Protein AF-A0A6P0THF5-F1 (afdb_monomer_lite)

pLDDT: mean 80.78, std 20.41, range [24.83, 98.44]

Secondary structure (DSSP, 8-state):
------------------------------------------------PPPP-----PPPPP-----EEE-SSHHHHHHT--TT--EEEES--S-HHHHHHHHHHHHH-TTEEEEEESSBS-HHHHHHHHHHHTTTSTTGGG-B-TTT--B--EEEEEESSBTT-SEEEEEE-HHHHHTT-SGGGTB-TT--B-HHHHHHHHHHHTS---HHHHHHHHHHHHHHHHHHHHHHHHHHHTTTSSHHHHHHHHHHHHHHHHHHHHHHHHHHHHHHHHHHHHHHHHHHHHHHHHS-HHHHHT--HHHHHHHHHHHHHHHHHHHHHHHHHHHHHHHHHHHH--SHHHHH-THHHHHHHHHHH-SS-EEEEPPPTTHHHHGGGS-HHHHHHHHHHHHH------EEEEHHHHHHHHHHHHHHHHHHHHHHHHHHHHHHHHHHHHHHHHHHHHHHHHHGGGTT--TTTTS-TT--THIIIIIHHHHHSTTSHHHHHHHHTTT-HHHIIIIIIHHHHHHHHHHHHHHHHHHHIIIIIHHHHHHHHHHHGGGT---HHHHHHHHHHHHHHHHHHHHTTTS--HHHHHHHHHHHHHHHHHHHHHHHHHHHHHHTHHHHHHHHHHHHHHHHHHHHHHHHHTTSSTT--GGGSS--TTT-HHHHHHHHHHHHHHHHHHHHTT-HHHHHHHHHHHHHHHHHHHHHHHHHHHHHHHHHHHHHHHHHHHHHHHHHIIIIIHHHHHHHHHHT-SSTTS--

Radius of gyration: 64.01 Å; chains: 1; bounding box: 154×82×164 Å

Foldseek 3Di:
DDDDDDDDDDDDDDDDDDDDDDDDDDDDDDDDDDDDDDDDDDDDDDDDDDDDDDDDDDDDDPQQQADEAEAQALLRCLVPDALSYAHYEYDPLDDPVLVVLLSVLCSVPSQHHEYEDEEEADVVVSCVSNCCRRCPDVRNQCCADPPPRFRWHKYKYWYPCYPVHTDIAMATGDLLVVLCLGRVQQADPVRHGHDLVVQLCCCCPVVVDDNSVSVSRSSCVSVVSSVVVVVVVVVVVVCPPVNVVVVVVVLQVVLLVVLVVLLVVLVVLLVVLVVLLVVLLVLLVVLLVLLPLVLQVLADDPSVVLSVLLLVLSLVLLQLSLVLVVLSVQLVCLSVPDDPCSSRHSVSSVVSNCLRPPFPQWDQDDRGPCSLVSLPPPDPVSSVSSVVVSVPDDDDDGDRGGSVRSSVSSVVSSVSSVVSSVVSVCLLVCLVVLLVVLQVLLVVLLVLLVCLLVQQPDPPSPDSFLSLCCSVVPLSCQSPPCPHLSVVLVVNSSHHSPCSCPVSRVLSVLLSVQSVLLSVLSNCLRHPLVVLVVVLCVLQVVVPQADVLLVVLSRVLRVQSSVLSNCSNPDHSVVVSVVSSVSSVVSSVLSVLLSVLVCCLVPPLVVLLVVLVVLLQVLLQVVLVLCCVVVNNVPDDSVPPCVPPVLNLVVLSVLLVVLSVCLSVCSSNSVNVSSVVSSVSSVVSSVSSVVSSVVVVVVSVCCVVPVVVVVVVVVVVVCCCVVPVVVVVVVVVVVPDDDVPPDD

Sequence (744 aa):
MVYHNQARSFQLNRGLVKTYLLPLILSPVLLIGGSLGPICPSAQARAMRPESLVSPTTAPMLMAQSRVVSITSAADAVAKFTPSQQLYIKGNPLTAEQVDRLLVTLNANPNVFVVLLDNSTNVVDDDRTLSRGIANTAGFESMRHPMTGERQGILFMVYFDSDQGRMIFMRSDELPDRLGVGEQDFADENGNPRKLLSMFLNAVRSEGKDVPGALEVVINHINGTINQRLARRQLIIRVVLGGLIVALLVILALLWRSAKDARLEAEEVLQKASRKLADRTQALLQLMEDAEYHSFKSYTGATATHAKTMLDHITNALALVGGAEVVLAEAETLVAGKGITNWVWSGNYRRAIALLTDADTALPLQKVGNLQALLKNQEEHIKEVWRSHLSTQTDTDAMNHSFQNILEQMAERRTTAMGLLQELIEKDNGIGDYLAQIKLESQGMRERAEALPTVGEAQLATEPWFTVPSLLTAIAPLLLDDKGYIAQGRNMMSTDPINAWNHYGDGAKRIVQEAAVAMDVATEGRSQLLTILEQGDRTLHPFQVRTDWAHGLMQELSQRLDQTVQESAQSSVADNLGHIRQAMQQLGDRIQTIVRQDNERRTVAPKQIRTATNEVGQARQQLCHTLQSLDLFRTGNPEGVLQEPDRNPSTHIATAQAHLDELKRLLDQGDEERSQSHLDTIAAETQTAHQLVAATQAAMAAYPQTLPPLKERILSLYRHCQDTTLPILEELQRAYAPEVLELV

Structure (mmCIF, N/CA/C/O backbone):
data_AF-A0A6P0THF5-F1
#
_entry.id   AF-A0A6P0THF5-F1
#
loop_
_atom_site.group_PDB
_atom_site.id
_atom_site.type_symbol
_atom_site.label_atom_id
_atom_site.label_alt_id
_atom_site.label_comp_id
_atom_site.label_asym_id
_atom_site.label_entity_id
_atom_site.label_seq_id
_atom_site.pdbx_PDB_ins_code
_atom_site.Cartn_x
_atom_site.Cartn_y
_atom_site.Cartn_z
_atom_site.occupancy
_atom_site.B_iso_or_equiv
_atom_site.auth_seq_id
_atom_site.auth_comp_id
_atom_site.auth_asym_id
_atom_site.auth_atom_id
_atom_site.pdbx_PDB_model_num
ATOM 1 N N . MET A 1 1 ? -34.950 19.096 14.811 1.00 34.53 1 MET A N 1
ATOM 2 C CA . MET A 1 1 ? -34.931 19.951 13.606 1.00 34.53 1 MET A CA 1
ATOM 3 C C . MET A 1 1 ? -34.982 19.026 12.409 1.00 34.53 1 MET A C 1
ATOM 5 O O . MET A 1 1 ? -34.121 18.173 12.265 1.00 34.53 1 MET A O 1
ATOM 9 N N . VAL A 1 2 ? -36.089 19.110 11.685 1.00 26.19 2 VAL A N 1
ATOM 10 C CA . VAL A 1 2 ? -36.517 18.228 10.599 1.00 26.19 2 VAL A CA 1
ATOM 11 C C . VAL A 1 2 ? -36.049 18.841 9.283 1.00 26.19 2 VAL A C 1
ATOM 13 O O . VAL A 1 2 ? -36.264 20.032 9.104 1.00 26.19 2 VAL A O 1
ATOM 16 N N . TYR A 1 3 ? -35.483 18.050 8.370 1.00 25.72 3 TYR A N 1
ATOM 17 C CA . TYR A 1 3 ? -35.965 18.025 6.987 1.00 25.72 3 TYR A CA 1
ATOM 18 C C . TYR A 1 3 ? -35.715 16.654 6.356 1.00 25.72 3 TYR A C 1
ATOM 20 O O . TYR A 1 3 ? -34.633 16.080 6.426 1.00 25.72 3 TYR A O 1
ATOM 28 N N . HIS A 1 4 ? -36.809 16.137 5.813 1.00 27.25 4 HIS A N 1
ATOM 29 C CA . HIS A 1 4 ? -37.024 14.835 5.207 1.00 27.25 4 HIS A CA 1
ATOM 30 C C . HIS A 1 4 ? -37.253 15.028 3.696 1.00 27.25 4 HIS A C 1
ATOM 32 O O . HIS A 1 4 ? -37.496 16.152 3.255 1.00 27.25 4 HIS A O 1
ATOM 38 N N . ASN A 1 5 ? -37.324 13.895 2.989 1.00 24.83 5 ASN A N 1
ATOM 39 C CA . ASN A 1 5 ? -37.838 13.641 1.629 1.00 24.83 5 ASN A CA 1
ATOM 40 C C . ASN A 1 5 ? -36.831 13.684 0.464 1.00 24.83 5 ASN A C 1
ATOM 42 O O . ASN A 1 5 ? -36.260 14.723 0.162 1.00 24.83 5 ASN A O 1
ATOM 46 N N . GLN A 1 6 ? -36.468 12.519 -0.112 1.00 31.27 6 GLN A N 1
ATOM 47 C CA . GLN A 1 6 ? -37.247 11.619 -1.018 1.00 31.27 6 GLN A CA 1
ATOM 48 C C . GLN A 1 6 ? -37.380 12.236 -2.422 1.00 31.27 6 GLN A C 1
ATOM 50 O O . GLN A 1 6 ? -37.679 13.413 -2.529 1.00 31.27 6 GLN A O 1
ATOM 55 N N . ALA A 1 7 ? -37.245 11.565 -3.568 1.00 28.22 7 ALA A N 1
ATOM 56 C CA . ALA A 1 7 ? -37.047 10.180 -4.019 1.00 28.22 7 ALA A CA 1
ATOM 57 C C . ALA A 1 7 ? -36.391 10.296 -5.439 1.00 28.22 7 ALA A C 1
ATOM 59 O O . ALA A 1 7 ? -36.243 11.408 -5.930 1.00 28.22 7 ALA A O 1
ATOM 60 N N . ARG A 1 8 ? -35.981 9.290 -6.223 1.00 26.92 8 ARG A N 1
ATOM 61 C CA . ARG A 1 8 ? -36.625 8.026 -6.596 1.00 26.92 8 ARG A CA 1
ATOM 62 C C . ARG A 1 8 ? -35.655 7.219 -7.486 1.00 26.92 8 ARG A C 1
ATOM 64 O O . ARG A 1 8 ? -34.842 7.772 -8.216 1.00 26.92 8 ARG A O 1
ATOM 71 N N . SER A 1 9 ? -35.824 5.909 -7.408 1.00 26.17 9 SER A N 1
ATOM 72 C CA . SER A 1 9 ? -35.204 4.777 -8.106 1.00 26.17 9 SER A CA 1
ATOM 73 C C . SER A 1 9 ? -35.191 4.786 -9.645 1.00 26.17 9 SER A C 1
ATOM 75 O O . SER A 1 9 ? -36.205 5.129 -10.248 1.00 26.17 9 SER A O 1
ATOM 77 N N . PHE A 1 10 ? -34.159 4.173 -10.244 1.00 25.38 10 PHE A N 1
ATOM 78 C CA . PHE A 1 10 ? -34.308 3.212 -11.354 1.00 25.38 10 PHE A CA 1
ATOM 79 C C . PHE A 1 10 ? -33.157 2.182 -11.341 1.00 25.38 10 PHE A C 1
ATOM 81 O O . PHE A 1 10 ? -31.985 2.546 -11.352 1.00 25.38 10 PHE A O 1
ATOM 88 N N . GLN A 1 11 ? -33.505 0.892 -11.287 1.00 27.48 11 GLN A N 1
ATOM 89 C CA . GLN A 1 11 ? -32.606 -0.252 -11.483 1.00 27.48 11 GLN A CA 1
ATOM 90 C C . GLN A 1 11 ? -32.613 -0.679 -12.958 1.00 27.48 11 GLN A C 1
ATOM 92 O O . GLN A 1 11 ? -33.695 -0.768 -13.534 1.00 27.48 11 GLN A O 1
ATOM 97 N N . LEU A 1 12 ? -31.451 -1.056 -13.514 1.00 27.70 12 LEU A N 1
ATOM 98 C CA . LEU A 1 12 ? -31.291 -2.233 -14.392 1.00 27.70 12 LEU A CA 1
ATOM 99 C C . LEU A 1 12 ? -29.804 -2.540 -14.690 1.00 27.70 12 LEU A C 1
ATOM 101 O O . LEU A 1 12 ? -29.182 -1.956 -15.562 1.00 27.70 12 LEU A O 1
ATOM 105 N N . ASN A 1 13 ? -29.265 -3.449 -13.876 1.00 26.47 13 ASN A N 1
ATOM 106 C CA . ASN A 1 13 ? -28.576 -4.708 -14.199 1.00 26.47 13 ASN A CA 1
ATOM 107 C C . ASN A 1 13 ? -27.542 -4.843 -15.355 1.00 26.47 13 ASN A C 1
ATOM 109 O O . ASN A 1 13 ? -27.835 -4.560 -16.512 1.00 26.47 13 ASN A O 1
ATOM 113 N N . ARG A 1 14 ? -26.451 -5.563 -15.003 1.00 29.06 14 ARG A N 1
ATOM 114 C CA . ARG A 1 14 ? -25.327 -6.151 -15.786 1.00 29.06 14 ARG A CA 1
ATOM 115 C C . ARG A 1 14 ? -24.196 -5.172 -16.142 1.00 29.06 14 ARG A C 1
ATOM 117 O O . ARG A 1 14 ? -24.441 -4.148 -16.746 1.00 29.06 14 ARG A O 1
ATOM 124 N N . GLY A 1 15 ? -22.917 -5.406 -15.856 1.00 26.91 15 GLY A N 1
ATOM 125 C CA . GLY A 1 15 ? -22.200 -6.572 -15.349 1.00 26.91 15 GLY A CA 1
ATOM 126 C C . GLY A 1 15 ? -20.745 -6.504 -15.841 1.00 26.91 15 GLY A C 1
ATOM 127 O O . GLY A 1 15 ? -20.521 -6.501 -17.042 1.00 26.91 15 GLY A O 1
ATOM 128 N N . LEU A 1 16 ? -19.805 -6.507 -14.888 1.00 28.23 16 LEU A N 1
ATOM 129 C CA . LEU A 1 16 ? -18.420 -7.006 -14.967 1.00 28.23 16 LEU A CA 1
ATOM 130 C C . LEU A 1 16 ? -17.325 -6.251 -15.776 1.00 28.23 16 LEU A C 1
ATOM 132 O O . LEU A 1 16 ? -17.267 -6.296 -16.995 1.00 28.23 16 LEU A O 1
ATOM 136 N N . VAL A 1 17 ? -16.339 -5.785 -14.983 1.00 28.03 17 VAL A N 1
ATOM 137 C CA . VAL A 1 17 ? -14.867 -5.979 -15.106 1.00 28.03 17 VAL A CA 1
ATOM 138 C C . VAL A 1 17 ? -14.002 -4.786 -15.554 1.00 28.03 17 VAL A C 1
ATOM 140 O O . VAL A 1 17 ? -13.950 -4.428 -16.719 1.00 28.03 17 VAL A O 1
ATOM 143 N N . LYS A 1 18 ? -13.236 -4.304 -14.551 1.00 28.28 18 LYS A N 1
ATOM 144 C CA . LYS A 1 18 ? -11.860 -3.753 -14.530 1.00 28.28 18 LYS A CA 1
ATOM 145 C C . LYS A 1 18 ? -11.502 -2.653 -15.545 1.00 28.28 18 LYS A C 1
ATOM 147 O O . LYS A 1 18 ? -11.441 -2.898 -16.740 1.00 28.28 18 LYS A O 1
ATOM 152 N N . THR A 1 19 ? -11.003 -1.508 -15.063 1.00 28.30 19 THR A N 1
ATOM 153 C CA . THR A 1 19 ? -9.562 -1.259 -14.799 1.00 28.30 19 THR A CA 1
ATOM 154 C C . THR A 1 19 ? -9.376 0.158 -14.222 1.00 28.30 19 THR A C 1
ATOM 156 O O . THR A 1 19 ? -10.060 1.095 -14.621 1.00 28.30 19 THR A O 1
ATOM 159 N N . TYR A 1 20 ? -8.478 0.280 -13.243 1.00 27.81 20 TYR A N 1
ATOM 160 C CA . TYR A 1 20 ? -8.022 1.512 -12.590 1.00 27.81 20 TYR A CA 1
ATOM 161 C C . TYR A 1 20 ? -7.155 2.372 -13.527 1.00 27.81 20 TYR A C 1
ATOM 163 O O . TYR A 1 20 ? -6.327 1.807 -14.232 1.00 27.81 20 TYR A O 1
ATOM 171 N N . LEU A 1 21 ? -7.246 3.709 -13.444 1.00 26.31 21 LEU A N 1
ATOM 172 C CA . LEU A 1 21 ? -6.129 4.591 -13.039 1.00 26.31 21 LEU A CA 1
ATOM 173 C C . LEU A 1 21 ? -6.507 6.085 -13.085 1.00 26.31 21 LEU A C 1
ATOM 175 O O . LEU A 1 21 ? -7.202 6.554 -13.982 1.00 26.31 21 LEU A O 1
ATOM 179 N N . LEU A 1 22 ? -6.037 6.790 -12.053 1.00 28.45 22 LEU A N 1
ATOM 180 C CA . LEU A 1 22 ? -6.170 8.221 -11.772 1.00 28.45 22 LEU A CA 1
ATOM 181 C C . LEU A 1 22 ? -5.316 9.106 -12.719 1.00 28.45 22 LEU A C 1
ATOM 183 O O . LEU A 1 22 ? -4.468 8.589 -13.447 1.00 28.45 22 LEU A O 1
ATOM 187 N N . PRO A 1 23 ? -5.524 10.441 -12.692 1.00 31.30 23 PRO A N 1
ATOM 188 C CA . PRO A 1 23 ? -5.032 11.405 -13.667 1.00 31.30 23 PRO A CA 1
ATOM 189 C C . PRO A 1 23 ? -3.652 11.965 -13.299 1.00 31.30 23 PRO A C 1
ATOM 191 O O . PRO A 1 23 ? -3.293 12.052 -12.125 1.00 31.30 23 PRO A O 1
ATOM 194 N N . LEU A 1 24 ? -2.909 12.422 -14.310 1.00 26.39 24 LEU A N 1
ATOM 195 C CA . LEU A 1 24 ? -1.647 13.134 -14.128 1.00 26.39 24 LEU A CA 1
ATOM 196 C C . LEU A 1 24 ? -1.776 14.602 -14.546 1.00 26.39 24 LEU A C 1
ATOM 198 O O . LEU A 1 24 ? -2.235 14.953 -15.631 1.00 26.39 24 LEU A O 1
ATOM 202 N N . ILE A 1 25 ? -1.375 15.419 -13.582 1.00 28.41 25 ILE A N 1
ATOM 203 C CA . ILE A 1 25 ? -1.238 16.868 -13.528 1.00 28.41 25 ILE A CA 1
ATOM 204 C C . ILE A 1 25 ? -0.228 17.349 -14.578 1.00 28.41 25 ILE A C 1
ATOM 206 O O . ILE A 1 25 ? 0.849 16.772 -14.704 1.00 28.41 25 ILE A O 1
ATOM 210 N N . LEU A 1 26 ? -0.530 18.451 -15.271 1.00 25.05 26 LEU A N 1
ATOM 211 C CA . LEU A 1 26 ? 0.456 19.218 -16.036 1.00 25.05 26 LEU A CA 1
ATOM 212 C C . LEU A 1 26 ? 0.104 20.710 -16.031 1.00 25.05 26 LEU A C 1
ATOM 214 O O . LEU A 1 26 ? -1.014 21.118 -16.339 1.00 25.05 26 LEU A O 1
ATOM 218 N N . SER A 1 27 ? 1.089 21.522 -15.667 1.00 26.02 27 SER A N 1
ATOM 219 C CA . SER A 1 27 ? 1.206 22.975 -15.859 1.00 26.02 27 SER A CA 1
ATOM 220 C C . SER A 1 27 ? 2.701 23.332 -15.672 1.00 26.02 27 SER A C 1
ATOM 222 O O . SER A 1 27 ? 3.441 22.505 -15.142 1.00 26.02 27 SER A O 1
ATOM 224 N N . PRO A 1 28 ? 3.180 24.541 -16.018 1.00 42.94 28 PRO A N 1
ATOM 225 C CA . PRO A 1 28 ? 3.326 25.071 -17.382 1.00 42.94 28 PRO A CA 1
ATOM 226 C C . PRO A 1 28 ? 4.717 25.724 -17.600 1.00 42.94 28 PRO A C 1
ATOM 228 O O . PRO A 1 28 ? 5.307 26.226 -16.649 1.00 42.94 28 PRO A O 1
ATOM 231 N N . VAL A 1 29 ? 5.237 25.828 -18.834 1.00 27.34 29 VAL A N 1
ATOM 232 C CA . VAL A 1 29 ? 6.446 26.647 -19.108 1.00 27.34 29 VAL A CA 1
ATOM 233 C C . VAL A 1 29 ? 6.393 27.370 -20.467 1.00 27.34 29 VAL A C 1
ATOM 235 O O . VAL A 1 29 ? 6.373 26.753 -21.525 1.00 27.34 29 VAL A O 1
ATOM 238 N N . LEU A 1 30 ? 6.391 28.702 -20.336 1.00 28.67 30 LEU A N 1
ATOM 239 C CA . LEU A 1 30 ? 6.951 29.808 -21.133 1.00 28.67 30 LEU A CA 1
ATOM 240 C C . LEU A 1 30 ? 6.752 29.966 -22.658 1.00 28.67 30 LEU A C 1
ATOM 242 O O . LEU A 1 30 ? 7.352 29.296 -23.492 1.00 28.67 30 LEU A O 1
ATOM 246 N N . LEU A 1 31 ? 6.069 31.081 -22.957 1.00 28.06 31 LEU A N 1
ATOM 247 C CA . LEU A 1 31 ? 6.238 31.974 -24.105 1.00 28.06 31 LEU A CA 1
ATOM 248 C C . LEU A 1 31 ? 7.633 32.631 -24.145 1.00 28.06 31 LEU A C 1
ATOM 250 O O . LEU A 1 31 ? 8.031 33.253 -23.162 1.00 28.06 31 LEU A O 1
ATOM 254 N N . ILE A 1 32 ? 8.273 32.665 -25.321 1.00 33.06 32 ILE A N 1
ATOM 255 C CA . ILE A 1 32 ? 9.142 33.778 -25.748 1.00 33.06 32 ILE A CA 1
ATOM 256 C C . ILE A 1 32 ? 8.779 34.140 -27.195 1.00 33.06 32 ILE A C 1
ATOM 258 O O . ILE A 1 32 ? 8.624 33.273 -28.052 1.00 33.06 32 ILE A O 1
ATOM 262 N N . GLY A 1 33 ? 8.560 35.438 -27.413 1.00 28.55 33 GLY A N 1
ATOM 263 C CA . GLY A 1 33 ? 7.939 36.019 -28.597 1.00 28.55 33 GLY A CA 1
ATOM 264 C C . GLY A 1 33 ? 8.830 36.117 -29.832 1.00 28.55 33 GLY A C 1
ATOM 265 O O . GLY A 1 33 ? 10.054 36.199 -29.762 1.00 28.55 33 GLY A O 1
ATOM 266 N N . GLY A 1 34 ? 8.154 36.161 -30.979 1.00 26.98 34 GLY A N 1
ATOM 267 C CA . GLY A 1 34 ? 8.725 36.547 -32.257 1.00 26.98 34 GLY A CA 1
ATOM 268 C C . GLY A 1 34 ? 8.658 38.055 -32.487 1.00 26.98 34 GLY A C 1
ATOM 269 O O . GLY A 1 34 ? 7.688 38.718 -32.129 1.00 26.98 34 GLY A O 1
ATOM 270 N N . SER A 1 35 ? 9.670 38.573 -33.170 1.00 28.44 35 SER A N 1
ATOM 271 C CA . SER A 1 35 ? 9.544 39.680 -34.115 1.00 28.44 35 SER A CA 1
ATOM 272 C C . SER A 1 35 ? 10.783 39.659 -35.000 1.00 28.44 35 SER A C 1
ATOM 274 O O . SER A 1 35 ? 11.879 39.567 -34.457 1.00 28.44 35 SER A O 1
ATOM 276 N N . LEU A 1 36 ? 10.616 39.744 -36.318 1.00 28.27 36 LEU A N 1
ATOM 277 C CA . LEU A 1 36 ? 11.368 40.649 -37.193 1.00 28.27 36 LEU A CA 1
ATOM 278 C C . LEU A 1 36 ? 10.822 40.508 -38.619 1.00 28.27 36 LEU A C 1
ATOM 280 O O . LEU A 1 36 ? 10.773 39.422 -39.193 1.00 28.27 36 LEU A O 1
ATOM 284 N N . GLY A 1 37 ? 10.348 41.639 -39.135 1.00 28.25 37 GLY A N 1
ATOM 285 C CA . GLY A 1 37 ? 9.903 41.819 -40.508 1.00 28.25 37 GLY A CA 1
ATOM 286 C C . GLY A 1 37 ? 11.061 42.008 -41.502 1.00 28.25 37 GLY A C 1
ATOM 287 O O . GLY A 1 37 ? 12.230 41.886 -41.135 1.00 28.25 37 GLY A O 1
ATOM 288 N N . PRO A 1 38 ? 10.717 42.288 -42.770 1.00 49.16 38 PRO A N 1
ATOM 289 C CA . PRO A 1 38 ? 11.561 42.102 -43.950 1.00 49.16 38 PRO A CA 1
ATOM 290 C C . PRO A 1 38 ? 12.374 43.358 -44.296 1.00 49.16 38 PRO A C 1
ATOM 292 O O . PRO A 1 38 ? 12.072 44.420 -43.770 1.00 49.16 38 PRO A O 1
ATOM 295 N N . ILE A 1 39 ? 13.347 43.246 -45.217 1.00 29.67 39 ILE A N 1
ATOM 296 C CA . ILE A 1 39 ? 13.719 44.229 -46.266 1.00 29.67 39 ILE A CA 1
ATOM 297 C C . ILE A 1 39 ? 14.885 43.659 -47.111 1.00 29.67 39 ILE A C 1
ATOM 299 O O . ILE A 1 39 ? 15.763 42.968 -46.603 1.00 29.67 39 ILE A O 1
ATOM 303 N N . CYS A 1 40 ? 14.837 43.948 -48.418 1.00 30.58 40 CYS A N 1
ATOM 304 C CA . CYS A 1 40 ? 15.797 43.656 -49.495 1.00 30.58 40 CYS A CA 1
ATOM 305 C C . CYS A 1 40 ? 17.282 43.959 -49.175 1.00 30.58 40 CYS A C 1
ATOM 307 O O . CYS A 1 40 ? 17.577 44.722 -48.257 1.00 30.58 40 CYS A O 1
ATOM 309 N N . PRO A 1 41 ? 18.224 43.511 -50.035 1.00 35.75 41 PRO A N 1
ATOM 310 C CA . PRO A 1 41 ? 18.729 44.476 -51.021 1.00 35.75 41 PRO A CA 1
ATOM 311 C C . PRO A 1 41 ? 19.074 43.933 -52.425 1.00 35.75 41 PRO A C 1
ATOM 313 O O . PRO A 1 41 ? 19.473 42.794 -52.644 1.00 35.75 41 PRO A O 1
ATOM 316 N N . SER A 1 42 ? 18.911 44.866 -53.362 1.00 30.61 42 SER A N 1
ATOM 317 C CA . SER A 1 42 ? 19.606 45.123 -54.630 1.00 30.61 4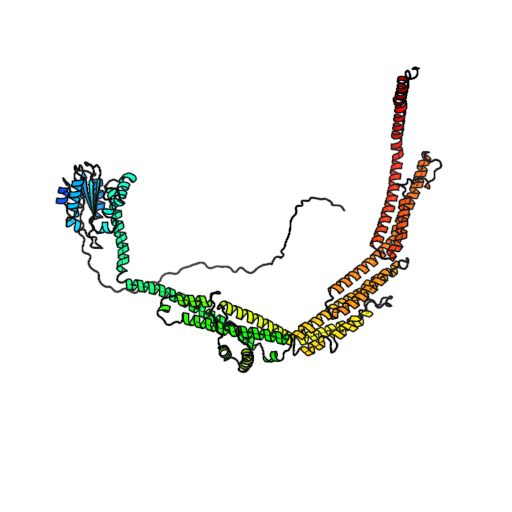2 SER A CA 1
ATOM 318 C C . SER A 1 42 ? 20.833 44.290 -55.047 1.00 30.61 42 SER A C 1
ATOM 320 O O . SER A 1 42 ? 21.852 44.252 -54.367 1.00 30.61 42 SER A O 1
ATOM 322 N N . ALA A 1 43 ? 20.735 43.798 -56.287 1.00 29.72 43 ALA A N 1
ATOM 323 C CA . ALA A 1 43 ? 21.661 43.942 -57.419 1.00 29.72 43 ALA A CA 1
ATOM 324 C C . ALA A 1 43 ? 23.167 44.163 -57.165 1.00 29.72 43 ALA A C 1
ATOM 326 O O . ALA A 1 43 ? 23.577 45.217 -56.690 1.00 29.72 43 ALA A O 1
ATOM 327 N N . GLN A 1 44 ? 23.986 43.283 -57.754 1.00 31.75 44 GLN A N 1
ATOM 328 C CA . GLN A 1 44 ? 25.167 43.688 -58.523 1.00 31.75 44 GLN A CA 1
ATOM 329 C C . GLN A 1 44 ? 25.490 42.647 -59.602 1.00 31.75 44 GLN A C 1
ATOM 331 O O . GLN A 1 44 ? 25.771 41.483 -59.328 1.00 31.75 44 GLN A O 1
ATOM 336 N N . ALA A 1 45 ? 25.425 43.100 -60.851 1.00 28.48 45 ALA A N 1
ATOM 337 C CA . ALA A 1 45 ? 25.904 42.392 -62.023 1.00 28.48 45 ALA A CA 1
ATOM 338 C C . ALA A 1 45 ? 27.431 42.517 -62.119 1.00 28.48 45 ALA A C 1
ATOM 340 O O . ALA A 1 45 ? 27.978 43.606 -61.939 1.00 28.48 45 ALA A O 1
ATOM 341 N N . ARG A 1 46 ? 28.117 41.439 -62.510 1.00 30.84 46 ARG A N 1
ATOM 342 C CA . ARG A 1 46 ? 29.424 41.553 -63.161 1.00 30.84 46 ARG A CA 1
ATOM 343 C C . ARG A 1 46 ? 29.552 40.512 -64.264 1.00 30.84 46 ARG A C 1
ATOM 345 O O . ARG A 1 46 ? 29.443 39.314 -64.038 1.00 30.84 46 ARG A O 1
ATOM 352 N N . ALA A 1 47 ? 29.721 41.041 -65.467 1.00 29.36 47 ALA A N 1
ATOM 353 C CA . ALA A 1 47 ? 29.817 40.339 -66.729 1.00 29.36 47 ALA A CA 1
ATOM 354 C C . ALA A 1 47 ? 31.142 39.577 -66.883 1.00 29.36 47 ALA A C 1
ATOM 356 O O . ALA A 1 47 ? 32.198 40.083 -66.503 1.00 29.36 47 ALA A O 1
ATOM 357 N N . MET A 1 48 ? 31.091 38.438 -67.575 1.00 29.62 48 MET A N 1
ATOM 358 C CA . MET A 1 48 ? 32.175 37.986 -68.447 1.00 29.62 48 MET A CA 1
ATOM 359 C C . MET A 1 48 ? 31.597 37.618 -69.817 1.00 29.62 48 MET A C 1
ATOM 361 O O . MET A 1 48 ? 30.535 37.011 -69.926 1.00 29.62 48 MET A O 1
ATOM 365 N N . ARG A 1 49 ? 32.295 38.101 -70.847 1.00 30.34 49 ARG A N 1
ATOM 366 C CA . ARG A 1 49 ? 31.992 38.029 -72.281 1.00 30.34 49 ARG A CA 1
ATOM 367 C C . ARG A 1 49 ? 31.969 36.582 -72.799 1.00 30.34 49 ARG A C 1
ATOM 369 O O . ARG A 1 49 ? 32.830 35.812 -72.382 1.00 30.34 49 ARG A O 1
ATOM 376 N N . PRO A 1 50 ? 31.129 36.256 -73.795 1.00 33.34 50 PRO A N 1
ATOM 377 C CA . PRO A 1 50 ? 31.393 35.169 -74.723 1.00 33.34 50 PRO A CA 1
ATOM 378 C C . PRO A 1 50 ? 32.105 35.676 -75.986 1.00 33.34 50 PRO A C 1
ATOM 380 O O . PRO A 1 50 ? 31.793 36.743 -76.523 1.00 33.34 50 PRO A O 1
ATOM 383 N N . GLU A 1 51 ? 33.072 34.884 -76.436 1.00 30.78 51 GLU A N 1
ATOM 384 C CA . GLU A 1 51 ? 33.742 34.988 -77.727 1.00 30.78 51 GLU A CA 1
ATOM 385 C C . GLU A 1 51 ? 32.762 34.817 -78.894 1.00 30.78 51 GLU A C 1
ATOM 387 O O . GLU A 1 51 ? 31.832 34.010 -78.868 1.00 30.78 51 GLU A O 1
ATOM 392 N N . SER A 1 52 ? 33.013 35.599 -79.941 1.00 30.77 52 SER A N 1
ATOM 393 C CA . SER A 1 52 ? 32.462 35.442 -81.282 1.00 30.77 52 SER A CA 1
ATOM 394 C C . SER A 1 52 ? 32.853 34.099 -81.897 1.00 30.77 52 SER A C 1
ATOM 396 O O . SER A 1 52 ? 33.969 33.654 -81.651 1.00 30.77 52 SER A O 1
ATOM 398 N N . LEU A 1 53 ? 32.033 33.567 -82.811 1.00 29.03 53 LEU A N 1
ATOM 399 C CA . LEU A 1 53 ? 32.434 33.276 -84.200 1.00 29.03 53 LEU A CA 1
ATOM 400 C C . LEU A 1 53 ? 31.252 32.703 -85.023 1.00 29.03 53 LEU A C 1
ATOM 402 O O . LEU A 1 53 ? 30.693 31.661 -84.707 1.00 29.03 53 LEU A O 1
ATOM 406 N N . VAL A 1 54 ? 30.969 33.417 -86.122 1.00 31.77 54 VAL A N 1
ATOM 407 C CA . VAL A 1 54 ? 30.525 32.957 -87.457 1.00 31.77 54 VAL A CA 1
ATOM 408 C C . VAL A 1 54 ? 29.086 32.443 -87.659 1.00 31.77 54 VAL A C 1
ATOM 410 O O . VAL A 1 54 ? 28.714 31.327 -87.311 1.00 31.77 54 VAL A O 1
ATOM 413 N N . SER A 1 55 ? 28.319 33.265 -88.385 1.00 35.88 55 SER A N 1
ATOM 414 C CA . SER A 1 55 ? 27.071 32.940 -89.087 1.00 35.88 55 SER A CA 1
ATOM 415 C C . SER A 1 55 ? 27.276 32.006 -90.289 1.00 35.88 55 SER A C 1
ATOM 417 O O . SER A 1 55 ? 28.274 32.142 -90.997 1.00 35.88 55 SER A O 1
ATOM 419 N N . PRO A 1 56 ? 26.247 31.222 -90.655 1.00 34.47 56 PRO A N 1
ATOM 420 C CA . PRO A 1 56 ? 25.979 30.879 -92.045 1.00 34.47 56 PRO A CA 1
ATOM 421 C C . PRO A 1 56 ? 24.622 31.437 -92.517 1.00 34.47 56 PRO A C 1
ATOM 423 O O . PRO A 1 56 ? 23.555 31.051 -92.051 1.00 34.47 56 PRO A O 1
ATOM 426 N N . THR A 1 57 ? 24.728 32.388 -93.441 1.00 33.34 57 THR A N 1
ATOM 427 C CA . THR A 1 57 ? 23.927 32.639 -94.652 1.00 33.34 57 THR A CA 1
ATOM 428 C C . THR A 1 57 ? 22.524 32.013 -94.765 1.00 33.34 57 THR A C 1
ATOM 430 O O . THR A 1 57 ? 22.375 30.837 -95.089 1.00 33.34 57 THR A O 1
ATOM 433 N N . THR A 1 58 ? 21.486 32.848 -94.653 1.00 35.50 58 THR A N 1
ATOM 434 C CA . THR A 1 58 ? 20.113 32.569 -95.110 1.00 35.50 58 THR A CA 1
ATOM 435 C C . THR A 1 58 ? 19.972 32.975 -96.581 1.00 35.50 58 THR A C 1
ATOM 437 O O . THR A 1 58 ? 20.167 34.141 -96.920 1.00 35.50 58 THR A O 1
ATOM 440 N N . ALA A 1 59 ? 19.621 32.041 -97.465 1.00 34.53 59 ALA A N 1
ATOM 441 C CA . ALA A 1 59 ? 19.158 32.375 -98.813 1.00 34.53 59 ALA A CA 1
ATOM 442 C C . ALA A 1 59 ? 17.697 32.878 -98.751 1.00 34.53 59 ALA A C 1
ATOM 444 O O . ALA A 1 59 ? 16.910 32.327 -97.977 1.00 34.53 59 ALA A O 1
ATOM 445 N N . PRO A 1 60 ? 17.300 33.902 -99.530 1.00 40.44 60 PRO A N 1
ATOM 446 C CA . PRO A 1 60 ? 15.928 34.396 -99.531 1.00 40.44 60 PRO A CA 1
ATOM 447 C C . PRO A 1 60 ? 15.004 33.415 -100.268 1.00 40.44 60 PRO A C 1
ATOM 449 O O . PRO A 1 60 ? 15.207 33.111 -101.443 1.00 40.44 60 PRO A O 1
ATOM 452 N N . MET A 1 61 ? 13.972 32.928 -99.580 1.00 37.88 61 MET A 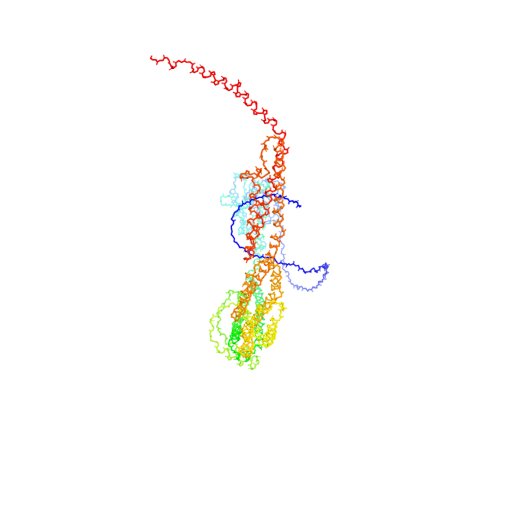N 1
ATOM 453 C CA . MET A 1 61 ? 12.866 32.191 -100.196 1.00 37.88 61 MET A CA 1
ATOM 454 C C . MET A 1 61 ? 12.040 33.184 -101.029 1.00 37.88 61 MET A C 1
ATOM 456 O O . MET A 1 61 ? 11.607 34.210 -100.501 1.00 37.88 61 MET A O 1
ATOM 460 N N . LEU A 1 62 ? 11.848 32.914 -102.326 1.00 42.41 62 LEU A N 1
ATOM 461 C CA . LEU A 1 62 ? 10.948 33.691 -103.184 1.00 42.41 62 LEU A CA 1
ATOM 462 C C . LEU A 1 62 ? 9.555 33.748 -102.536 1.00 42.41 62 LEU A C 1
ATOM 464 O O . LEU A 1 62 ? 8.926 32.710 -102.341 1.00 42.41 62 LEU A O 1
ATOM 468 N N . MET A 1 63 ? 9.058 34.947 -102.228 1.00 43.38 63 MET A N 1
ATOM 469 C CA . MET A 1 63 ? 7.671 35.130 -101.800 1.00 43.38 63 MET A CA 1
ATOM 470 C C . MET A 1 63 ? 6.746 34.932 -103.007 1.00 43.38 63 MET A C 1
ATOM 472 O O . MET A 1 63 ? 6.638 35.806 -103.868 1.00 43.38 63 MET A O 1
ATOM 476 N N . ALA A 1 64 ? 6.110 33.764 -103.095 1.00 46.56 64 ALA A N 1
ATOM 477 C CA . ALA A 1 64 ? 5.020 33.526 -104.030 1.00 46.56 64 ALA A CA 1
ATOM 478 C C . ALA A 1 64 ? 3.841 34.440 -103.654 1.00 46.56 64 ALA A C 1
ATOM 480 O O . ALA A 1 64 ? 3.390 34.424 -102.515 1.00 46.56 64 ALA A O 1
ATOM 481 N N . GLN A 1 65 ? 3.361 35.262 -104.591 1.00 52.94 65 GLN A N 1
ATOM 482 C CA . GLN A 1 65 ? 2.081 35.959 -104.444 1.00 52.94 65 GLN A CA 1
ATOM 483 C C . GLN A 1 65 ? 0.999 35.029 -104.989 1.00 52.94 65 GLN A C 1
ATOM 485 O O . GLN A 1 65 ? 0.917 34.859 -106.208 1.00 52.94 65 GLN A O 1
ATOM 490 N N . SER A 1 66 ? 0.190 34.414 -104.124 1.00 59.88 66 SER A N 1
ATOM 491 C CA . SER A 1 66 ? -0.897 33.535 -104.566 1.00 59.88 66 SER A CA 1
ATOM 492 C C . SER A 1 66 ? -1.874 34.335 -105.442 1.00 59.88 66 SER A C 1
ATOM 494 O O . SER A 1 66 ? -2.575 35.222 -104.957 1.00 59.88 66 SER A O 1
ATOM 496 N N . ARG A 1 67 ? -1.907 34.058 -106.751 1.00 75.19 67 ARG A N 1
ATOM 497 C CA . ARG A 1 67 ? -2.900 34.607 -107.690 1.00 75.19 67 ARG A CA 1
ATOM 498 C C . ARG A 1 67 ? -3.918 33.530 -108.042 1.00 75.19 67 ARG A C 1
ATOM 500 O O . ARG A 1 67 ? -3.540 32.376 -108.230 1.00 75.19 67 ARG A O 1
ATOM 507 N N . VAL A 1 68 ? -5.185 33.924 -108.157 1.00 86.56 68 VAL A N 1
ATOM 508 C CA . VAL A 1 68 ? -6.259 33.049 -108.643 1.00 86.56 68 VAL A CA 1
ATOM 509 C C . VAL A 1 68 ? -6.034 32.758 -110.120 1.00 86.56 68 VAL A C 1
ATOM 511 O O . VAL A 1 68 ? -5.852 33.681 -110.916 1.00 86.56 68 VAL A O 1
ATOM 514 N N . VAL A 1 69 ? -6.081 31.483 -110.490 1.00 93.25 69 VAL A N 1
ATOM 515 C CA . VAL A 1 69 ? -6.009 31.046 -111.883 1.00 93.25 69 VAL A CA 1
ATOM 516 C C . VAL A 1 69 ? -7.371 30.519 -112.306 1.00 93.25 69 VAL A C 1
ATOM 518 O O . VAL A 1 69 ? -7.826 29.481 -111.827 1.00 93.25 69 VAL A O 1
ATOM 521 N N . SER A 1 70 ? -8.023 31.223 -113.228 1.00 92.81 70 SER A N 1
ATOM 522 C CA . SER A 1 70 ? -9.255 30.732 -113.843 1.00 92.81 70 SER A CA 1
ATOM 523 C C . SER A 1 70 ? -8.953 29.571 -114.794 1.00 92.81 70 SER A C 1
ATOM 525 O O . SER A 1 70 ? -8.135 29.682 -115.718 1.00 92.81 70 SER A O 1
ATOM 527 N N . ILE A 1 71 ? -9.634 28.454 -114.563 1.00 96.69 71 ILE A N 1
ATOM 528 C CA . ILE A 1 71 ? -9.508 27.212 -115.328 1.00 96.69 71 ILE A CA 1
ATOM 529 C C . ILE A 1 71 ? -10.857 26.838 -115.945 1.00 96.69 71 ILE A C 1
ATOM 531 O O . ILE A 1 71 ? -11.919 27.197 -115.443 1.00 96.69 71 ILE A O 1
ATOM 535 N N . THR A 1 72 ? -10.817 26.115 -117.058 1.00 94.62 72 THR A N 1
ATOM 536 C CA . THR A 1 72 ? -12.021 25.660 -117.775 1.00 94.62 72 THR A CA 1
ATOM 537 C C . THR A 1 72 ? -12.349 24.186 -117.518 1.00 94.62 72 THR A C 1
ATOM 539 O O . THR A 1 72 ? -13.499 23.778 -117.666 1.00 94.62 72 THR A O 1
ATOM 542 N N . SER A 1 73 ? -11.369 23.385 -117.088 1.00 95.06 73 SER A N 1
ATOM 543 C CA . SER A 1 73 ? -11.503 21.955 -116.768 1.00 95.06 73 SER A CA 1
ATOM 544 C C . SER A 1 73 ? -10.409 21.494 -115.793 1.00 95.06 73 SER A C 1
ATOM 546 O O . SER A 1 73 ? -9.441 22.223 -115.564 1.00 95.06 73 SER A O 1
ATOM 548 N N . ALA A 1 74 ? -10.525 20.276 -115.250 1.00 94.06 74 ALA A N 1
ATOM 549 C CA . ALA A 1 74 ? -9.467 19.649 -114.455 1.00 94.06 74 ALA A CA 1
ATOM 550 C C . ALA A 1 74 ? -8.149 19.508 -115.242 1.00 94.06 74 ALA A C 1
ATOM 552 O O . ALA A 1 74 ? -7.081 19.840 -114.731 1.00 94.06 74 ALA A O 1
ATOM 553 N N . ALA A 1 75 ? -8.216 19.106 -116.517 1.00 94.38 75 ALA A N 1
ATOM 554 C CA . ALA A 1 75 ? -7.045 19.019 -117.392 1.00 94.38 75 ALA A CA 1
ATOM 555 C C . ALA A 1 75 ? -6.383 20.390 -117.636 1.00 94.38 75 ALA A C 1
ATOM 557 O O . ALA A 1 75 ? -5.157 20.490 -117.663 1.00 94.38 75 ALA A O 1
ATOM 558 N N . ASP A 1 76 ? -7.180 21.458 -117.753 1.00 95.69 76 ASP A N 1
ATOM 559 C CA . ASP A 1 76 ? -6.678 22.836 -117.868 1.00 95.69 76 ASP A CA 1
ATOM 560 C C . ASP A 1 76 ? -5.957 23.284 -116.583 1.00 95.69 76 ASP A C 1
ATOM 562 O O . ASP A 1 76 ? -4.945 23.980 -116.649 1.00 95.69 76 ASP A O 1
ATOM 566 N N . ALA A 1 77 ? -6.412 22.827 -115.411 1.00 95.50 77 ALA A N 1
ATOM 567 C CA . ALA A 1 77 ? -5.713 23.060 -114.146 1.00 95.50 77 ALA A CA 1
ATOM 568 C C . ALA A 1 77 ? -4.333 22.394 -114.118 1.00 95.50 77 ALA A C 1
ATOM 570 O O . ALA A 1 77 ? -3.360 23.033 -113.727 1.00 95.50 77 ALA A O 1
ATOM 571 N N . VAL A 1 78 ? -4.232 21.142 -114.583 1.00 94.12 78 VAL A N 1
ATOM 572 C CA . VAL A 1 78 ? -2.949 20.428 -114.703 1.00 94.12 78 VAL A CA 1
ATOM 573 C C . VAL A 1 78 ? -2.014 21.159 -115.667 1.00 94.12 78 VAL A C 1
ATOM 575 O O . VAL A 1 78 ? -0.852 21.386 -115.342 1.00 94.12 78 VAL A O 1
ATOM 578 N N . ALA A 1 79 ? -2.515 21.565 -116.837 1.00 93.56 79 ALA A N 1
ATOM 579 C CA . ALA A 1 79 ? -1.712 22.240 -117.856 1.00 93.56 79 ALA A CA 1
ATOM 580 C C . ALA A 1 79 ? -1.189 23.612 -117.398 1.00 93.56 79 ALA A C 1
ATOM 582 O O . ALA A 1 79 ? -0.088 24.013 -117.773 1.00 93.56 79 ALA A O 1
ATOM 583 N N . LYS A 1 80 ? -1.968 24.331 -116.581 1.00 94.62 80 LYS A N 1
ATOM 584 C CA . LYS A 1 80 ? -1.605 25.643 -116.022 1.00 94.62 80 LYS A CA 1
ATOM 585 C C . LYS A 1 80 ? -0.913 25.556 -114.662 1.00 94.62 80 LYS A C 1
ATOM 587 O O . LYS A 1 80 ? -0.636 26.595 -114.060 1.00 94.62 80 LYS A O 1
ATOM 592 N N . PHE A 1 81 ? -0.660 24.354 -114.150 1.00 94.94 81 PHE A N 1
ATOM 593 C CA . PHE A 1 81 ? -0.102 24.205 -112.817 1.00 94.94 81 PHE A CA 1
ATOM 594 C C . PHE A 1 81 ? 1.315 24.785 -112.738 1.00 94.94 81 PHE A C 1
ATOM 596 O O . PHE A 1 81 ? 2.193 24.435 -113.528 1.00 94.94 81 PHE A O 1
ATOM 603 N N . THR A 1 82 ? 1.551 25.655 -111.754 1.00 89.88 82 THR A N 1
ATOM 604 C CA . THR A 1 82 ? 2.880 26.179 -111.437 1.00 89.88 82 THR A CA 1
ATOM 605 C C . THR A 1 82 ? 3.062 26.244 -109.919 1.00 89.88 82 THR A C 1
ATOM 607 O O . THR A 1 82 ? 2.110 26.556 -109.209 1.00 89.88 82 THR A O 1
ATOM 610 N N . PRO A 1 83 ? 4.274 26.011 -109.383 1.00 86.50 83 PRO A N 1
ATOM 611 C CA . PRO A 1 83 ? 4.499 26.006 -107.931 1.00 86.50 83 PRO A CA 1
ATOM 612 C C . PRO A 1 83 ? 4.241 27.352 -107.247 1.00 86.50 83 PRO A C 1
ATOM 614 O O . PRO A 1 83 ? 4.055 27.405 -106.038 1.00 86.50 83 PRO A O 1
ATOM 617 N N . SER A 1 84 ? 4.268 28.452 -108.003 1.00 84.12 84 SER A N 1
ATOM 618 C CA . SER A 1 84 ? 4.032 29.806 -107.496 1.00 84.12 84 SER A CA 1
ATOM 619 C C . SER A 1 84 ? 2.550 30.193 -107.451 1.00 84.12 84 SER A C 1
ATOM 621 O O . SER A 1 84 ? 2.226 31.281 -106.975 1.00 84.12 84 SER A O 1
ATOM 623 N N . GLN A 1 85 ? 1.649 29.336 -107.936 1.00 90.31 85 GLN A N 1
ATOM 624 C CA . GLN A 1 85 ? 0.208 29.568 -107.962 1.00 90.31 85 GLN A CA 1
ATOM 625 C C . GLN A 1 85 ? -0.503 28.472 -107.169 1.00 90.31 85 GLN A C 1
ATOM 627 O O . GLN A 1 85 ? -0.305 27.287 -107.410 1.00 90.31 85 GLN A O 1
ATOM 632 N N . GLN A 1 86 ? -1.337 28.872 -106.208 1.00 93.00 86 GLN A N 1
ATOM 633 C CA . GLN A 1 86 ? -1.916 27.940 -105.235 1.00 93.00 86 GLN A CA 1
ATOM 634 C C . GLN A 1 86 ? -3.421 27.736 -105.374 1.00 93.00 86 GLN A C 1
ATOM 636 O O . GLN A 1 86 ? -3.938 26.799 -104.777 1.00 93.00 86 GLN A O 1
ATOM 641 N N . LEU A 1 87 ? -4.131 28.581 -106.127 1.00 95.75 87 LEU A N 1
ATOM 642 C CA . LEU A 1 87 ? -5.589 28.527 -106.215 1.00 95.75 87 LEU A CA 1
ATOM 643 C C . LEU A 1 87 ? -6.064 28.530 -107.668 1.00 95.75 87 LEU A C 1
ATOM 645 O O . LEU A 1 87 ? -5.897 29.518 -108.384 1.00 95.75 87 LEU A O 1
ATOM 649 N N . TYR A 1 88 ? -6.702 27.434 -108.068 1.00 96.81 88 TYR A N 1
ATOM 650 C CA . TYR A 1 88 ? -7.260 27.228 -109.401 1.00 96.81 88 TYR A CA 1
ATOM 651 C C . TYR A 1 88 ? -8.777 27.100 -109.301 1.00 96.81 88 TYR A C 1
ATOM 653 O O . TYR A 1 88 ? -9.266 26.296 -108.512 1.00 96.81 88 TYR A O 1
ATOM 661 N N . ILE A 1 89 ? -9.530 27.888 -110.070 1.00 96.44 89 ILE A N 1
ATOM 662 C CA . ILE A 1 89 ? -10.995 27.949 -109.954 1.00 96.44 89 ILE A CA 1
ATOM 663 C C . ILE A 1 89 ? -11.661 27.792 -111.321 1.00 96.44 89 ILE A C 1
ATOM 665 O O . ILE A 1 89 ? -11.388 28.566 -112.242 1.00 96.44 89 ILE A O 1
ATOM 669 N N . LYS A 1 90 ? -12.560 26.808 -111.442 1.00 95.25 90 LYS A N 1
ATOM 670 C CA . LYS A 1 90 ? -13.507 26.664 -112.557 1.00 95.25 90 LYS A CA 1
ATOM 671 C C . LYS A 1 90 ? -14.879 27.152 -112.108 1.00 95.25 90 LYS A C 1
ATOM 673 O O . LYS A 1 90 ? -15.407 26.650 -111.119 1.00 95.25 90 LYS A O 1
ATOM 678 N N . GLY A 1 91 ? -15.466 28.077 -112.864 1.00 92.44 91 GLY A N 1
ATOM 679 C CA . GLY A 1 91 ? -16.748 28.698 -112.518 1.00 92.44 91 GLY A CA 1
ATOM 680 C C . GLY A 1 91 ? -16.613 29.712 -111.381 1.00 92.44 91 GLY A C 1
ATOM 681 O O . GLY A 1 91 ? -15.544 30.290 -111.196 1.00 92.44 91 GLY A O 1
ATOM 682 N N . ASN A 1 92 ? -17.694 29.924 -110.626 1.00 91.25 92 ASN A N 1
ATOM 683 C CA . ASN A 1 92 ? -17.731 30.880 -109.513 1.00 91.25 92 ASN A CA 1
ATOM 684 C C . ASN A 1 92 ? -18.208 30.207 -108.208 1.00 91.25 92 ASN A C 1
ATOM 686 O O . ASN A 1 92 ? -19.226 30.617 -107.650 1.00 91.25 92 ASN A O 1
ATOM 690 N N . PRO A 1 93 ? -17.496 29.176 -107.707 1.00 90.88 93 PRO A N 1
ATOM 691 C CA . PRO A 1 93 ? -17.932 28.409 -106.539 1.00 90.88 93 PRO A CA 1
ATOM 692 C C . PRO A 1 93 ? -17.880 29.192 -105.217 1.00 90.88 93 PRO A C 1
ATOM 694 O O . PRO A 1 93 ? -18.476 28.767 -104.229 1.00 90.88 93 PRO A O 1
ATOM 697 N N . LEU A 1 94 ? -17.153 30.313 -105.179 1.00 93.50 94 LEU A N 1
ATOM 698 C CA . LEU A 1 94 ? -16.941 31.148 -103.998 1.00 93.50 94 LEU A CA 1
ATOM 699 C C . LEU A 1 94 ? -17.200 32.624 -104.319 1.00 93.50 94 LEU A C 1
ATOM 701 O O . LEU A 1 94 ? -16.979 33.071 -105.446 1.00 93.50 94 LEU A O 1
ATOM 705 N N . THR A 1 95 ? -17.614 33.396 -103.311 1.00 93.38 95 THR A N 1
ATOM 706 C CA . THR A 1 95 ? -17.670 34.863 -103.416 1.00 93.38 95 THR A CA 1
ATOM 707 C C . THR A 1 95 ? -16.261 35.468 -103.432 1.00 93.38 95 THR A C 1
ATOM 709 O O . THR A 1 95 ? -15.297 34.834 -103.005 1.00 93.38 95 THR A O 1
ATOM 712 N N . ALA A 1 96 ? -16.118 36.718 -103.886 1.00 90.12 96 ALA A N 1
ATOM 713 C CA . ALA A 1 96 ? -14.816 37.397 -103.910 1.00 90.12 96 ALA A CA 1
ATOM 714 C C . ALA A 1 96 ? -14.155 37.456 -102.517 1.00 90.12 96 ALA A C 1
ATOM 716 O O . ALA A 1 96 ? -12.983 37.127 -102.378 1.00 90.12 96 ALA A O 1
ATOM 717 N N . GLU A 1 97 ? -14.932 37.758 -101.471 1.00 91.50 97 GLU A N 1
ATOM 718 C CA . GLU A 1 97 ? -14.437 37.788 -100.087 1.00 91.50 97 GLU A CA 1
ATOM 719 C C . GLU A 1 97 ? -13.921 36.413 -99.628 1.00 91.50 97 GLU A C 1
ATOM 721 O O . GLU A 1 97 ? -12.892 36.302 -98.963 1.00 91.50 97 GLU A O 1
ATOM 726 N N . GLN A 1 98 ? -14.616 35.341 -100.012 1.00 93.69 98 GLN A N 1
ATOM 727 C CA . GLN A 1 98 ? -14.218 33.970 -99.700 1.00 93.69 98 GLN A CA 1
ATOM 728 C C . GLN A 1 98 ? -12.916 33.571 -100.395 1.00 93.69 98 GLN A C 1
ATOM 730 O O . GLN A 1 98 ? -12.078 32.896 -99.793 1.00 93.69 98 GLN A O 1
ATOM 735 N N . VAL A 1 99 ? -12.740 34.005 -101.643 1.00 93.12 99 VAL A N 1
ATOM 736 C CA . VAL A 1 99 ? -11.499 33.811 -102.395 1.00 93.12 99 VAL A CA 1
ATOM 737 C C . VAL A 1 99 ? -10.348 34.567 -101.731 1.00 93.12 99 VAL A C 1
ATOM 739 O O . VAL A 1 99 ? -9.296 33.971 -101.512 1.00 93.12 99 VAL A O 1
ATOM 742 N N . ASP A 1 100 ? -10.554 35.823 -101.330 1.00 91.25 100 ASP A N 1
ATOM 743 C CA . ASP A 1 100 ? -9.525 36.625 -100.658 1.00 91.25 100 ASP A CA 1
ATOM 744 C C . ASP A 1 100 ? -9.084 35.993 -99.332 1.00 91.25 100 ASP A C 1
ATOM 746 O O . ASP A 1 100 ? -7.884 35.865 -99.073 1.00 91.25 100 ASP A O 1
ATOM 750 N N . ARG A 1 101 ? -10.032 35.509 -98.517 1.00 92.31 101 ARG A N 1
ATOM 751 C CA . ARG A 1 101 ? -9.705 34.787 -97.275 1.00 92.31 101 ARG A CA 1
ATOM 752 C C . ARG A 1 101 ? -8.901 33.522 -97.541 1.00 92.31 101 ARG A C 1
ATOM 754 O O . ARG A 1 101 ? -7.888 33.297 -96.881 1.00 92.31 101 ARG A O 1
ATOM 761 N N . LEU A 1 102 ? -9.311 32.725 -98.528 1.00 93.81 102 LEU A N 1
ATOM 762 C CA . LEU A 1 102 ? -8.586 31.508 -98.878 1.00 93.81 102 LEU A CA 1
ATOM 763 C C . LEU A 1 102 ? -7.162 31.825 -99.349 1.00 93.81 102 LEU A C 1
ATOM 765 O O . LEU A 1 102 ? -6.222 31.138 -98.957 1.00 93.81 102 LEU A O 1
ATOM 769 N N . LEU A 1 103 ? -6.970 32.886 -100.136 1.00 92.31 103 LEU A N 1
ATOM 770 C CA . LEU A 1 103 ? -5.637 33.315 -100.558 1.00 92.31 103 LEU A CA 1
ATOM 771 C C . LEU A 1 103 ? -4.765 33.736 -99.375 1.00 92.31 103 LEU A C 1
ATOM 773 O O . LEU A 1 103 ? -3.579 33.417 -99.378 1.00 92.31 103 LEU A O 1
ATOM 777 N N . VAL A 1 104 ? -5.306 34.411 -98.357 1.00 91.44 104 VAL A N 1
ATOM 778 C CA . VAL A 1 104 ? -4.541 34.735 -97.137 1.00 91.44 104 VAL A CA 1
ATOM 779 C C . VAL A 1 104 ? -4.043 33.456 -96.462 1.00 91.44 104 VAL A C 1
ATOM 781 O O . VAL A 1 104 ? -2.855 33.352 -96.148 1.00 91.44 104 VAL A O 1
ATOM 784 N N . THR A 1 105 ? -4.910 32.452 -96.314 1.00 92.12 105 THR A N 1
ATOM 785 C CA . THR A 1 105 ? -4.524 31.148 -95.761 1.00 92.12 105 THR A CA 1
ATOM 786 C C . THR A 1 105 ? -3.470 30.455 -96.625 1.00 92.12 105 THR A C 1
ATOM 788 O O . THR A 1 105 ? -2.505 29.917 -96.090 1.00 92.12 105 THR A O 1
ATOM 791 N N . LEU A 1 106 ? -3.601 30.472 -97.953 1.00 92.88 106 LEU A N 1
ATOM 792 C CA . LEU A 1 106 ? -2.650 29.801 -98.846 1.00 92.88 106 LEU A CA 1
ATOM 793 C C . LEU A 1 106 ? -1.290 30.507 -98.905 1.00 92.88 106 LEU A C 1
ATOM 795 O O . LEU A 1 106 ? -0.266 29.828 -98.869 1.00 92.88 106 LEU A O 1
ATOM 799 N N . ASN A 1 107 ? -1.256 31.842 -98.880 1.00 89.56 107 ASN A N 1
ATOM 800 C CA . ASN A 1 107 ? -0.008 32.612 -98.797 1.00 89.56 107 ASN A CA 1
ATOM 801 C C . ASN A 1 107 ? 0.776 32.280 -97.514 1.00 89.56 107 ASN A C 1
ATOM 803 O O . ASN A 1 107 ? 2.005 32.220 -97.531 1.00 89.56 107 ASN A O 1
ATOM 807 N N . ALA A 1 108 ? 0.076 32.036 -96.399 1.00 88.56 108 ALA A N 1
ATOM 808 C CA . ALA A 1 108 ? 0.704 31.607 -95.149 1.00 88.56 108 ALA A CA 1
ATOM 809 C C . ALA A 1 108 ? 1.228 30.159 -95.203 1.00 88.56 108 ALA A C 1
ATOM 811 O O . ALA A 1 108 ? 2.051 29.770 -94.375 1.00 88.56 108 ALA A O 1
ATOM 812 N N . ASN A 1 109 ? 0.770 29.364 -96.174 1.00 91.31 109 ASN A N 1
ATOM 813 C CA . ASN A 1 109 ? 1.031 27.934 -96.279 1.00 91.31 109 ASN A CA 1
ATOM 814 C C . ASN A 1 109 ? 1.474 27.578 -97.714 1.00 91.31 109 ASN A C 1
ATOM 816 O O . ASN A 1 109 ? 0.704 26.970 -98.462 1.00 91.31 109 ASN A O 1
ATOM 820 N N . PRO A 1 110 ? 2.710 27.947 -98.120 1.00 90.06 110 PRO A N 1
ATOM 821 C CA . PRO A 1 110 ? 3.173 27.898 -99.513 1.00 90.06 110 PRO A CA 1
ATOM 822 C C . PRO A 1 110 ? 3.204 26.490 -100.125 1.00 90.06 110 PRO A C 1
ATOM 824 O O . PRO A 1 110 ? 3.329 26.350 -101.334 1.00 90.06 110 PRO A O 1
ATOM 827 N N . ASN A 1 111 ? 3.106 25.439 -99.310 1.00 91.69 111 ASN A N 1
ATOM 828 C CA . ASN A 1 111 ? 3.078 24.044 -99.744 1.00 91.69 111 ASN A CA 1
ATOM 829 C C . ASN A 1 111 ? 1.667 23.505 -100.042 1.00 91.69 111 ASN A C 1
ATOM 831 O O . ASN A 1 111 ? 1.544 22.353 -100.457 1.00 91.69 111 ASN A O 1
ATOM 835 N N . VAL A 1 112 ? 0.619 24.299 -99.805 1.00 94.38 112 VAL A N 1
ATOM 836 C CA . VAL A 1 112 ? -0.775 23.895 -100.016 1.00 94.38 112 VAL A CA 1
ATOM 837 C C . VAL A 1 112 ? -1.310 24.483 -101.317 1.00 94.38 112 VAL A C 1
ATOM 839 O O . VAL A 1 112 ? -1.170 25.677 -101.575 1.00 94.38 112 VAL A O 1
ATOM 842 N N . PHE A 1 113 ? -1.966 23.644 -102.109 1.00 95.31 113 PHE A N 1
ATOM 843 C CA . PHE A 1 113 ? -2.617 23.985 -103.366 1.00 95.31 113 PHE A CA 1
ATOM 844 C C . PHE A 1 113 ? -4.087 23.581 -103.306 1.00 95.31 113 PHE A C 1
ATOM 846 O O . PHE A 1 113 ? -4.440 22.567 -102.703 1.00 95.31 113 PHE A O 1
ATOM 853 N N . VAL A 1 114 ? -4.952 24.365 -103.938 1.00 96.38 114 VAL A N 1
ATOM 854 C CA . VAL A 1 114 ? -6.397 24.157 -103.936 1.00 96.38 114 VAL A CA 1
ATOM 855 C C . VAL A 1 114 ? -6.943 24.314 -105.348 1.00 96.38 114 VAL A C 1
ATOM 857 O O . VAL A 1 114 ? -6.700 25.316 -106.023 1.00 96.38 114 VAL A O 1
ATOM 860 N N . VAL A 1 115 ? -7.719 23.327 -105.782 1.00 96.88 115 VAL A N 1
ATOM 861 C CA . VAL A 1 115 ? -8.462 23.346 -107.040 1.00 96.88 115 VAL A CA 1
ATOM 862 C C . VAL A 1 115 ? -9.951 23.298 -106.713 1.00 96.88 115 VAL A C 1
ATOM 864 O O . VAL A 1 115 ? -10.422 22.354 -106.082 1.00 96.88 115 VAL A O 1
ATOM 867 N N . LEU A 1 116 ? -10.688 24.327 -107.125 1.00 96.75 116 LEU A N 1
ATOM 868 C CA . LEU A 1 116 ? -12.130 24.444 -106.933 1.00 96.75 116 LEU A CA 1
ATOM 869 C C . LEU A 1 116 ? -12.829 24.250 -108.277 1.00 96.75 116 LEU A C 1
ATOM 871 O O . LEU A 1 116 ? -12.582 24.994 -109.229 1.00 96.75 116 LEU A O 1
ATOM 875 N N . LEU A 1 117 ? -13.704 23.253 -108.351 1.00 95.69 117 LEU A N 1
ATOM 876 C CA . LEU A 1 117 ? -14.429 22.895 -109.560 1.00 95.69 117 LEU A CA 1
ATOM 877 C C . LEU A 1 117 ? -15.928 23.054 -109.329 1.00 95.69 117 LEU A C 1
ATOM 879 O O . LEU A 1 117 ? -16.536 22.335 -108.535 1.00 95.69 117 LEU A O 1
ATOM 883 N N . ASP A 1 118 ? -16.523 23.999 -110.047 1.00 91.38 118 ASP A N 1
ATOM 884 C CA . ASP A 1 118 ? -17.969 24.129 -110.135 1.00 91.38 118 ASP A CA 1
ATOM 885 C C . ASP A 1 118 ? -18.503 23.394 -111.375 1.00 91.38 118 ASP A C 1
ATOM 887 O O . ASP A 1 118 ? -17.850 23.366 -112.430 1.00 91.38 118 ASP A O 1
ATOM 891 N N . ASN A 1 119 ? -19.686 22.794 -111.248 1.00 90.00 119 ASN A N 1
ATOM 892 C CA . ASN A 1 119 ? -20.360 22.013 -112.290 1.00 90.00 119 ASN A CA 1
ATOM 893 C C . ASN A 1 119 ? -19.444 20.953 -112.943 1.00 90.00 119 ASN A C 1
ATOM 895 O O . ASN A 1 119 ? -19.169 20.996 -114.150 1.00 90.00 119 ASN A O 1
ATOM 899 N N . SER A 1 120 ? -18.896 20.027 -112.145 1.00 90.81 120 SER A N 1
ATOM 900 C CA . SER A 1 120 ? -18.178 18.858 -112.689 1.00 90.81 120 SER A CA 1
ATOM 901 C C . SER A 1 120 ? -19.168 17.772 -113.111 1.00 90.81 120 SER A C 1
ATOM 903 O O . SER A 1 120 ? -20.094 17.443 -112.378 1.00 90.81 120 SER A O 1
ATOM 905 N N . THR A 1 121 ? -18.981 17.215 -114.306 1.00 89.25 121 THR A N 1
ATOM 906 C CA . THR A 1 121 ? -19.832 16.141 -114.841 1.00 89.25 121 THR A CA 1
ATOM 907 C C . THR A 1 121 ? -19.263 14.745 -114.592 1.00 89.25 121 THR A C 1
ATOM 909 O O . THR A 1 121 ? -19.906 13.772 -114.972 1.00 89.25 121 THR A O 1
ATOM 912 N N . ASN A 1 122 ? -18.041 14.640 -114.055 1.00 91.50 122 ASN A N 1
ATOM 913 C CA . ASN A 1 122 ? -17.403 13.369 -113.718 1.00 91.50 122 ASN A CA 1
ATOM 914 C C . ASN A 1 122 ? -16.302 13.587 -112.669 1.00 91.50 122 ASN A C 1
ATOM 916 O O . ASN A 1 122 ? -15.119 13.718 -112.999 1.00 91.50 122 ASN A O 1
ATOM 920 N N . VAL A 1 123 ? -16.697 13.610 -111.396 1.00 91.12 123 VAL A N 1
ATOM 921 C CA . VAL A 1 123 ? -15.777 13.859 -110.270 1.00 91.12 123 VAL A CA 1
ATOM 922 C C . VAL A 1 123 ? -14.632 12.846 -110.201 1.00 91.12 123 VAL A C 1
ATOM 924 O O . VAL A 1 123 ? -13.509 13.211 -109.864 1.00 91.12 123 VAL A O 1
ATOM 927 N N . VAL A 1 124 ? -14.885 11.575 -110.527 1.00 89.19 124 VAL A N 1
ATOM 928 C CA . VAL A 1 124 ? -13.878 10.505 -110.414 1.00 89.19 124 VAL A CA 1
ATOM 929 C C . VAL A 1 124 ? -12.769 10.670 -111.455 1.00 89.19 124 VAL A C 1
ATOM 931 O O . VAL A 1 124 ? -11.595 10.447 -111.150 1.00 89.19 124 VAL A O 1
ATOM 934 N N . ASP A 1 125 ? -13.123 11.050 -112.684 1.00 91.94 125 ASP A N 1
ATOM 935 C CA . ASP A 1 125 ? -12.136 11.289 -113.739 1.00 91.94 125 ASP A CA 1
ATOM 936 C C . ASP A 1 125 ? -11.378 12.607 -113.523 1.00 91.94 125 ASP A C 1
ATOM 938 O O . ASP A 1 125 ? -10.159 12.650 -113.710 1.00 91.94 125 ASP A O 1
ATOM 942 N N . ASP A 1 126 ? -12.060 13.646 -113.028 1.00 93.50 126 ASP A N 1
ATOM 943 C CA . ASP A 1 126 ? -11.429 14.908 -112.632 1.00 93.50 126 ASP A CA 1
ATOM 944 C C . ASP A 1 126 ? -10.443 14.703 -111.461 1.00 93.50 126 ASP A C 1
ATOM 946 O O . ASP A 1 126 ? -9.296 15.147 -111.551 1.00 93.50 126 ASP A O 1
ATOM 950 N N . ASP A 1 127 ? -10.824 13.968 -110.403 1.00 91.69 127 ASP A N 1
ATOM 951 C CA . ASP A 1 127 ? -9.935 13.639 -109.276 1.00 91.69 127 ASP A CA 1
ATOM 952 C C . ASP A 1 127 ? -8.727 12.838 -109.753 1.00 91.69 127 ASP A C 1
ATOM 954 O O . ASP A 1 127 ? -7.589 13.164 -109.411 1.00 91.69 127 ASP A O 1
ATOM 958 N N . ARG A 1 128 ? -8.938 11.827 -110.605 1.00 90.50 128 ARG A N 1
ATOM 959 C CA . ARG A 1 128 ? -7.839 11.042 -111.177 1.00 90.50 128 ARG A CA 1
ATOM 960 C C . ARG A 1 128 ? -6.904 11.918 -112.009 1.00 90.50 128 ARG A C 1
ATOM 962 O O . ARG A 1 128 ? -5.685 11.753 -111.908 1.00 90.50 128 ARG A O 1
ATOM 969 N N . THR A 1 129 ? -7.453 12.828 -112.810 1.00 93.25 129 THR A N 1
ATOM 970 C CA . THR A 1 129 ? -6.696 13.750 -113.665 1.00 93.25 129 THR A CA 1
ATOM 971 C C . THR A 1 129 ? -5.859 14.714 -112.834 1.00 93.25 129 THR A C 1
ATOM 973 O O . THR A 1 129 ? -4.665 14.860 -113.085 1.00 93.25 129 THR A O 1
ATOM 976 N N . LEU A 1 130 ? -6.442 15.333 -111.809 1.00 94.56 130 LEU A N 1
ATOM 977 C CA . LEU A 1 130 ? -5.742 16.273 -110.935 1.00 94.56 130 LEU A CA 1
ATOM 978 C C . LEU A 1 130 ? -4.718 15.574 -110.042 1.00 94.56 130 LEU A C 1
ATOM 980 O O . LEU A 1 130 ? -3.584 16.038 -109.936 1.00 94.56 130 LEU A O 1
ATOM 984 N N . SER A 1 131 ? -5.082 14.430 -109.463 1.00 89.69 131 SER A N 1
ATOM 985 C CA . SER A 1 131 ? -4.198 13.637 -108.607 1.00 89.69 131 SER A CA 1
ATOM 986 C C . SER A 1 131 ? -2.979 13.135 -109.369 1.00 89.69 131 SER A C 1
ATOM 988 O O . SER A 1 131 ? -1.859 13.263 -108.896 1.00 89.69 131 SER A O 1
ATOM 990 N N . ARG A 1 132 ? -3.165 12.581 -110.575 1.00 88.62 132 ARG A N 1
ATOM 991 C CA . ARG A 1 132 ? -2.038 12.085 -111.381 1.00 88.62 132 ARG A CA 1
ATOM 992 C C . ARG A 1 132 ? -1.314 13.180 -112.148 1.00 88.62 132 ARG A C 1
ATOM 994 O O . ARG A 1 132 ? -0.167 12.972 -112.528 1.00 88.62 132 ARG A O 1
ATOM 1001 N N . GLY A 1 133 ? -1.993 14.290 -112.409 1.00 91.88 133 GLY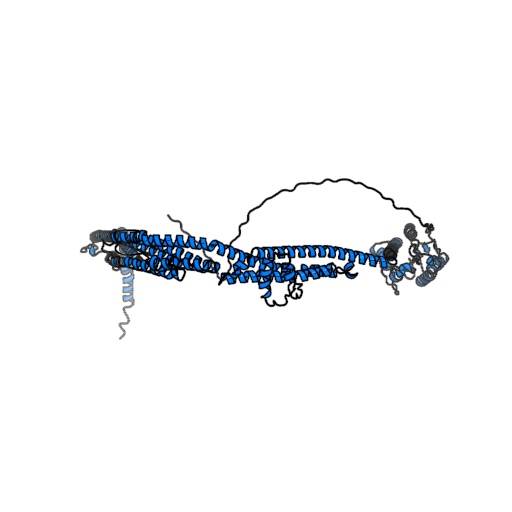 A N 1
ATOM 1002 C CA . GLY A 1 133 ? -1.459 15.446 -113.103 1.00 91.88 133 GLY A CA 1
ATOM 1003 C C . GLY A 1 133 ? -0.659 16.323 -112.156 1.00 91.88 133 GLY A C 1
ATOM 1004 O O . GLY A 1 133 ? 0.565 16.272 -112.175 1.00 91.88 133 GLY A O 1
ATOM 1005 N N . ILE A 1 134 ? -1.346 17.101 -111.314 1.00 92.06 134 ILE A N 1
ATOM 1006 C CA . ILE A 1 134 ? -0.723 18.100 -110.436 1.00 92.06 134 ILE A CA 1
ATOM 1007 C C . ILE A 1 134 ? 0.213 17.437 -109.429 1.00 92.06 134 ILE A C 1
ATOM 1009 O O . ILE A 1 134 ? 1.379 17.831 -109.363 1.00 92.06 134 ILE A O 1
ATOM 1013 N N . ALA A 1 135 ? -0.256 16.424 -108.689 1.00 86.56 135 ALA A N 1
ATOM 1014 C CA . ALA A 1 135 ? 0.527 15.865 -107.584 1.00 86.56 135 ALA A CA 1
ATOM 1015 C C . ALA A 1 135 ? 1.808 15.140 -108.047 1.00 86.56 135 ALA A C 1
ATOM 1017 O O . ALA A 1 135 ? 2.770 15.073 -107.294 1.00 86.56 135 ALA A O 1
ATOM 1018 N N . ASN A 1 136 ? 1.871 14.686 -109.307 1.00 86.75 136 ASN A N 1
ATOM 1019 C CA . ASN A 1 136 ? 3.074 14.070 -109.888 1.00 86.75 136 ASN A CA 1
ATOM 1020 C C . ASN A 1 136 ? 3.926 15.045 -110.716 1.00 86.75 136 ASN A C 1
ATOM 1022 O O . ASN A 1 136 ? 4.891 14.633 -111.365 1.00 86.75 136 ASN A O 1
ATOM 1026 N N . THR A 1 137 ? 3.576 16.334 -110.772 1.00 90.25 137 THR A N 1
ATOM 1027 C CA . THR A 1 137 ? 4.442 17.298 -111.455 1.00 90.25 137 THR A CA 1
ATOM 1028 C C . THR A 1 137 ? 5.708 17.534 -110.643 1.00 90.25 137 THR A C 1
ATOM 1030 O O . THR A 1 137 ? 5.665 17.667 -109.421 1.00 90.25 137 THR A O 1
ATOM 1033 N N . ALA A 1 138 ? 6.834 17.730 -111.336 1.00 86.62 138 ALA A N 1
ATOM 1034 C CA . ALA A 1 138 ? 8.082 18.144 -110.697 1.00 86.62 138 ALA A CA 1
ATOM 1035 C C . ALA A 1 138 ? 7.911 19.425 -109.860 1.00 86.62 138 ALA A C 1
ATOM 1037 O O . ALA A 1 138 ? 8.638 19.631 -108.898 1.00 86.62 138 ALA A O 1
ATOM 1038 N N . GLY A 1 139 ? 6.939 20.274 -110.210 1.00 86.50 139 GLY A N 1
ATOM 1039 C CA . GLY A 1 139 ? 6.593 21.467 -109.455 1.00 86.50 139 GLY A CA 1
ATOM 1040 C C . GLY A 1 139 ? 5.996 21.165 -108.080 1.00 86.50 139 GLY A C 1
ATOM 1041 O O . GLY A 1 139 ? 6.509 21.666 -107.081 1.00 86.50 139 GLY A O 1
ATOM 1042 N N . PHE A 1 140 ? 4.965 20.322 -108.015 1.00 90.69 140 PHE A N 1
ATOM 1043 C CA . PHE A 1 140 ? 4.356 19.904 -106.750 1.00 90.69 140 PHE A CA 1
ATOM 1044 C C . PHE A 1 140 ? 5.365 19.104 -105.924 1.00 90.69 140 PHE A C 1
ATOM 1046 O O . PHE A 1 140 ? 5.671 19.466 -104.789 1.00 90.69 140 PHE A O 1
ATOM 1053 N N . GLU A 1 141 ? 6.018 18.133 -106.567 1.00 87.88 141 GLU A N 1
ATOM 1054 C CA . GLU A 1 141 ? 7.070 17.330 -105.961 1.00 87.88 141 GLU A CA 1
ATOM 1055 C C . GLU A 1 141 ? 8.316 18.136 -105.594 1.00 87.88 141 GLU A C 1
ATOM 1057 O O . GLU A 1 141 ? 9.194 17.567 -104.961 1.00 87.88 141 GLU A O 1
ATOM 1062 N N . SER A 1 142 ? 8.483 19.399 -106.003 1.00 86.69 142 SER A N 1
ATOM 1063 C CA . SER A 1 142 ? 9.612 20.247 -105.582 1.00 86.69 142 SER A CA 1
ATOM 1064 C C . SER A 1 142 ? 9.354 20.963 -104.261 1.00 86.69 142 SER A C 1
ATOM 1066 O O . SER A 1 142 ? 10.291 21.508 -103.675 1.00 86.69 142 SER A O 1
ATOM 1068 N N . MET A 1 143 ? 8.118 20.927 -103.753 1.00 89.62 143 MET A N 1
ATOM 1069 C CA . MET A 1 143 ? 7.787 21.520 -102.466 1.00 89.62 143 MET A CA 1
ATOM 1070 C C . MET A 1 143 ? 8.462 20.726 -101.355 1.00 89.62 143 MET A C 1
ATOM 1072 O O . MET A 1 143 ? 8.120 19.580 -101.063 1.00 89.62 143 MET A O 1
ATOM 1076 N N . ARG A 1 144 ? 9.486 21.333 -100.756 1.00 87.56 144 ARG A N 1
ATOM 1077 C CA . ARG A 1 144 ? 10.325 20.726 -99.721 1.00 87.56 144 ARG A CA 1
ATOM 1078 C C . ARG A 1 144 ? 10.112 21.455 -98.409 1.00 87.56 144 ARG A C 1
ATOM 1080 O O . ARG A 1 144 ? 10.114 22.685 -98.385 1.00 87.56 144 ARG A O 1
ATOM 1087 N N . HIS A 1 145 ? 9.941 20.712 -97.320 1.00 87.06 145 HIS A N 1
ATOM 1088 C CA . HIS A 1 145 ? 9.866 21.323 -95.998 1.00 87.06 145 HIS A CA 1
ATOM 1089 C C . HIS A 1 145 ? 11.219 21.954 -95.660 1.00 87.06 145 HIS A C 1
ATOM 1091 O O . HIS A 1 145 ? 12.235 21.254 -95.721 1.00 87.06 145 HIS A O 1
ATOM 1097 N N . PRO A 1 146 ? 11.274 23.244 -95.277 1.00 78.25 146 PRO A N 1
ATOM 1098 C CA . PRO A 1 146 ? 12.534 23.981 -95.159 1.00 78.25 146 PRO A CA 1
ATOM 1099 C C . PRO A 1 146 ? 13.490 23.370 -94.128 1.00 78.25 146 PRO A C 1
ATOM 1101 O O . PRO A 1 146 ? 14.701 23.520 -94.246 1.00 78.25 146 PRO A O 1
ATOM 1104 N N . MET A 1 147 ? 12.959 22.654 -93.129 1.00 77.12 147 MET A N 1
ATOM 1105 C CA . MET A 1 147 ? 13.776 22.025 -92.086 1.00 77.12 147 MET A CA 1
ATOM 1106 C C . MET A 1 147 ? 14.178 20.573 -92.360 1.00 77.12 147 MET A C 1
ATOM 1108 O O . MET A 1 147 ? 15.182 20.132 -91.808 1.00 77.12 147 MET A O 1
ATOM 1112 N N . THR A 1 148 ? 13.391 19.801 -93.119 1.00 81.75 148 THR A N 1
ATOM 1113 C CA . THR A 1 148 ? 13.664 18.360 -93.322 1.00 81.75 148 THR A CA 1
ATOM 1114 C C . THR A 1 148 ? 14.136 18.043 -94.730 1.00 81.75 148 THR A C 1
ATOM 1116 O O . THR A 1 148 ? 14.714 16.985 -94.941 1.00 81.75 148 THR A O 1
ATOM 1119 N N . GLY A 1 149 ? 13.909 18.943 -95.691 1.00 83.38 149 GLY A N 1
ATOM 1120 C CA . GLY A 1 149 ? 14.176 18.681 -97.101 1.00 83.38 149 GLY A CA 1
ATOM 1121 C C . GLY A 1 149 ? 13.291 17.577 -97.685 1.00 83.38 149 GLY A C 1
ATOM 1122 O O . GLY A 1 149 ? 13.589 17.080 -98.763 1.00 83.38 149 GLY A O 1
ATOM 1123 N N . GLU A 1 150 ? 12.221 17.170 -97.004 1.00 87.81 150 GLU A N 1
ATOM 1124 C CA . GLU A 1 150 ? 11.305 16.132 -97.490 1.00 87.81 150 GLU A CA 1
ATOM 1125 C C . GLU A 1 150 ? 10.160 16.751 -98.285 1.00 87.81 150 GLU A C 1
ATOM 1127 O O . GLU A 1 150 ? 9.826 17.927 -98.101 1.00 87.81 150 GLU A O 1
ATOM 1132 N N . ARG A 1 151 ? 9.573 15.958 -99.186 1.00 90.50 151 ARG A N 1
ATOM 1133 C CA . ARG A 1 151 ? 8.446 16.393 -100.015 1.00 90.50 151 ARG A CA 1
ATOM 1134 C C . ARG A 1 151 ? 7.234 16.697 -99.134 1.00 90.50 151 ARG A C 1
ATOM 1136 O O . ARG A 1 151 ? 6.903 15.889 -98.272 1.00 90.50 151 ARG A O 1
ATOM 1143 N N . GLN A 1 152 ? 6.605 17.857 -99.318 1.00 92.56 152 GLN A N 1
ATOM 1144 C CA . GLN A 1 152 ? 5.540 18.344 -98.430 1.00 92.56 152 GLN A CA 1
ATOM 1145 C C . GLN A 1 152 ? 4.338 18.968 -99.151 1.00 92.56 152 GLN A C 1
ATOM 1147 O O . GLN A 1 152 ? 3.573 19.701 -98.516 1.00 92.56 152 GLN A O 1
ATOM 1152 N N . GLY A 1 153 ? 4.204 18.755 -100.461 1.00 93.00 153 GLY A N 1
ATOM 1153 C CA . GLY A 1 153 ? 3.058 19.252 -101.210 1.00 93.00 153 GLY A CA 1
ATOM 1154 C C . GLY A 1 153 ? 1.747 18.696 -100.652 1.00 93.00 153 GLY A C 1
ATOM 1155 O O . GLY A 1 153 ? 1.662 17.524 -100.283 1.00 93.00 153 GLY A O 1
ATOM 1156 N N . ILE A 1 154 ? 0.722 19.546 -100.574 1.00 95.12 154 ILE A N 1
ATOM 1157 C CA . ILE A 1 154 ? -0.650 19.153 -100.238 1.00 95.12 154 ILE A CA 1
ATOM 1158 C C . ILE A 1 154 ? -1.585 19.755 -101.282 1.00 95.12 154 ILE A C 1
ATOM 1160 O O . ILE A 1 154 ? -1.560 20.961 -101.504 1.00 95.12 154 ILE A O 1
ATOM 1164 N N . LEU A 1 155 ? -2.418 18.930 -101.908 1.00 96.19 155 LEU A N 1
ATOM 1165 C CA . LEU A 1 155 ? -3.411 19.347 -102.893 1.00 96.19 155 LEU A CA 1
ATOM 1166 C C . LEU A 1 155 ? -4.815 19.033 -102.377 1.00 96.19 155 LEU A C 1
ATOM 1168 O O . LEU A 1 155 ? -5.137 17.870 -102.146 1.00 96.19 155 LEU A O 1
ATOM 1172 N N . PHE A 1 156 ? -5.660 20.054 -102.262 1.00 96.62 156 PHE A N 1
ATOM 1173 C CA . PHE A 1 156 ? -7.094 19.902 -102.035 1.00 96.62 156 PHE A CA 1
ATOM 1174 C C . PHE A 1 156 ? -7.869 20.098 -103.334 1.00 96.62 156 PHE A C 1
ATOM 1176 O O . PHE A 1 156 ? -7.632 21.051 -104.076 1.00 96.62 156 PHE A O 1
ATOM 1183 N N . MET A 1 157 ? -8.833 19.220 -103.587 1.00 96.12 157 MET A N 1
ATOM 1184 C CA . MET A 1 157 ? -9.720 19.287 -104.748 1.00 96.12 157 MET A CA 1
ATOM 1185 C C . MET A 1 157 ? -11.154 19.335 -104.244 1.00 96.12 157 MET A C 1
ATOM 1187 O O . MET A 1 157 ? -11.603 18.388 -103.600 1.00 96.12 157 MET A O 1
ATOM 1191 N N . VAL A 1 158 ? -11.854 20.444 -104.486 1.00 94.94 158 VAL A N 1
ATOM 1192 C CA . VAL A 1 158 ? -13.201 20.687 -103.955 1.00 94.94 158 VAL A CA 1
ATOM 1193 C C . VAL A 1 158 ? -14.194 20.878 -105.094 1.00 94.94 158 VAL A C 1
ATOM 1195 O O . VAL A 1 158 ? -14.029 21.765 -105.931 1.00 94.94 158 VAL A O 1
ATOM 1198 N N . TYR A 1 159 ? -15.252 20.078 -105.076 1.00 94.25 159 TYR A N 1
ATOM 1199 C CA . TYR A 1 159 ? -16.332 20.068 -106.056 1.00 94.25 159 TYR A CA 1
ATOM 1200 C C . TYR A 1 159 ? -17.599 20.638 -105.411 1.00 94.25 159 TYR A C 1
ATOM 1202 O O . TYR A 1 159 ? -18.011 20.162 -104.351 1.00 94.25 159 TYR A O 1
ATOM 1210 N N . PHE A 1 160 ? -18.195 21.678 -106.004 1.00 90.19 160 PHE A N 1
ATOM 1211 C CA . PHE A 1 160 ? -19.319 22.419 -105.397 1.00 90.19 160 PHE A CA 1
ATOM 1212 C C . PHE A 1 160 ? -20.690 21.984 -105.895 1.00 90.19 160 PHE A C 1
ATOM 1214 O O . PHE A 1 160 ? -21.604 21.785 -105.094 1.00 90.19 160 PHE A O 1
ATOM 1221 N N . ASP A 1 161 ? -20.821 21.861 -107.205 1.00 84.25 161 ASP A N 1
ATOM 1222 C CA . ASP A 1 161 ? -21.987 21.303 -107.865 1.00 84.25 161 ASP A CA 1
ATOM 1223 C C . ASP A 1 161 ? -21.460 20.267 -108.854 1.00 84.25 161 ASP A C 1
ATOM 1225 O O . ASP A 1 161 ? -20.589 20.565 -109.677 1.00 84.25 161 ASP A O 1
ATOM 1229 N N . SER A 1 162 ? -21.845 19.008 -108.684 1.00 83.56 162 SER A N 1
ATOM 1230 C CA . SER A 1 162 ? -21.317 17.918 -109.502 1.00 83.56 162 SER A CA 1
ATOM 1231 C C . SER A 1 162 ? -22.310 16.775 -109.628 1.00 83.56 162 SER A C 1
ATOM 1233 O O . SER A 1 162 ? -23.286 16.711 -108.878 1.00 83.56 162 SER A O 1
ATOM 1235 N N . ASP A 1 163 ? -22.024 15.832 -110.525 1.00 77.81 163 ASP A N 1
ATOM 1236 C CA . ASP A 1 163 ? -22.794 14.594 -110.678 1.00 77.81 163 ASP A CA 1
ATOM 1237 C C . ASP A 1 163 ? -22.882 13.762 -109.382 1.00 77.81 163 ASP A C 1
ATOM 1239 O O . ASP A 1 163 ? -23.793 12.948 -109.234 1.00 77.81 163 ASP A O 1
ATOM 1243 N N . GLN A 1 164 ? -21.990 14.007 -108.416 1.00 80.94 164 GLN A N 1
ATOM 1244 C CA . GLN A 1 164 ? -21.960 13.349 -107.105 1.00 80.94 164 GLN A CA 1
ATOM 1245 C C . GLN A 1 164 ? -22.213 14.313 -105.929 1.00 80.94 164 GLN A C 1
ATOM 1247 O O . GLN A 1 164 ? -22.006 13.959 -104.768 1.00 80.94 164 GLN A O 1
ATOM 1252 N N . GLY A 1 165 ? -22.681 15.535 -106.203 1.00 84.00 165 GLY A N 1
ATOM 1253 C CA . GLY A 1 165 ? -22.875 16.577 -105.193 1.00 84.00 165 GLY A CA 1
ATOM 1254 C C . GLY A 1 165 ? -21.560 17.205 -104.713 1.00 84.00 165 GLY A C 1
ATOM 1255 O O . GLY A 1 165 ? -20.576 17.273 -105.450 1.00 84.00 165 GLY A O 1
ATOM 1256 N N . ARG A 1 166 ? -21.532 17.720 -103.478 1.00 87.12 166 ARG A N 1
ATOM 1257 C CA . ARG A 1 166 ? -20.327 18.358 -102.919 1.00 87.12 166 ARG A CA 1
ATOM 1258 C C . ARG A 1 166 ? -19.326 17.324 -102.429 1.00 87.12 166 ARG A C 1
ATOM 1260 O O . ARG A 1 166 ? -19.604 16.633 -101.453 1.00 87.12 166 ARG A O 1
ATOM 1267 N N . MET A 1 167 ? -18.149 17.294 -103.046 1.00 88.88 167 MET A N 1
ATOM 1268 C CA . MET A 1 167 ? -17.076 16.350 -102.723 1.00 88.88 167 MET A CA 1
ATOM 1269 C C . MET A 1 167 ? -15.762 17.085 -102.462 1.00 88.88 167 MET A C 1
ATOM 1271 O O . MET A 1 167 ? -15.495 18.131 -103.052 1.00 88.88 167 MET A O 1
ATOM 1275 N N . ILE A 1 168 ? -14.931 16.538 -101.576 1.00 93.38 168 ILE A N 1
ATOM 1276 C CA . ILE A 1 168 ? -13.576 17.033 -101.329 1.00 93.38 168 ILE A CA 1
ATOM 1277 C C . ILE A 1 168 ? -12.603 15.862 -101.254 1.00 93.38 168 ILE A C 1
ATOM 1279 O O . ILE A 1 168 ? -12.860 14.871 -100.573 1.00 93.38 168 ILE A O 1
ATOM 1283 N N . PHE A 1 169 ? -11.472 16.018 -101.928 1.00 92.00 169 PHE A N 1
ATOM 1284 C CA . PHE A 1 169 ? -10.371 15.068 -101.924 1.00 92.00 169 PHE A CA 1
ATOM 1285 C C . PHE A 1 169 ? -9.083 15.777 -101.521 1.00 92.00 169 PHE A C 1
ATOM 1287 O O . PHE A 1 169 ? -8.930 16.988 -101.712 1.00 92.00 169 PHE A O 1
ATOM 1294 N N . MET A 1 170 ? -8.154 15.007 -100.964 1.00 94.00 170 MET A N 1
ATOM 1295 C CA . MET A 1 170 ? -6.830 15.474 -100.582 1.00 94.00 170 MET A CA 1
ATOM 1296 C C . MET A 1 170 ? -5.782 14.513 -101.136 1.00 94.00 170 MET A C 1
ATOM 1298 O O . MET A 1 170 ? -5.946 13.295 -101.055 1.00 94.00 170 MET A O 1
ATOM 1302 N N . ARG A 1 171 ? -4.701 15.075 -101.674 1.00 92.81 171 ARG A N 1
ATOM 1303 C CA . ARG A 1 171 ? -3.446 14.371 -101.946 1.00 92.81 171 ARG A CA 1
ATOM 1304 C C . ARG A 1 171 ? -2.339 15.029 -101.152 1.00 92.81 171 ARG A C 1
ATOM 1306 O O . ARG A 1 171 ? -2.323 16.253 -101.001 1.00 92.81 171 ARG A O 1
ATOM 1313 N N . SER A 1 172 ? -1.412 14.226 -100.667 1.00 93.00 172 SER A N 1
ATOM 1314 C CA . SER A 1 172 ? -0.222 14.716 -99.991 1.00 93.00 172 SER A CA 1
ATOM 1315 C C . SER A 1 172 ? 1.019 13.986 -100.457 1.00 93.00 172 SER A C 1
ATOM 1317 O O . SER A 1 172 ? 0.957 12.880 -100.980 1.00 93.00 172 SER A O 1
ATOM 1319 N N . ASP A 1 173 ? 2.148 14.647 -100.256 1.00 90.88 173 ASP A N 1
ATOM 1320 C CA . ASP A 1 173 ? 3.468 14.055 -100.381 1.00 90.88 173 ASP A CA 1
ATOM 1321 C C . ASP A 1 173 ? 3.903 13.308 -99.102 1.00 90.88 173 ASP A C 1
ATOM 1323 O O . ASP A 1 173 ? 3.249 13.326 -98.056 1.00 90.88 173 ASP A O 1
ATOM 1327 N N . GLU A 1 174 ? 5.092 12.707 -99.182 1.00 88.06 174 GLU A N 1
ATOM 1328 C CA . GLU A 1 174 ? 5.701 11.844 -98.167 1.00 88.06 174 GLU A CA 1
ATOM 1329 C C . GLU A 1 174 ? 5.673 12.398 -96.729 1.00 88.06 174 GLU A C 1
ATOM 1331 O O . GLU A 1 174 ? 5.394 11.648 -95.790 1.00 88.06 174 GLU A O 1
ATOM 1336 N N . LEU A 1 175 ? 5.981 13.684 -96.511 1.00 89.75 175 LEU A N 1
ATOM 1337 C CA . LEU A 1 175 ? 6.108 14.219 -95.151 1.00 89.75 175 LEU A CA 1
ATOM 1338 C C . LEU A 1 175 ? 4.764 14.244 -94.393 1.00 89.75 175 LEU A C 1
ATOM 1340 O O . LEU A 1 175 ? 4.729 13.696 -93.285 1.00 89.75 175 LEU A O 1
ATOM 1344 N N . PRO A 1 176 ? 3.679 14.854 -94.912 1.00 89.62 176 PRO A N 1
ATOM 1345 C CA . PRO A 1 176 ? 2.367 14.780 -94.274 1.00 89.62 176 PRO A CA 1
ATOM 1346 C C . PRO A 1 176 ? 1.887 13.343 -94.024 1.00 89.62 176 PRO A C 1
ATOM 1348 O O . PRO A 1 176 ? 1.456 13.047 -92.906 1.00 89.62 176 PRO A O 1
ATOM 1351 N N . ASP A 1 177 ? 2.026 12.442 -95.005 1.00 89.38 177 ASP A N 1
ATOM 1352 C CA . ASP A 1 177 ? 1.596 11.040 -94.876 1.00 89.38 177 ASP A CA 1
ATOM 1353 C C . ASP A 1 177 ? 2.357 10.313 -93.772 1.00 89.38 177 ASP A C 1
ATOM 1355 O O . ASP A 1 177 ? 1.764 9.745 -92.853 1.00 89.38 177 ASP A O 1
ATOM 1359 N N . ARG A 1 178 ? 3.689 10.421 -93.775 1.00 88.62 178 ARG A N 1
ATOM 1360 C CA . ARG A 1 178 ? 4.528 9.817 -92.735 1.00 88.62 178 ARG A CA 1
ATOM 1361 C C . ARG A 1 178 ? 4.227 10.378 -91.346 1.00 88.62 178 ARG A C 1
ATOM 1363 O O . ARG A 1 178 ? 4.439 9.700 -90.339 1.00 88.62 178 ARG A O 1
ATOM 1370 N N . LEU A 1 179 ? 3.781 11.630 -91.264 1.00 87.56 179 LEU A N 1
ATOM 1371 C CA . LEU A 1 179 ? 3.413 12.263 -90.003 1.00 87.56 179 LEU A CA 1
ATOM 1372 C C . LEU A 1 179 ? 1.957 12.025 -89.595 1.00 87.56 179 LEU A C 1
ATOM 1374 O O . LEU A 1 179 ? 1.563 12.559 -88.555 1.00 87.56 179 LEU A O 1
ATOM 1378 N N . GLY A 1 180 ? 1.199 11.195 -90.314 1.00 86.94 180 GLY A N 1
ATOM 1379 C CA . GLY A 1 180 ? -0.193 10.879 -89.983 1.00 86.94 180 GLY A CA 1
ATOM 1380 C C . GLY A 1 180 ? -1.105 12.105 -90.063 1.00 86.94 180 GLY A C 1
ATOM 1381 O O . GLY A 1 180 ? -1.930 12.349 -89.180 1.00 86.94 180 GLY A O 1
ATOM 1382 N N . VAL A 1 181 ? -0.838 12.966 -91.045 1.00 89.88 181 VAL A N 1
ATOM 1383 C CA . VAL A 1 181 ? -1.656 14.132 -91.411 1.00 89.88 181 VAL A CA 1
ATOM 1384 C C . VAL A 1 181 ? -1.723 14.293 -92.935 1.00 89.88 181 VAL A C 1
ATOM 1386 O O . VAL A 1 181 ? -1.887 15.402 -93.440 1.00 89.88 181 VAL A O 1
ATOM 1389 N N . GLY A 1 182 ? -1.554 13.186 -93.658 1.00 89.50 182 GLY A N 1
ATOM 1390 C CA . GLY A 1 182 ? -1.659 13.113 -95.110 1.00 89.50 182 GLY A CA 1
ATOM 1391 C C . GLY A 1 182 ? -2.954 12.448 -95.576 1.00 89.50 182 GLY A C 1
ATOM 1392 O O . GLY A 1 182 ? -3.923 12.331 -94.822 1.00 89.50 182 GLY A O 1
ATOM 1393 N N . GLU A 1 183 ? -2.966 12.015 -96.829 1.00 89.94 183 GLU A N 1
ATOM 1394 C CA . GLU A 1 183 ? -4.105 11.439 -97.541 1.00 89.94 183 GLU A CA 1
ATOM 1395 C C . GLU A 1 183 ? -4.754 10.279 -96.774 1.00 89.94 183 GLU A C 1
ATOM 1397 O O . GLU A 1 183 ? -5.977 10.248 -96.624 1.00 89.94 183 GLU A O 1
ATOM 1402 N N . GLN A 1 184 ? -3.948 9.377 -96.204 1.00 88.00 184 GLN A N 1
ATOM 1403 C CA . GLN A 1 184 ? -4.449 8.203 -95.472 1.00 88.00 184 GLN A CA 1
ATOM 1404 C C . GLN A 1 184 ? -5.229 8.549 -94.191 1.00 88.00 184 GLN A C 1
ATOM 1406 O O . GLN A 1 184 ? -5.958 7.707 -93.662 1.00 88.00 184 GLN A O 1
ATOM 1411 N N . ASP A 1 185 ? -5.086 9.775 -93.680 1.00 88.06 185 ASP A N 1
ATOM 1412 C CA . ASP A 1 185 ? -5.829 10.293 -92.525 1.00 88.06 185 ASP A CA 1
ATOM 1413 C C . ASP A 1 185 ? -6.944 11.276 -92.918 1.00 88.06 185 ASP A C 1
ATOM 1415 O O . ASP A 1 185 ? -7.670 11.787 -92.051 1.00 88.06 185 ASP A O 1
ATOM 1419 N N . PHE A 1 186 ? -7.129 11.507 -94.221 1.00 90.81 186 PHE A N 1
ATOM 1420 C CA . PHE A 1 186 ? -8.218 12.308 -94.761 1.00 90.81 186 PHE A CA 1
ATOM 1421 C C . PHE A 1 186 ? -9.499 11.488 -94.903 1.00 90.81 186 PHE A C 1
ATOM 1423 O O . PHE A 1 186 ? -10.473 11.770 -94.204 1.00 90.81 186 PHE A O 1
ATOM 1430 N N . ALA A 1 187 ? -9.481 10.423 -95.701 1.00 86.81 187 ALA A N 1
ATOM 1431 C CA . ALA A 1 187 ? -10.583 9.471 -95.847 1.00 86.81 187 ALA A CA 1
ATOM 1432 C C . ALA A 1 187 ? -10.039 8.043 -96.016 1.00 86.81 187 ALA A C 1
ATOM 1434 O O . ALA A 1 187 ? -8.860 7.865 -96.309 1.00 86.81 187 ALA A O 1
ATOM 1435 N N . ASP A 1 188 ? -10.866 7.023 -95.779 1.00 84.50 188 ASP A N 1
ATOM 1436 C CA . ASP A 1 188 ? -10.489 5.640 -96.098 1.00 84.50 188 ASP A CA 1
ATOM 1437 C C . ASP A 1 188 ? -10.698 5.305 -97.590 1.00 84.50 188 ASP A C 1
ATOM 1439 O O . ASP A 1 188 ? -11.242 6.104 -98.351 1.00 84.50 188 ASP A O 1
ATOM 1443 N N . GLU A 1 189 ? -10.275 4.108 -98.011 1.00 76.44 189 GLU A N 1
ATOM 1444 C CA . GLU A 1 189 ? -10.396 3.632 -99.401 1.00 76.44 189 GLU A CA 1
ATOM 1445 C C . GLU A 1 189 ? -11.850 3.567 -99.905 1.00 76.44 189 GLU A C 1
ATOM 1447 O O . GLU A 1 189 ? -12.086 3.585 -101.111 1.00 76.44 189 GLU A O 1
ATOM 1452 N N . ASN A 1 190 ? -12.827 3.531 -98.990 1.00 77.69 190 ASN A N 1
ATOM 1453 C CA . ASN A 1 190 ? -14.257 3.528 -99.296 1.00 77.69 190 ASN A CA 1
ATOM 1454 C C . ASN A 1 190 ? -14.867 4.944 -99.277 1.00 77.69 190 ASN A C 1
ATOM 1456 O O . ASN A 1 190 ? -16.075 5.093 -99.462 1.00 77.69 190 ASN A O 1
ATOM 1460 N N . GLY A 1 191 ? -14.057 5.983 -99.044 1.00 76.31 191 GLY A N 1
ATOM 1461 C CA . GLY A 1 191 ? -14.483 7.380 -98.981 1.00 76.31 191 GLY A CA 1
ATOM 1462 C C . GLY A 1 191 ? -15.088 7.805 -97.639 1.00 76.31 191 GLY A C 1
ATOM 1463 O O . GLY A 1 191 ? -15.625 8.911 -97.542 1.00 76.31 191 GLY A O 1
ATOM 1464 N N . ASN A 1 192 ? -15.008 6.980 -96.589 1.00 84.38 192 ASN A N 1
ATOM 1465 C CA . ASN A 1 192 ? -15.518 7.369 -95.276 1.00 84.38 192 ASN A CA 1
ATOM 1466 C C . ASN A 1 192 ? -14.599 8.417 -94.625 1.00 84.38 192 ASN A C 1
ATOM 1468 O O . ASN A 1 192 ? -13.371 8.257 -94.649 1.00 84.38 192 ASN A O 1
ATOM 1472 N N . PRO A 1 193 ? -15.158 9.463 -93.983 1.00 86.94 193 PRO A N 1
ATOM 1473 C CA . PRO A 1 193 ? -14.366 10.492 -93.324 1.00 86.94 193 PRO A CA 1
ATOM 1474 C C . PRO A 1 193 ? -13.457 9.934 -92.229 1.00 86.94 193 PRO A C 1
ATOM 1476 O O . PRO A 1 193 ? -13.923 9.341 -91.257 1.00 86.94 193 PRO A O 1
ATOM 1479 N N . ARG A 1 194 ? -12.151 10.196 -92.345 1.00 91.19 194 ARG A N 1
ATOM 1480 C CA . ARG A 1 194 ? -11.187 10.026 -91.250 1.00 91.19 194 ARG A CA 1
ATOM 1481 C C . ARG A 1 194 ? -10.985 11.353 -90.538 1.00 91.19 194 ARG A C 1
ATOM 1483 O O . ARG A 1 194 ? -11.838 12.235 -90.609 1.00 91.19 194 ARG A O 1
ATOM 1490 N N . LYS A 1 195 ? -9.895 11.500 -89.789 1.00 91.44 195 LYS A N 1
ATOM 1491 C CA . LYS A 1 195 ? -9.695 12.624 -88.877 1.00 91.44 195 LYS A CA 1
ATOM 1492 C C . LYS A 1 195 ? -9.754 13.977 -89.591 1.00 91.44 195 LYS A C 1
ATOM 1494 O O . LYS A 1 195 ? -10.446 14.869 -89.104 1.00 91.44 195 LYS A O 1
ATOM 1499 N N . LEU A 1 196 ? -9.060 14.139 -90.720 1.00 93.00 196 LEU A N 1
ATOM 1500 C CA . LEU A 1 196 ? -8.989 15.438 -91.399 1.00 93.00 196 LEU A CA 1
ATOM 1501 C C . LEU A 1 196 ? -10.285 15.764 -92.156 1.00 93.00 196 LEU A C 1
ATOM 1503 O O . LEU A 1 196 ? -10.781 16.883 -92.031 1.00 93.00 196 LEU A O 1
ATOM 1507 N N . LEU A 1 197 ? -10.895 14.795 -92.854 1.00 92.12 197 LEU A N 1
ATOM 1508 C CA . LEU A 1 197 ? -12.191 15.028 -93.503 1.00 92.12 197 LEU A CA 1
ATOM 1509 C C . LEU A 1 197 ? -13.306 15.233 -92.473 1.00 92.12 197 LEU A C 1
ATOM 1511 O O . LEU A 1 197 ? -14.147 16.107 -92.651 1.00 92.12 197 LEU A O 1
ATOM 1515 N N . SER A 1 198 ? -13.294 14.506 -91.354 1.00 91.62 198 SER A N 1
ATOM 1516 C CA . SER A 1 198 ? -14.241 14.742 -90.256 1.00 91.62 198 SER A CA 1
ATOM 1517 C C . SER A 1 198 ? -14.073 16.138 -89.667 1.00 91.62 198 SER A C 1
ATOM 1519 O O . SER A 1 198 ? -15.066 16.795 -89.377 1.00 91.62 198 SER A O 1
ATOM 1521 N N . MET A 1 199 ? -12.837 16.629 -89.530 1.00 92.62 199 MET A N 1
ATOM 1522 C CA . MET A 1 199 ? -12.569 17.994 -89.072 1.00 92.62 199 MET A CA 1
ATOM 1523 C C . MET A 1 199 ? -13.128 19.035 -90.048 1.00 92.62 199 MET A C 1
ATOM 1525 O O . MET A 1 199 ? -13.806 19.964 -89.615 1.00 92.62 199 MET A O 1
ATOM 1529 N N . PHE A 1 200 ? -12.917 18.840 -91.351 1.00 93.19 200 PHE A N 1
ATOM 1530 C CA . PHE A 1 200 ? -13.503 19.691 -92.384 1.00 93.19 200 PHE A CA 1
ATOM 1531 C C . PHE A 1 200 ? -15.038 19.680 -92.327 1.00 93.19 200 PHE A C 1
ATOM 1533 O O . PHE A 1 200 ? -15.676 20.728 -92.244 1.00 93.19 200 PHE A O 1
ATOM 1540 N N . LEU A 1 201 ? -15.645 18.489 -92.327 1.00 91.38 201 LEU A N 1
ATOM 1541 C CA . LEU A 1 201 ? -17.098 18.328 -92.314 1.00 91.38 201 LEU A CA 1
ATOM 1542 C C . LEU A 1 201 ? -17.726 18.888 -91.036 1.00 91.38 201 LEU A C 1
ATOM 1544 O O . LEU A 1 201 ? -18.796 19.486 -91.114 1.00 91.38 201 LEU A O 1
ATOM 1548 N N . ASN A 1 202 ? -17.068 18.744 -89.885 1.00 92.12 202 ASN A N 1
ATOM 1549 C CA . ASN A 1 202 ? -17.527 19.324 -88.625 1.00 92.12 202 ASN A CA 1
ATOM 1550 C C . ASN A 1 202 ? -17.438 20.853 -88.644 1.00 92.12 202 ASN A C 1
ATOM 1552 O O . ASN A 1 202 ? -18.384 21.512 -88.218 1.00 92.12 202 ASN A O 1
ATOM 1556 N N . ALA A 1 203 ? -16.365 21.430 -89.190 1.00 91.81 203 ALA A N 1
ATOM 1557 C CA . ALA A 1 203 ? -16.251 22.878 -89.344 1.00 91.81 203 ALA A CA 1
ATOM 1558 C C . ALA A 1 203 ? -17.385 23.443 -90.219 1.00 91.81 203 ALA A C 1
ATOM 1560 O O . ALA A 1 203 ? -17.988 24.458 -89.874 1.00 91.81 203 ALA A O 1
ATOM 1561 N N . VAL A 1 204 ? -17.738 22.755 -91.309 1.00 89.62 204 VAL A N 1
ATOM 1562 C CA . VAL A 1 204 ? -18.841 23.188 -92.180 1.00 89.62 204 VAL A CA 1
ATOM 1563 C C . VAL A 1 204 ? -20.209 22.972 -91.529 1.00 89.62 204 VAL A C 1
ATOM 1565 O O . VAL A 1 204 ? -21.020 23.892 -91.463 1.00 89.62 204 VAL A O 1
ATOM 1568 N N . ARG A 1 205 ? -20.495 21.752 -91.062 1.00 89.75 205 ARG A N 1
ATOM 1569 C CA . ARG A 1 205 ? -21.843 21.357 -90.618 1.00 89.75 205 ARG A CA 1
ATOM 1570 C C . ARG A 1 205 ? -22.174 21.844 -89.214 1.00 89.75 205 ARG A C 1
ATOM 1572 O O . ARG A 1 205 ? -23.307 22.243 -88.972 1.00 89.75 205 ARG A O 1
ATOM 1579 N N . SER A 1 206 ? -21.208 21.777 -88.304 1.00 85.88 206 SER A N 1
ATOM 1580 C CA . SER A 1 206 ? -21.424 22.041 -86.879 1.00 85.88 206 SER A CA 1
ATOM 1581 C C . SER A 1 206 ? -21.018 23.458 -86.490 1.00 85.88 206 SER A C 1
ATOM 1583 O O . SER A 1 206 ? -21.700 24.079 -85.682 1.00 85.88 206 SER A O 1
ATOM 1585 N N . GLU A 1 207 ? -19.933 23.989 -87.064 1.00 86.69 207 GLU A N 1
ATOM 1586 C CA . GLU A 1 207 ? -19.453 25.349 -86.755 1.00 86.69 207 GLU A CA 1
ATOM 1587 C C . GLU A 1 207 ? -19.959 26.409 -87.746 1.00 86.69 207 GLU A C 1
ATOM 1589 O O . GLU A 1 207 ? -19.692 27.595 -87.563 1.00 86.69 207 GLU A O 1
ATOM 1594 N N . GLY A 1 208 ? -20.685 26.000 -88.793 1.00 89.00 208 GLY A N 1
ATOM 1595 C CA . GLY A 1 208 ? -21.243 26.906 -89.799 1.00 89.00 208 GLY A CA 1
ATOM 1596 C C . GLY A 1 208 ? -20.192 27.625 -90.649 1.00 89.00 208 GLY A C 1
ATOM 1597 O O . GLY A 1 208 ? -20.501 28.654 -91.250 1.00 89.00 208 GLY A O 1
ATOM 1598 N N . LYS A 1 209 ? -18.950 27.123 -90.697 1.00 90.88 209 LYS A N 1
ATOM 1599 C CA . LYS A 1 209 ? -17.889 27.711 -91.521 1.00 90.88 209 LYS A CA 1
ATOM 1600 C C . LYS A 1 209 ? -18.144 27.428 -92.996 1.00 90.88 209 LYS A C 1
ATOM 1602 O O . LYS A 1 209 ? -18.613 26.357 -93.379 1.00 90.88 209 LYS A O 1
ATOM 1607 N N . ASP A 1 210 ? -17.801 28.391 -93.840 1.00 91.69 210 ASP A N 1
ATOM 1608 C CA . ASP A 1 210 ? -17.755 28.162 -95.278 1.00 91.69 210 ASP A CA 1
ATOM 1609 C C . ASP A 1 210 ? -16.530 27.319 -95.674 1.00 91.69 210 ASP A C 1
ATOM 1611 O O . ASP A 1 210 ? -15.685 26.975 -94.845 1.00 91.69 210 ASP A O 1
ATOM 1615 N N . VAL A 1 211 ? -16.442 26.947 -96.955 1.00 89.44 211 VAL A N 1
ATOM 1616 C CA . VAL A 1 211 ? -15.360 26.086 -97.459 1.00 89.44 211 VAL A CA 1
ATOM 1617 C C . VAL A 1 211 ? -13.964 26.667 -97.169 1.00 89.44 211 VAL A C 1
ATOM 1619 O O . VAL A 1 211 ? -13.135 25.911 -96.659 1.00 89.44 211 VAL A O 1
ATOM 1622 N N . PRO A 1 212 ? -13.678 27.965 -97.408 1.00 93.19 212 PRO A N 1
ATOM 1623 C CA . PRO A 1 212 ? -12.408 28.568 -97.001 1.00 93.19 212 PRO A CA 1
ATOM 1624 C C . PRO A 1 212 ? -12.112 28.433 -95.507 1.00 93.19 212 PRO A C 1
ATOM 1626 O O . PRO A 1 212 ? -11.027 27.979 -95.147 1.00 93.19 212 PRO A O 1
ATOM 1629 N N . GLY A 1 213 ? -13.074 28.765 -94.637 1.00 91.38 213 GLY A N 1
ATOM 1630 C CA . GLY A 1 213 ? -12.878 28.688 -93.189 1.00 91.38 213 GLY A CA 1
ATOM 1631 C C . GLY A 1 213 ? -12.674 27.256 -92.689 1.00 91.38 213 GLY A C 1
ATOM 1632 O O . GLY A 1 213 ? -11.888 27.017 -91.773 1.00 91.38 213 GLY A O 1
ATOM 1633 N N . ALA A 1 214 ? -13.341 26.276 -93.299 1.00 92.94 214 ALA A N 1
ATOM 1634 C CA . ALA A 1 214 ? -13.140 24.868 -92.975 1.00 92.94 214 ALA A CA 1
ATOM 1635 C C . ALA A 1 214 ? -11.785 24.336 -93.480 1.00 92.94 214 ALA A C 1
ATOM 1637 O O . ALA A 1 214 ? -11.123 23.584 -92.761 1.00 92.94 214 ALA A O 1
ATOM 1638 N N . LEU A 1 215 ? -11.333 24.754 -94.672 1.00 93.38 215 LEU A N 1
ATOM 1639 C CA . LEU A 1 215 ? -9.993 24.429 -95.178 1.00 93.38 215 LEU A CA 1
ATOM 1640 C C . LEU A 1 215 ? -8.905 25.021 -94.282 1.00 93.38 215 LEU A C 1
ATOM 1642 O O . LEU A 1 215 ? -7.943 24.328 -93.965 1.00 93.38 215 LEU A O 1
ATOM 1646 N N . GLU A 1 216 ? -9.069 26.261 -93.822 1.00 93.62 216 GLU A N 1
ATOM 1647 C CA . GLU A 1 216 ? -8.124 26.907 -92.910 1.00 93.62 216 GLU A CA 1
ATOM 1648 C C . GLU A 1 216 ? -7.923 26.104 -91.619 1.00 93.62 216 GLU A C 1
ATOM 1650 O O . GLU A 1 216 ? -6.785 25.884 -91.202 1.00 93.62 216 GLU A O 1
ATOM 1655 N N . VAL A 1 217 ? -9.005 25.604 -91.012 1.00 91.81 217 VAL A N 1
ATOM 1656 C CA . VAL A 1 217 ? -8.926 24.762 -89.805 1.00 91.81 217 VAL A CA 1
ATOM 1657 C C . VAL A 1 217 ? -8.077 23.515 -90.062 1.00 91.81 217 VAL A C 1
ATOM 1659 O O . VAL A 1 217 ? -7.195 23.191 -89.262 1.00 91.81 217 VAL A O 1
ATOM 1662 N N . VAL A 1 218 ? -8.307 22.834 -91.186 1.00 92.94 218 VAL A N 1
ATOM 1663 C CA . VAL A 1 218 ? -7.570 21.616 -91.542 1.00 92.94 218 VAL A CA 1
ATOM 1664 C C . VAL A 1 218 ? -6.107 21.925 -91.858 1.00 92.94 218 VAL A C 1
ATOM 1666 O O . VAL A 1 218 ? -5.220 21.261 -91.323 1.00 92.94 218 VAL A O 1
ATOM 1669 N N . ILE A 1 219 ? -5.834 22.957 -92.660 1.00 94.69 219 ILE A N 1
ATOM 1670 C CA . ILE A 1 219 ? -4.473 23.373 -93.032 1.00 94.69 219 ILE A CA 1
ATOM 1671 C C . ILE A 1 219 ? -3.665 23.745 -91.784 1.00 94.69 219 ILE A C 1
ATOM 1673 O O . ILE A 1 219 ? -2.545 23.261 -91.603 1.00 94.69 219 ILE A O 1
ATOM 1677 N N . ASN A 1 220 ? -4.247 24.532 -90.877 1.00 92.31 220 ASN A N 1
ATOM 1678 C CA . ASN A 1 220 ? -3.594 24.915 -89.629 1.00 92.31 220 ASN A CA 1
ATOM 1679 C C . ASN A 1 220 ? -3.343 23.702 -88.723 1.00 92.31 220 ASN A C 1
ATOM 1681 O O . ASN A 1 220 ? -2.298 23.631 -88.073 1.00 92.31 220 ASN A O 1
ATOM 1685 N N . HIS A 1 221 ? -4.246 22.713 -88.700 1.00 91.94 221 HIS A N 1
ATOM 1686 C CA . HIS A 1 221 ? -4.015 21.469 -87.964 1.00 91.94 221 HIS A CA 1
ATOM 1687 C C . HIS A 1 221 ? -2.862 20.650 -88.550 1.00 91.94 221 HIS A C 1
ATOM 1689 O O . HIS A 1 221 ? -2.019 20.158 -87.792 1.00 91.94 221 HIS A O 1
ATOM 1695 N N . ILE A 1 222 ? -2.807 20.514 -89.878 1.00 91.62 222 ILE A N 1
ATOM 1696 C CA . ILE A 1 222 ? -1.738 19.787 -90.569 1.00 91.62 222 ILE A CA 1
ATOM 1697 C C . ILE A 1 222 ? -0.399 20.466 -90.276 1.00 91.62 222 ILE A C 1
ATOM 1699 O O . ILE A 1 222 ? 0.492 19.834 -89.710 1.00 91.62 222 ILE A O 1
ATOM 1703 N N . ASN A 1 223 ? -0.276 21.766 -90.543 1.00 88.25 223 ASN A N 1
ATOM 1704 C CA . ASN A 1 223 ? 0.984 22.485 -90.357 1.00 88.25 223 ASN A CA 1
ATOM 1705 C C . ASN A 1 223 ? 1.377 22.610 -88.883 1.00 88.25 223 ASN A C 1
ATOM 1707 O O . ASN A 1 223 ? 2.550 22.454 -88.545 1.00 88.25 223 ASN A O 1
ATOM 1711 N N . GLY A 1 224 ? 0.412 22.787 -87.977 1.00 86.81 224 GLY A N 1
ATOM 1712 C CA . GLY A 1 224 ? 0.651 22.731 -86.535 1.00 86.81 224 GLY A CA 1
ATOM 1713 C C . GLY A 1 224 ? 1.194 21.371 -86.092 1.00 86.81 224 GLY A C 1
ATOM 1714 O O . GLY A 1 224 ? 2.168 21.310 -85.342 1.00 86.81 224 GLY A O 1
ATOM 1715 N N . THR A 1 225 ? 0.632 20.274 -86.603 1.00 86.81 225 THR A N 1
ATOM 1716 C CA . THR A 1 225 ? 1.086 18.914 -86.275 1.00 86.81 225 THR A CA 1
ATOM 1717 C C . THR A 1 225 ? 2.454 18.612 -86.879 1.00 86.81 225 THR A C 1
ATOM 1719 O O . THR A 1 225 ? 3.299 18.040 -86.187 1.00 86.81 225 THR A O 1
ATOM 1722 N N . ILE A 1 226 ? 2.703 19.022 -88.128 1.00 86.38 226 ILE A N 1
ATOM 1723 C CA . ILE A 1 226 ? 4.010 18.899 -88.782 1.00 86.38 226 ILE A CA 1
ATOM 1724 C C . ILE A 1 226 ? 5.057 19.654 -87.960 1.00 86.38 226 ILE A C 1
ATOM 1726 O O . ILE A 1 226 ? 6.023 19.045 -87.501 1.00 86.38 226 ILE A O 1
ATOM 1730 N N . ASN A 1 227 ? 4.819 20.929 -87.646 1.00 81.56 227 ASN A N 1
ATOM 1731 C CA . ASN A 1 227 ? 5.742 21.744 -86.858 1.00 81.56 227 ASN A CA 1
ATOM 1732 C C . ASN A 1 227 ? 5.946 21.196 -85.441 1.00 81.56 227 ASN A C 1
ATOM 1734 O O . ASN A 1 227 ? 7.079 21.121 -84.974 1.00 81.56 227 ASN A O 1
ATOM 1738 N N . GLN A 1 228 ? 4.895 20.739 -84.756 1.00 81.69 228 GLN A N 1
ATOM 1739 C CA . GLN A 1 228 ? 5.008 20.191 -83.402 1.00 81.69 228 GLN A CA 1
ATOM 1740 C C . GLN A 1 228 ? 5.754 18.849 -83.378 1.00 81.69 228 GLN A C 1
ATOM 1742 O O . GLN A 1 228 ? 6.577 18.615 -82.489 1.00 81.69 228 GLN A O 1
ATOM 1747 N N . ARG A 1 229 ? 5.499 17.955 -84.345 1.00 77.38 229 ARG A N 1
ATOM 1748 C CA . ARG A 1 229 ? 6.169 16.646 -84.432 1.00 77.38 229 ARG A CA 1
ATOM 1749 C C . ARG A 1 229 ? 7.609 16.780 -84.919 1.00 77.38 229 ARG A C 1
ATOM 1751 O O . ARG A 1 229 ? 8.478 16.075 -84.403 1.00 77.38 229 ARG A O 1
ATOM 1758 N N . LEU A 1 230 ? 7.886 17.712 -85.829 1.00 74.56 230 LEU A N 1
ATOM 1759 C CA . LEU A 1 230 ? 9.246 18.033 -86.257 1.00 74.56 230 LEU A CA 1
ATOM 1760 C C . LEU A 1 230 ? 10.028 18.780 -85.170 1.00 74.56 230 LEU A C 1
ATOM 1762 O O . LEU A 1 230 ? 11.183 18.435 -84.951 1.00 74.56 230 LEU A O 1
ATOM 1766 N N . ALA A 1 231 ? 9.413 19.685 -84.401 1.00 61.41 231 ALA A N 1
ATOM 1767 C CA . ALA A 1 231 ? 10.038 20.312 -83.230 1.00 61.41 231 ALA A CA 1
ATOM 1768 C C . ALA A 1 231 ? 10.338 19.284 -82.124 1.00 61.41 231 ALA A C 1
ATOM 1770 O O . ALA A 1 231 ? 11.424 19.300 -81.545 1.00 61.41 231 ALA A O 1
ATOM 1771 N N . ARG A 1 232 ? 9.439 18.313 -81.893 1.00 55.31 232 ARG A N 1
ATOM 1772 C CA . ARG A 1 232 ? 9.709 17.166 -81.004 1.00 55.31 232 ARG A CA 1
ATOM 1773 C C . ARG A 1 232 ? 10.841 16.277 -81.520 1.00 55.31 232 ARG A C 1
ATOM 1775 O O . ARG A 1 232 ? 11.625 15.794 -80.712 1.00 55.31 232 ARG A O 1
ATOM 1782 N N . ARG A 1 233 ? 10.970 16.069 -82.836 1.00 52.81 233 ARG A N 1
ATOM 1783 C CA . ARG A 1 233 ? 12.052 15.257 -83.425 1.00 52.81 233 ARG A CA 1
ATOM 1784 C C . ARG A 1 233 ? 13.382 16.006 -83.552 1.00 52.81 233 ARG A C 1
ATOM 1786 O O . ARG A 1 233 ? 14.419 15.377 -83.386 1.00 52.81 233 ARG A O 1
ATOM 1793 N N . GLN A 1 234 ? 13.400 17.325 -83.740 1.00 43.44 234 GLN A N 1
ATOM 1794 C CA . GLN A 1 234 ? 14.635 18.123 -83.728 1.00 43.44 234 GLN A CA 1
ATOM 1795 C C . GLN A 1 234 ? 15.166 18.398 -82.312 1.00 43.44 234 GLN A C 1
ATOM 1797 O O . GLN A 1 234 ? 16.380 18.517 -82.142 1.00 43.44 234 GLN A O 1
ATOM 1802 N N . LEU A 1 235 ? 14.305 18.356 -81.286 1.00 43.75 235 LEU A N 1
ATOM 1803 C CA . LEU A 1 235 ? 14.733 18.246 -79.885 1.00 43.75 235 LEU A CA 1
ATOM 1804 C C . LEU A 1 235 ? 15.369 16.872 -79.578 1.00 43.75 235 LEU A C 1
ATOM 1806 O O . LEU A 1 235 ? 16.153 16.754 -78.644 1.00 43.75 235 LEU A O 1
ATOM 1810 N N . ILE A 1 236 ? 15.076 15.841 -80.381 1.00 43.78 236 ILE A N 1
ATOM 1811 C CA . ILE A 1 236 ? 15.597 14.476 -80.213 1.00 43.78 236 ILE A CA 1
ATOM 1812 C C . ILE A 1 236 ? 16.829 14.224 -81.108 1.00 43.78 236 ILE A C 1
ATOM 1814 O O . ILE A 1 236 ? 17.757 13.558 -80.678 1.00 43.78 236 ILE A O 1
ATOM 1818 N N . ILE A 1 237 ? 16.960 14.825 -82.297 1.00 39.97 237 ILE A N 1
ATOM 1819 C CA . ILE A 1 237 ? 18.099 14.555 -83.206 1.00 39.97 237 ILE A CA 1
ATOM 1820 C C . ILE A 1 237 ? 19.360 15.387 -82.886 1.00 39.97 237 ILE A C 1
ATOM 1822 O O . ILE A 1 237 ? 20.465 14.883 -83.077 1.00 39.97 237 ILE A O 1
ATOM 1826 N N . ARG A 1 238 ? 19.260 16.568 -82.246 1.00 43.00 238 ARG A N 1
ATOM 1827 C CA . ARG A 1 238 ? 20.432 17.176 -81.560 1.00 43.00 238 ARG A CA 1
ATOM 1828 C C . ARG A 1 238 ? 20.817 16.449 -80.259 1.00 43.00 238 ARG A C 1
ATOM 1830 O O . ARG A 1 238 ? 21.868 16.728 -79.694 1.00 43.00 238 ARG A O 1
ATOM 1837 N N . VAL A 1 239 ? 20.009 15.480 -79.825 1.00 42.72 239 VAL A N 1
ATOM 1838 C CA . VAL A 1 239 ? 20.189 14.690 -78.596 1.00 42.72 239 VAL A CA 1
ATOM 1839 C C . VAL A 1 239 ? 20.526 13.217 -78.889 1.00 42.72 239 VAL A C 1
ATOM 1841 O O . VAL A 1 239 ? 20.810 12.477 -77.962 1.00 42.72 239 VAL A O 1
ATOM 1844 N N . VAL A 1 240 ? 20.591 12.754 -80.147 1.00 44.41 240 VAL A N 1
ATOM 1845 C CA . VAL A 1 240 ? 20.689 11.297 -80.415 1.00 44.41 240 VAL A CA 1
ATOM 1846 C C . VAL A 1 240 ? 21.951 10.824 -81.154 1.00 44.41 240 VAL A C 1
ATOM 1848 O O . VAL A 1 240 ? 22.272 9.648 -81.029 1.00 44.41 240 VAL A O 1
ATOM 1851 N N . LEU A 1 241 ? 22.777 11.686 -81.772 1.00 40.75 241 LEU A N 1
ATOM 1852 C CA . LEU A 1 241 ? 24.108 11.247 -82.270 1.00 40.75 241 LEU A CA 1
ATOM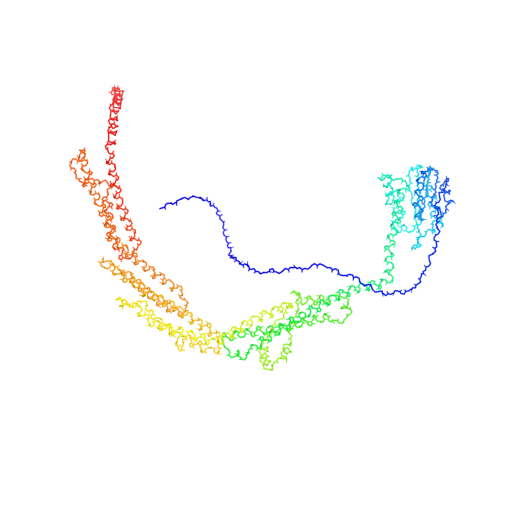 1853 C C . LEU A 1 241 ? 25.318 11.838 -81.522 1.00 40.75 241 LEU A C 1
ATOM 1855 O O . LEU A 1 241 ? 26.356 11.191 -81.444 1.00 40.75 241 LEU A O 1
ATOM 1859 N N . GLY A 1 242 ? 25.164 12.991 -80.861 1.00 40.59 242 GLY A N 1
ATOM 1860 C CA . GLY A 1 242 ? 26.045 13.416 -79.757 1.00 40.59 242 GLY A CA 1
ATOM 1861 C C . GLY A 1 242 ? 25.535 12.964 -78.383 1.00 40.59 242 GLY A C 1
ATOM 1862 O O . GLY A 1 242 ? 26.292 12.880 -77.419 1.00 40.59 242 GLY A O 1
ATOM 1863 N N . GLY A 1 243 ? 24.247 12.625 -78.283 1.00 39.44 243 GLY A N 1
ATOM 1864 C CA . GLY A 1 243 ? 23.601 12.300 -77.017 1.00 39.44 243 GLY A CA 1
ATOM 1865 C C . GLY A 1 243 ? 23.326 10.830 -76.759 1.00 39.44 243 GLY A C 1
ATOM 1866 O O . GLY A 1 243 ? 22.681 10.538 -75.771 1.00 39.44 243 GLY A O 1
ATOM 1867 N N . LEU A 1 244 ? 23.915 9.893 -77.502 1.00 42.12 244 LEU A N 1
ATOM 1868 C CA . LEU A 1 244 ? 24.136 8.554 -76.937 1.00 42.12 244 LEU A CA 1
ATOM 1869 C C . LEU A 1 244 ? 25.336 8.549 -75.973 1.00 42.12 244 LEU A C 1
ATOM 1871 O O . LEU A 1 244 ? 25.295 7.865 -74.959 1.00 42.12 244 LEU A O 1
ATOM 1875 N N . ILE A 1 245 ? 26.338 9.411 -76.196 1.00 43.84 245 ILE A N 1
ATOM 1876 C CA . ILE A 1 245 ? 27.410 9.674 -75.221 1.00 43.84 245 ILE A CA 1
ATOM 1877 C C . ILE A 1 245 ? 26.927 10.668 -74.151 1.00 43.84 245 ILE A C 1
ATOM 1879 O O . ILE A 1 245 ? 27.155 10.431 -72.970 1.00 43.84 245 ILE A O 1
ATOM 1883 N N . VAL A 1 246 ? 26.178 11.724 -74.508 1.00 45.56 246 VAL A N 1
ATOM 1884 C CA . VAL A 1 246 ? 25.632 12.676 -73.514 1.00 45.56 246 VAL A CA 1
ATOM 1885 C C . VAL A 1 246 ? 24.443 12.118 -72.713 1.00 45.56 246 VAL A C 1
ATOM 1887 O O . VAL A 1 246 ? 24.372 12.411 -71.531 1.00 45.56 246 VAL A O 1
ATOM 1890 N N . ALA A 1 247 ? 23.551 11.267 -73.238 1.00 43.62 247 ALA A N 1
ATOM 1891 C CA . ALA A 1 247 ? 22.518 10.617 -72.411 1.00 43.62 247 ALA A CA 1
ATOM 1892 C C . ALA A 1 247 ? 23.111 9.533 -71.506 1.00 43.62 247 ALA A C 1
ATOM 1894 O O . ALA A 1 247 ? 22.680 9.419 -70.362 1.00 43.62 247 ALA A O 1
ATOM 1895 N N . LEU A 1 248 ? 24.143 8.803 -71.955 1.00 47.41 248 LEU A N 1
ATOM 1896 C CA . LEU A 1 248 ? 24.895 7.916 -71.069 1.00 47.41 248 LEU A CA 1
ATOM 1897 C C . LEU A 1 248 ? 25.634 8.725 -69.997 1.00 47.41 248 LEU A C 1
ATOM 1899 O O . LEU A 1 248 ? 25.600 8.305 -68.854 1.00 47.41 248 LEU A O 1
ATOM 1903 N N . LEU A 1 249 ? 26.197 9.903 -70.315 1.00 49.06 249 LEU A N 1
ATOM 1904 C CA . LEU A 1 249 ? 26.817 10.823 -69.346 1.00 49.06 249 LEU A CA 1
ATOM 1905 C C . LEU A 1 249 ? 25.814 11.558 -68.446 1.00 49.06 249 LEU A C 1
ATOM 1907 O O . LEU A 1 249 ? 26.169 11.861 -67.320 1.00 49.06 249 LEU A O 1
ATOM 1911 N N . VAL A 1 250 ? 24.582 11.836 -68.881 1.00 51.78 250 VAL A N 1
ATOM 1912 C CA . VAL A 1 250 ? 23.520 12.452 -68.060 1.00 51.78 250 VAL A CA 1
ATOM 1913 C C . VAL A 1 250 ? 22.872 11.410 -67.150 1.00 51.78 250 VAL A C 1
ATOM 1915 O O . VAL A 1 250 ? 22.624 11.708 -65.987 1.00 51.78 250 VAL A O 1
ATOM 1918 N N . ILE A 1 251 ? 22.672 10.174 -67.620 1.00 54.56 251 ILE A N 1
ATOM 1919 C CA . ILE A 1 251 ? 22.294 9.039 -66.767 1.00 54.56 251 ILE A CA 1
ATOM 1920 C C . ILE A 1 251 ? 23.448 8.711 -65.814 1.00 54.56 251 ILE A C 1
ATOM 1922 O O . ILE A 1 251 ? 23.186 8.581 -64.625 1.00 54.56 251 ILE A O 1
ATOM 1926 N N . LEU A 1 252 ? 24.712 8.690 -66.269 1.00 52.44 252 LEU A N 1
ATOM 1927 C CA . LEU A 1 252 ? 25.879 8.577 -65.383 1.00 52.44 252 LEU A CA 1
ATOM 1928 C C . LEU A 1 252 ? 25.947 9.749 -64.407 1.00 52.44 252 LEU A C 1
ATOM 1930 O O . LEU A 1 252 ? 26.293 9.510 -63.271 1.00 52.44 252 LEU A O 1
ATOM 1934 N N . ALA A 1 253 ? 25.626 10.985 -64.800 1.00 57.78 253 ALA A N 1
ATOM 1935 C CA . ALA A 1 253 ? 25.689 12.160 -63.927 1.00 57.78 253 ALA A CA 1
ATOM 1936 C C . ALA A 1 253 ? 24.536 12.204 -62.914 1.00 57.78 253 ALA A C 1
ATOM 1938 O O . ALA A 1 253 ? 24.744 12.655 -61.793 1.00 57.78 253 ALA A O 1
ATOM 1939 N N . LEU A 1 254 ? 23.339 11.723 -63.267 1.00 59.47 254 LEU A N 1
ATOM 1940 C CA . LEU A 1 254 ? 22.208 11.561 -62.344 1.00 59.47 254 LEU A CA 1
ATOM 1941 C C . LEU A 1 254 ? 22.425 10.379 -61.394 1.00 59.47 254 LEU A C 1
ATOM 1943 O O . LEU A 1 254 ? 22.172 10.510 -60.200 1.00 59.47 254 LEU A O 1
ATOM 1947 N N . LEU A 1 255 ? 22.950 9.261 -61.899 1.00 57.91 255 LEU A N 1
ATOM 1948 C CA . LEU A 1 255 ? 23.383 8.121 -61.095 1.00 57.91 255 LEU A CA 1
ATOM 1949 C C . LEU A 1 255 ? 24.584 8.482 -60.211 1.00 57.91 255 LEU A C 1
ATOM 1951 O O . LEU A 1 255 ? 24.595 8.114 -59.048 1.00 57.91 255 LEU A O 1
ATOM 1955 N N . TRP A 1 256 ? 25.529 9.289 -60.699 1.00 65.56 256 TRP A N 1
ATOM 1956 C CA . TRP A 1 256 ? 26.660 9.828 -59.936 1.00 65.56 256 TRP A CA 1
ATOM 1957 C C . TRP A 1 256 ? 26.206 10.853 -58.903 1.00 65.56 256 TRP A C 1
ATOM 1959 O O . TRP A 1 256 ? 26.718 10.843 -57.795 1.00 65.56 256 TRP A O 1
ATOM 1969 N N . ARG A 1 257 ? 25.212 11.701 -59.203 1.00 71.00 257 ARG A N 1
ATOM 1970 C CA . ARG A 1 257 ? 24.608 12.609 -58.216 1.00 71.00 257 ARG A CA 1
ATOM 1971 C C . ARG A 1 257 ? 23.861 11.826 -57.140 1.00 71.00 257 ARG A C 1
ATOM 1973 O O . ARG A 1 257 ? 24.117 12.048 -55.970 1.00 71.00 257 ARG A O 1
ATOM 1980 N N . SER A 1 258 ? 23.033 10.851 -57.516 1.00 72.81 258 SER A N 1
ATOM 1981 C CA . SER A 1 258 ? 22.348 9.973 -56.560 1.00 72.81 258 SER A CA 1
ATOM 1982 C C . SER A 1 258 ? 23.319 9.102 -55.758 1.00 72.81 258 SER A C 1
ATOM 1984 O O . SER A 1 258 ? 23.069 8.865 -54.582 1.00 72.81 258 SER A O 1
ATOM 1986 N N . ALA A 1 259 ? 24.402 8.615 -56.366 1.00 69.25 259 ALA A N 1
ATOM 1987 C CA . ALA A 1 259 ? 25.444 7.854 -55.686 1.00 69.25 259 ALA A CA 1
ATOM 1988 C C . ALA A 1 259 ? 26.288 8.760 -54.786 1.00 69.25 259 ALA A C 1
ATOM 1990 O O . ALA A 1 259 ? 26.654 8.332 -53.705 1.00 69.25 259 ALA A O 1
ATOM 1991 N N . LYS A 1 260 ? 26.545 10.016 -55.176 1.00 76.69 260 LYS A N 1
ATOM 1992 C CA . LYS A 1 260 ? 27.224 11.023 -54.350 1.00 76.69 260 LYS A CA 1
ATOM 1993 C C . LYS A 1 260 ? 26.371 11.439 -53.155 1.00 76.69 260 LYS A C 1
ATOM 1995 O O . LYS A 1 260 ? 26.904 11.506 -52.056 1.00 76.69 260 LYS A O 1
ATOM 2000 N N . ASP A 1 261 ? 25.078 11.671 -53.352 1.00 79.25 261 ASP A N 1
ATOM 2001 C CA . ASP A 1 261 ? 24.146 12.014 -52.274 1.00 79.25 261 ASP A CA 1
ATOM 2002 C C . ASP A 1 261 ? 23.988 10.820 -51.311 1.00 79.25 261 ASP A C 1
ATOM 2004 O O . ASP A 1 261 ? 24.174 10.979 -50.109 1.00 79.25 261 ASP A O 1
ATOM 2008 N N . ALA A 1 262 ? 23.794 9.601 -51.835 1.00 78.62 262 ALA A N 1
ATOM 2009 C CA . ALA A 1 262 ? 23.753 8.379 -51.022 1.00 78.62 262 ALA A CA 1
ATOM 2010 C C . ALA A 1 262 ? 25.093 8.075 -50.333 1.00 78.62 262 ALA A C 1
ATOM 2012 O O . ALA A 1 262 ? 25.108 7.513 -49.245 1.00 78.62 262 ALA A O 1
ATOM 2013 N N . ARG A 1 263 ? 26.223 8.438 -50.950 1.00 83.06 263 ARG A N 1
ATOM 2014 C CA . ARG A 1 263 ? 27.554 8.317 -50.352 1.00 83.06 263 ARG A CA 1
ATOM 2015 C C . ARG A 1 263 ? 27.741 9.298 -49.204 1.00 83.06 263 ARG A C 1
ATOM 2017 O O . ARG A 1 263 ? 28.237 8.877 -48.173 1.00 83.06 263 ARG A O 1
ATOM 2024 N N . LEU A 1 264 ? 27.363 10.566 -49.370 1.00 84.06 264 LEU A N 1
ATOM 2025 C CA . LEU A 1 264 ? 27.435 11.563 -48.297 1.00 84.06 264 LEU A CA 1
ATOM 2026 C C . LEU A 1 264 ? 26.549 11.153 -47.116 1.00 84.06 264 LEU A C 1
ATOM 2028 O O . LEU A 1 264 ? 26.990 11.217 -45.975 1.00 84.06 264 LEU A O 1
ATOM 2032 N N . GLU A 1 265 ? 25.340 10.661 -47.396 1.00 85.56 265 GLU A N 1
ATOM 2033 C CA . GLU A 1 265 ? 24.440 10.112 -46.381 1.00 85.56 265 GLU A CA 1
ATOM 2034 C C . GLU A 1 265 ? 25.040 8.869 -45.703 1.00 85.56 265 GLU A C 1
ATOM 2036 O O . GLU A 1 265 ? 25.049 8.784 -44.479 1.00 85.56 265 GLU A O 1
ATOM 2041 N N . ALA A 1 266 ? 25.608 7.930 -46.466 1.00 84.88 266 ALA A N 1
ATOM 2042 C CA . ALA A 1 266 ? 26.251 6.740 -45.912 1.00 84.88 266 ALA A CA 1
ATOM 2043 C C . ALA A 1 266 ? 27.517 7.074 -45.103 1.00 84.88 266 ALA A C 1
ATOM 2045 O O . ALA A 1 266 ? 27.726 6.472 -44.056 1.00 84.88 266 ALA A O 1
ATOM 2046 N N . GLU A 1 267 ? 28.335 8.039 -45.536 1.00 88.12 267 GLU A N 1
ATOM 2047 C CA . GLU A 1 267 ? 29.496 8.549 -44.792 1.00 88.12 267 GLU A CA 1
ATOM 2048 C C . GLU A 1 267 ? 29.053 9.238 -43.488 1.00 88.12 267 GLU A C 1
ATOM 2050 O O . GLU A 1 267 ? 29.653 9.009 -42.438 1.00 88.12 267 GLU A O 1
ATOM 2055 N N . GLU A 1 268 ? 27.971 10.024 -43.515 1.00 89.75 268 GLU A N 1
ATOM 2056 C CA . GLU A 1 268 ? 27.396 10.652 -42.322 1.00 89.75 268 GLU A CA 1
ATOM 2057 C C . GLU A 1 268 ? 26.827 9.611 -41.344 1.00 89.75 268 GLU A C 1
ATOM 2059 O O . GLU A 1 268 ? 27.088 9.681 -40.139 1.00 89.75 268 GLU A O 1
ATOM 2064 N N . VAL A 1 269 ? 26.071 8.629 -41.846 1.00 88.69 269 VAL A N 1
ATOM 2065 C CA . VAL A 1 269 ? 25.513 7.522 -41.054 1.00 88.69 269 VAL A CA 1
ATOM 2066 C C . VAL A 1 269 ? 26.632 6.661 -40.471 1.00 88.69 269 VAL A C 1
ATOM 2068 O O . VAL A 1 269 ? 26.588 6.368 -39.278 1.00 88.69 269 VAL A O 1
ATOM 2071 N N . LEU A 1 270 ? 27.662 6.326 -41.254 1.00 90.50 270 LEU A N 1
ATOM 2072 C CA . LEU A 1 270 ? 28.846 5.592 -40.799 1.00 90.50 270 LEU A CA 1
ATOM 2073 C C . LEU A 1 270 ? 29.592 6.367 -39.710 1.00 90.50 270 LEU A C 1
ATOM 2075 O O . LEU A 1 270 ? 29.921 5.801 -38.669 1.00 90.50 270 LEU A O 1
ATOM 2079 N N . GLN A 1 271 ? 29.801 7.674 -39.888 1.00 90.31 271 GLN A N 1
ATOM 2080 C CA . GLN A 1 271 ? 30.453 8.507 -38.880 1.00 90.31 271 GLN A CA 1
ATOM 2081 C C . GLN A 1 271 ? 29.617 8.605 -37.596 1.00 90.31 271 GLN A C 1
ATOM 2083 O O . GLN A 1 271 ? 30.163 8.509 -36.496 1.00 90.31 271 GLN A O 1
ATOM 2088 N N . LYS A 1 272 ? 28.293 8.771 -37.706 1.00 90.50 272 LYS A N 1
ATOM 2089 C CA . LYS A 1 272 ? 27.373 8.767 -36.555 1.00 90.50 272 LYS A CA 1
ATOM 2090 C C . LYS A 1 272 ? 27.371 7.416 -35.839 1.00 90.50 272 LYS A C 1
ATOM 2092 O O . LYS A 1 272 ? 27.400 7.392 -34.612 1.00 90.50 272 LYS A O 1
ATOM 2097 N N . ALA A 1 273 ? 27.346 6.312 -36.581 1.00 88.50 273 ALA A N 1
ATOM 2098 C CA . ALA A 1 273 ? 27.389 4.953 -36.050 1.00 88.50 273 ALA A CA 1
ATOM 2099 C C . ALA A 1 273 ? 28.720 4.664 -35.338 1.00 88.50 273 ALA A C 1
ATOM 2101 O O . ALA A 1 273 ? 28.712 4.185 -34.207 1.00 88.50 273 ALA A O 1
ATOM 2102 N N . SER A 1 274 ? 29.844 5.047 -35.948 1.00 88.00 274 SER A N 1
ATOM 2103 C CA . SER A 1 274 ? 31.183 4.948 -35.360 1.00 88.00 274 SER A CA 1
ATOM 2104 C C . SER A 1 274 ? 31.302 5.757 -34.067 1.00 88.00 274 SER A C 1
ATOM 2106 O O . SER A 1 274 ? 31.733 5.214 -33.053 1.00 88.00 274 SER A O 1
ATOM 2108 N N . ARG A 1 275 ? 30.838 7.018 -34.052 1.00 89.25 275 ARG A N 1
ATOM 2109 C CA . ARG A 1 275 ? 30.806 7.841 -32.828 1.00 89.25 275 ARG A CA 1
ATOM 2110 C C . ARG A 1 275 ? 29.940 7.210 -31.743 1.00 89.25 275 ARG A C 1
ATOM 2112 O O . ARG A 1 275 ? 30.398 7.080 -30.620 1.00 89.25 275 ARG A O 1
ATOM 2119 N N . LYS A 1 276 ? 28.729 6.750 -32.080 1.00 89.31 276 LYS A N 1
ATOM 2120 C CA . LYS A 1 276 ? 27.851 6.061 -31.120 1.00 89.31 276 LYS A CA 1
ATOM 2121 C C . LYS A 1 276 ? 28.516 4.818 -30.530 1.00 89.31 276 LYS A C 1
ATOM 2123 O O . LYS A 1 276 ? 28.423 4.615 -29.324 1.00 89.31 276 LYS A O 1
ATOM 2128 N N . LEU A 1 277 ? 29.176 3.993 -31.346 1.00 87.75 277 LEU A N 1
ATOM 2129 C CA . LEU A 1 277 ? 29.897 2.826 -30.839 1.00 87.75 277 LEU A CA 1
ATOM 2130 C C . LEU A 1 277 ? 31.071 3.242 -29.944 1.00 87.75 277 LEU A C 1
ATOM 2132 O O . LEU A 1 277 ? 31.243 2.660 -28.874 1.00 87.75 277 LEU A O 1
ATOM 2136 N N . ALA A 1 278 ? 31.841 4.256 -30.345 1.00 84.44 278 ALA A N 1
ATOM 2137 C CA . ALA A 1 278 ? 32.949 4.788 -29.557 1.00 84.44 278 ALA A CA 1
ATOM 2138 C C . ALA A 1 278 ? 32.472 5.322 -28.196 1.00 84.44 278 ALA A C 1
ATOM 2140 O O . ALA A 1 278 ? 33.024 4.923 -27.175 1.00 84.44 278 ALA A O 1
ATOM 2141 N N . ASP A 1 279 ? 31.398 6.117 -28.164 1.00 86.62 279 ASP A N 1
ATOM 2142 C CA . ASP A 1 279 ? 30.797 6.647 -26.933 1.00 86.62 279 ASP A CA 1
ATOM 2143 C C . ASP A 1 279 ? 30.347 5.510 -26.000 1.00 86.62 279 ASP A C 1
ATOM 2145 O O . ASP A 1 279 ? 30.608 5.533 -24.796 1.00 86.62 279 ASP A O 1
ATOM 2149 N N . ARG A 1 280 ? 29.687 4.476 -26.545 1.00 87.25 280 ARG A N 1
ATOM 2150 C CA . ARG A 1 280 ? 29.244 3.307 -25.762 1.00 87.25 280 ARG A CA 1
ATOM 2151 C C . ARG A 1 280 ? 30.422 2.491 -25.239 1.00 87.25 280 ARG A C 1
ATOM 2153 O O . ARG A 1 280 ? 30.389 2.065 -24.089 1.00 87.25 280 ARG A O 1
ATOM 2160 N N . THR A 1 281 ? 31.454 2.309 -26.058 1.00 83.56 281 THR A N 1
ATOM 2161 C CA . THR A 1 281 ? 32.671 1.570 -25.700 1.00 83.56 281 THR A CA 1
ATOM 2162 C C . THR A 1 281 ? 33.462 2.308 -24.627 1.00 83.56 281 THR A C 1
ATOM 2164 O O . THR A 1 281 ? 33.808 1.711 -23.614 1.00 83.56 281 THR A O 1
ATOM 2167 N N . GLN A 1 282 ? 33.684 3.615 -24.786 1.00 85.44 282 GLN A N 1
ATOM 2168 C CA . GLN A 1 282 ? 34.349 4.448 -23.783 1.00 85.44 282 GLN A CA 1
ATOM 2169 C C . GLN A 1 282 ? 33.626 4.374 -22.440 1.00 85.44 282 GLN A C 1
ATOM 2171 O O . GLN A 1 282 ? 34.256 4.247 -21.397 1.00 85.44 282 GLN A O 1
ATOM 2176 N N . ALA A 1 283 ? 32.301 4.409 -22.462 1.00 83.88 283 ALA A N 1
ATOM 2177 C CA . ALA A 1 283 ? 31.530 4.402 -21.237 1.00 83.88 283 ALA A CA 1
ATOM 2178 C C . ALA A 1 283 ? 31.431 3.013 -20.569 1.00 83.88 283 ALA A C 1
ATOM 2180 O O . ALA A 1 283 ? 31.171 2.932 -19.370 1.00 83.88 283 ALA A O 1
ATOM 2181 N N . LEU A 1 284 ? 31.646 1.926 -21.322 1.00 83.69 284 LEU A N 1
ATOM 2182 C CA . LEU A 1 284 ? 31.894 0.589 -20.768 1.00 83.69 284 LEU A CA 1
ATOM 2183 C C . LEU A 1 284 ? 33.295 0.490 -20.156 1.00 83.69 284 LEU A C 1
ATOM 2185 O O . LEU A 1 284 ? 33.441 -0.103 -19.096 1.00 83.69 284 LEU A O 1
ATOM 2189 N N . LEU A 1 285 ? 34.307 1.090 -20.791 1.00 82.06 285 LEU A N 1
ATOM 2190 C CA . LEU A 1 285 ? 35.674 1.127 -20.263 1.00 82.06 285 LEU A CA 1
ATOM 2191 C C . LEU A 1 285 ? 35.758 1.926 -18.957 1.00 82.06 285 LEU A C 1
ATOM 2193 O O . LEU A 1 285 ? 36.397 1.461 -18.025 1.00 82.06 285 LEU A O 1
ATOM 2197 N N . GLN A 1 286 ? 35.058 3.060 -18.859 1.00 84.25 286 GLN A N 1
ATOM 2198 C CA . GLN A 1 286 ? 34.919 3.800 -17.597 1.00 84.25 286 GLN A CA 1
ATOM 2199 C C . GLN A 1 286 ? 34.292 2.929 -16.506 1.00 84.25 286 GLN A C 1
ATOM 2201 O O . GLN A 1 286 ? 34.826 2.833 -15.413 1.00 84.25 286 GLN A O 1
ATOM 2206 N N . LEU A 1 287 ? 33.213 2.205 -16.828 1.00 84.88 287 LEU A N 1
ATOM 2207 C CA . LEU A 1 287 ? 32.590 1.285 -15.876 1.00 84.88 287 LEU A CA 1
ATOM 2208 C C . LEU A 1 287 ? 33.543 0.155 -15.440 1.00 84.88 287 LEU A C 1
ATOM 2210 O O . LEU A 1 287 ? 33.463 -0.295 -14.306 1.00 84.88 287 LEU A O 1
ATOM 2214 N N . MET A 1 288 ? 34.433 -0.316 -16.319 1.00 81.56 288 MET A N 1
ATOM 2215 C CA . MET A 1 288 ? 35.472 -1.291 -15.956 1.00 81.56 288 MET A CA 1
ATOM 2216 C C . MET A 1 288 ? 36.560 -0.706 -15.056 1.00 81.56 288 MET A C 1
ATOM 2218 O O . MET A 1 288 ? 37.125 -1.444 -14.257 1.00 81.56 288 MET A O 1
ATOM 2222 N N . GLU A 1 289 ? 36.892 0.570 -15.244 1.00 80.31 289 GLU A N 1
ATOM 2223 C CA . GLU A 1 289 ? 37.865 1.303 -14.432 1.00 80.31 289 GLU A CA 1
ATOM 2224 C C . GLU A 1 289 ? 37.310 1.549 -13.025 1.00 80.31 289 GLU A C 1
ATOM 2226 O O . GLU A 1 289 ? 37.989 1.258 -12.045 1.00 80.31 289 GLU A O 1
ATOM 2231 N N . ASP A 1 290 ? 36.043 1.961 -12.933 1.00 80.50 290 ASP A N 1
ATOM 2232 C CA . ASP A 1 290 ? 35.319 2.126 -11.666 1.00 80.50 290 ASP A CA 1
ATOM 2233 C C . ASP A 1 290 ? 35.114 0.780 -10.935 1.00 80.50 290 ASP A C 1
ATOM 2235 O O . ASP A 1 290 ? 35.003 0.715 -9.710 1.00 80.50 290 ASP A O 1
ATOM 2239 N N . ALA A 1 291 ? 35.050 -0.319 -11.689 1.00 77.38 291 ALA A N 1
ATOM 2240 C CA . ALA A 1 291 ? 34.874 -1.671 -11.180 1.00 77.38 291 ALA A CA 1
ATOM 2241 C C . ALA A 1 291 ? 36.223 -2.304 -10.785 1.00 77.38 291 ALA A C 1
ATOM 2243 O O . ALA A 1 291 ? 36.847 -3.037 -11.559 1.00 77.38 291 ALA A O 1
ATOM 2244 N N . GLU A 1 292 ? 36.653 -2.097 -9.539 1.00 72.44 292 GLU A N 1
ATOM 2245 C CA . GLU A 1 292 ? 37.857 -2.730 -8.987 1.00 72.44 292 GLU A CA 1
ATOM 2246 C C . GLU A 1 292 ? 37.701 -4.256 -8.825 1.00 72.44 292 GLU A C 1
ATOM 2248 O O . GLU A 1 292 ? 37.350 -4.783 -7.769 1.00 72.44 292 GLU A O 1
ATOM 2253 N N . TYR A 1 293 ? 38.026 -5.015 -9.871 1.00 65.56 293 TYR A N 1
ATOM 2254 C CA . TYR A 1 293 ? 37.877 -6.477 -9.883 1.00 65.56 293 TYR A CA 1
ATOM 2255 C C . TYR A 1 293 ? 38.583 -7.200 -8.719 1.00 65.56 293 TYR A C 1
ATOM 2257 O O . TYR A 1 293 ? 38.113 -8.240 -8.251 1.00 65.56 293 TYR A O 1
ATOM 2265 N N . HIS A 1 294 ? 39.716 -6.681 -8.236 1.00 61.56 294 HIS A N 1
ATOM 2266 C CA . HIS A 1 294 ? 40.424 -7.279 -7.100 1.00 61.56 294 HIS A CA 1
ATOM 2267 C C . HIS A 1 294 ? 39.605 -7.243 -5.810 1.00 61.56 294 HIS A C 1
ATOM 2269 O O . HIS A 1 294 ? 39.601 -8.240 -5.085 1.00 61.56 294 HIS A O 1
ATOM 2275 N N . SER A 1 295 ? 38.867 -6.157 -5.589 1.00 67.81 295 SER A N 1
ATOM 2276 C CA . SER A 1 295 ? 37.956 -5.972 -4.460 1.00 67.81 295 SER A CA 1
ATOM 2277 C C . SER A 1 295 ? 36.792 -6.976 -4.526 1.00 67.81 295 SER A C 1
ATOM 2279 O O . SER A 1 295 ? 36.349 -7.500 -3.506 1.00 67.81 295 SER A O 1
ATOM 2281 N N . PHE A 1 296 ? 36.384 -7.384 -5.735 1.00 71.31 296 PHE A N 1
ATOM 2282 C CA . PHE A 1 296 ? 35.305 -8.361 -5.935 1.00 71.31 296 PHE A CA 1
ATOM 2283 C C . PHE A 1 296 ? 35.710 -9.818 -5.732 1.00 71.31 296 PHE A C 1
ATOM 2285 O O . PHE A 1 296 ? 34.885 -10.638 -5.331 1.00 71.31 296 PHE A O 1
ATOM 2292 N N . LYS A 1 297 ? 36.975 -10.167 -5.988 1.00 68.44 297 LYS A N 1
ATOM 2293 C CA . LYS A 1 297 ? 37.457 -11.551 -5.845 1.00 68.44 297 LYS A CA 1
ATOM 2294 C C . LYS A 1 297 ? 37.450 -12.028 -4.389 1.00 68.44 297 LYS A C 1
ATOM 2296 O O . LYS A 1 297 ? 37.369 -13.231 -4.146 1.00 68.44 297 LYS A O 1
ATOM 2301 N N . SER A 1 298 ? 37.557 -11.106 -3.436 1.00 80.56 298 SER A N 1
ATOM 2302 C CA . SER A 1 298 ? 37.462 -11.398 -2.003 1.00 80.56 298 SER A CA 1
ATOM 2303 C C . SER A 1 298 ? 36.033 -11.610 -1.509 1.00 80.56 298 SER A C 1
ATOM 2305 O O . SER A 1 298 ? 35.863 -12.131 -0.406 1.00 80.56 298 SER A O 1
ATOM 2307 N N . TYR A 1 299 ? 35.018 -11.234 -2.291 1.00 89.31 299 TYR A N 1
ATOM 2308 C CA . TYR A 1 299 ? 33.636 -11.402 -1.869 1.00 89.31 299 TYR A CA 1
ATOM 2309 C C . TYR A 1 299 ? 33.168 -12.855 -1.943 1.00 89.31 299 TYR A C 1
ATOM 2311 O O . TYR A 1 299 ? 33.659 -13.681 -2.713 1.00 89.31 299 TYR A O 1
ATOM 2319 N N . THR A 1 300 ? 32.160 -13.158 -1.134 1.00 90.94 300 THR A N 1
ATOM 2320 C CA . THR A 1 300 ? 31.508 -14.461 -1.005 1.00 90.94 300 THR A CA 1
ATOM 2321 C C . THR A 1 300 ? 29.984 -14.295 -1.093 1.00 90.94 300 THR A C 1
ATOM 2323 O O . THR A 1 300 ? 29.475 -13.175 -1.160 1.00 90.94 300 THR A O 1
ATOM 2326 N N . GLY A 1 301 ? 29.254 -15.412 -1.176 1.00 92.69 301 GLY A N 1
ATOM 2327 C CA . GLY A 1 301 ? 27.792 -15.436 -1.054 1.00 92.69 301 GLY A CA 1
ATOM 2328 C C . GLY A 1 301 ? 27.029 -14.548 -2.047 1.00 92.69 301 GLY A C 1
ATOM 2329 O O . GLY A 1 301 ? 27.195 -14.661 -3.270 1.00 92.69 301 GLY A O 1
ATOM 2330 N N . ALA A 1 302 ? 26.142 -13.701 -1.519 1.00 91.19 302 ALA A N 1
ATOM 2331 C CA . ALA A 1 302 ? 25.252 -12.863 -2.324 1.00 91.19 302 ALA A CA 1
ATOM 2332 C C . ALA A 1 302 ? 26.023 -11.755 -3.053 1.00 91.19 302 ALA A C 1
ATOM 2334 O O . ALA A 1 302 ? 25.757 -11.496 -4.230 1.00 91.19 302 ALA A O 1
ATOM 2335 N N . THR A 1 303 ? 27.019 -11.163 -2.389 1.00 92.50 303 THR A N 1
ATOM 2336 C CA . THR A 1 303 ? 27.882 -10.130 -2.974 1.00 92.50 303 THR A CA 1
ATOM 2337 C C . THR A 1 303 ? 28.727 -10.693 -4.110 1.00 92.50 303 THR A C 1
ATOM 2339 O O . THR A 1 303 ? 28.773 -10.094 -5.181 1.00 92.50 303 THR A O 1
ATOM 2342 N N . ALA A 1 304 ? 29.318 -11.883 -3.946 1.00 89.69 304 ALA A N 1
ATOM 2343 C CA . ALA A 1 304 ? 30.041 -12.542 -5.039 1.00 89.69 304 ALA A CA 1
ATOM 2344 C C . ALA A 1 304 ? 29.138 -12.815 -6.251 1.00 89.69 304 ALA A C 1
ATOM 2346 O O . ALA A 1 304 ? 29.563 -12.661 -7.394 1.00 89.69 304 ALA A O 1
ATOM 2347 N N . THR A 1 305 ? 27.880 -13.194 -6.008 1.00 91.12 305 THR A N 1
ATOM 2348 C CA . THR A 1 305 ? 26.898 -13.436 -7.073 1.00 91.12 305 THR A CA 1
ATOM 2349 C C . THR A 1 305 ? 26.525 -12.141 -7.803 1.00 91.12 305 THR A C 1
ATOM 2351 O O . THR A 1 305 ? 26.487 -12.126 -9.035 1.00 91.12 305 THR A O 1
ATOM 2354 N N . HIS A 1 306 ? 26.321 -11.041 -7.070 1.00 90.94 306 HIS A N 1
ATOM 2355 C CA . HIS A 1 306 ? 26.085 -9.709 -7.644 1.00 90.94 306 HIS A CA 1
ATOM 2356 C C . HIS A 1 306 ? 27.279 -9.226 -8.466 1.00 90.94 306 HIS A C 1
ATOM 2358 O O . HIS A 1 306 ? 27.118 -8.863 -9.632 1.00 90.94 306 HIS A O 1
ATOM 2364 N N . ALA A 1 307 ? 28.482 -9.296 -7.893 1.00 88.19 307 ALA A N 1
ATOM 2365 C CA . ALA A 1 307 ? 29.710 -8.901 -8.566 1.00 88.19 307 ALA A CA 1
ATOM 2366 C C . ALA A 1 307 ? 29.940 -9.738 -9.831 1.00 88.19 307 ALA A C 1
ATOM 2368 O O . ALA A 1 307 ? 30.209 -9.184 -10.891 1.00 88.19 307 ALA A O 1
ATOM 2369 N N . LYS A 1 308 ? 29.745 -11.062 -9.771 1.00 88.00 308 LYS A N 1
ATOM 2370 C CA . LYS A 1 308 ? 29.833 -11.928 -10.953 1.00 88.00 308 LYS A CA 1
ATOM 2371 C C . LYS A 1 308 ? 28.824 -11.528 -12.031 1.00 88.00 308 LYS A C 1
ATOM 2373 O O . LYS A 1 308 ? 29.209 -11.384 -13.182 1.00 88.00 308 LYS A O 1
ATOM 2378 N N . THR A 1 309 ? 27.563 -11.306 -11.666 1.00 89.88 309 THR A N 1
ATOM 2379 C CA . THR A 1 309 ? 26.515 -10.901 -12.621 1.00 89.88 309 THR A CA 1
ATOM 2380 C C . THR A 1 309 ? 26.874 -9.580 -13.306 1.00 89.88 309 THR A C 1
ATOM 2382 O O . THR A 1 309 ? 26.749 -9.449 -14.523 1.00 89.88 309 THR A O 1
ATOM 2385 N N . MET A 1 310 ? 27.399 -8.617 -12.549 1.00 90.62 310 MET A N 1
ATOM 2386 C CA . MET A 1 310 ? 27.910 -7.358 -13.089 1.00 90.62 310 MET A CA 1
ATOM 2387 C C . MET A 1 310 ? 29.070 -7.582 -14.073 1.00 90.62 310 MET A C 1
ATOM 2389 O O . MET A 1 310 ? 29.033 -7.056 -15.187 1.00 90.62 310 MET A O 1
ATOM 2393 N N . LEU A 1 311 ? 30.069 -8.390 -13.698 1.00 85.94 311 LEU A N 1
ATOM 2394 C CA . LEU A 1 311 ? 31.205 -8.741 -14.561 1.00 85.94 311 LEU A CA 1
ATOM 2395 C C . LEU A 1 311 ? 30.751 -9.456 -15.842 1.00 85.94 311 LEU A C 1
ATOM 2397 O O . LEU A 1 311 ? 31.269 -9.162 -16.922 1.00 85.94 311 LEU A O 1
ATOM 2401 N N . ASP A 1 312 ? 29.752 -10.335 -15.746 1.00 85.12 312 ASP A N 1
ATOM 2402 C CA . ASP A 1 312 ? 29.150 -11.033 -16.881 1.00 85.12 312 ASP A CA 1
ATOM 2403 C C . ASP A 1 312 ? 28.439 -10.036 -17.816 1.00 85.12 312 ASP A C 1
ATOM 2405 O O . ASP A 1 312 ? 28.574 -10.128 -19.037 1.00 85.12 312 ASP A O 1
ATOM 2409 N N . HIS A 1 313 ? 27.714 -9.041 -17.290 1.00 87.25 313 HIS A N 1
ATOM 2410 C CA . HIS A 1 313 ? 27.089 -7.993 -18.108 1.00 87.25 313 HIS A CA 1
ATOM 2411 C C . HIS A 1 313 ? 28.119 -7.118 -18.829 1.00 87.25 313 HIS A C 1
ATOM 2413 O O . HIS A 1 313 ? 27.951 -6.863 -20.025 1.00 87.25 313 HIS A O 1
ATOM 2419 N N . ILE A 1 314 ? 29.189 -6.708 -18.140 1.00 85.44 314 ILE A N 1
ATOM 2420 C CA . ILE A 1 314 ? 30.295 -5.936 -18.728 1.00 85.44 314 ILE A CA 1
ATOM 2421 C C . ILE A 1 314 ? 30.987 -6.758 -19.818 1.00 85.44 314 ILE A C 1
ATOM 2423 O O . ILE A 1 314 ? 31.142 -6.290 -20.944 1.00 85.44 314 ILE A O 1
ATOM 2427 N N . THR A 1 315 ? 31.333 -8.011 -19.521 1.00 80.94 315 THR A N 1
ATOM 2428 C CA . THR A 1 315 ? 31.989 -8.929 -20.461 1.00 80.94 315 THR A CA 1
ATOM 2429 C C . THR A 1 315 ? 31.140 -9.168 -21.707 1.00 80.94 315 THR A C 1
ATOM 2431 O O . THR A 1 315 ? 31.631 -9.041 -22.829 1.00 80.94 315 THR A O 1
ATOM 2434 N N . ASN A 1 316 ? 29.846 -9.438 -21.533 1.00 82.88 316 ASN A N 1
ATOM 2435 C CA . ASN A 1 316 ? 28.925 -9.608 -22.653 1.00 82.88 316 ASN A CA 1
ATOM 2436 C C . ASN A 1 316 ? 28.784 -8.319 -23.478 1.00 82.88 316 ASN A C 1
ATOM 2438 O O . ASN A 1 316 ? 28.742 -8.380 -24.705 1.00 82.88 316 ASN A O 1
ATOM 2442 N N . ALA A 1 317 ? 28.756 -7.145 -22.838 1.00 85.50 317 ALA A N 1
ATOM 2443 C CA . ALA A 1 317 ? 28.718 -5.865 -23.543 1.00 85.50 317 ALA A CA 1
ATOM 2444 C C . ALA A 1 317 ? 30.015 -5.582 -24.325 1.00 85.50 317 ALA A C 1
ATOM 2446 O O . ALA A 1 317 ? 29.953 -5.041 -25.426 1.00 85.50 317 ALA A O 1
ATOM 2447 N N . LEU A 1 318 ? 31.180 -5.990 -23.812 1.00 80.00 318 LEU A N 1
ATOM 2448 C CA . LEU A 1 318 ? 32.452 -5.900 -24.538 1.00 80.00 318 LEU A CA 1
ATOM 2449 C C . LEU A 1 318 ? 32.516 -6.867 -25.724 1.00 80.00 318 LEU A C 1
ATOM 2451 O O . LEU A 1 318 ? 33.034 -6.508 -26.779 1.00 80.00 318 LEU A O 1
ATOM 2455 N N . ALA A 1 319 ? 31.975 -8.080 -25.586 1.00 77.19 319 ALA A N 1
ATOM 2456 C CA . ALA A 1 319 ? 31.891 -9.029 -26.697 1.00 77.19 319 ALA A CA 1
ATOM 2457 C C . ALA A 1 319 ? 31.054 -8.461 -27.860 1.00 77.19 319 ALA A C 1
ATOM 2459 O O . ALA A 1 319 ? 31.416 -8.621 -29.028 1.00 77.19 319 ALA A O 1
ATOM 2460 N N . LEU A 1 320 ? 29.988 -7.722 -27.535 1.00 82.31 320 LEU A N 1
ATOM 2461 C CA . LEU A 1 320 ? 29.160 -7.001 -28.502 1.00 82.31 320 LEU A CA 1
ATOM 2462 C C . LEU A 1 320 ? 29.920 -5.881 -29.240 1.00 82.31 320 LEU A C 1
ATOM 2464 O O . LEU A 1 320 ? 29.607 -5.630 -30.404 1.00 82.31 320 LEU A O 1
ATOM 2468 N N . VAL A 1 321 ? 30.955 -5.269 -28.638 1.00 83.06 321 VAL A N 1
ATOM 2469 C CA . VAL A 1 321 ? 31.819 -4.281 -29.324 1.00 83.06 321 VAL A CA 1
ATOM 2470 C C . VAL A 1 321 ? 32.508 -4.915 -30.527 1.00 83.06 321 VAL A C 1
ATOM 2472 O O . VAL A 1 321 ? 32.460 -4.354 -31.617 1.00 83.06 321 VAL A O 1
ATOM 2475 N N . GLY A 1 322 ? 33.088 -6.109 -30.365 1.00 75.56 322 GLY A N 1
ATOM 2476 C CA . GLY A 1 322 ? 33.732 -6.821 -31.474 1.00 75.56 322 GLY A CA 1
ATOM 2477 C C . GLY A 1 322 ? 32.752 -7.115 -32.614 1.00 75.56 322 GLY A C 1
ATOM 2478 O O . GLY A 1 322 ? 33.082 -6.932 -33.784 1.00 75.56 322 GLY A O 1
ATOM 2479 N N . GLY A 1 323 ? 31.514 -7.489 -32.274 1.00 77.25 323 GLY A N 1
ATOM 2480 C CA . GLY A 1 323 ? 30.430 -7.642 -33.244 1.00 77.25 323 GLY A CA 1
ATOM 2481 C C . GLY A 1 323 ? 30.107 -6.341 -33.986 1.00 77.25 323 GLY A C 1
ATOM 2482 O O . GLY A 1 323 ? 30.070 -6.320 -35.214 1.00 77.25 323 GLY A O 1
ATOM 2483 N N . ALA A 1 324 ? 29.937 -5.238 -33.254 1.00 83.81 324 ALA A N 1
ATOM 2484 C CA . ALA A 1 324 ? 29.668 -3.920 -33.824 1.00 83.81 324 ALA A CA 1
ATOM 2485 C C . ALA A 1 324 ? 30.817 -3.398 -34.707 1.00 83.81 324 ALA A C 1
ATOM 2487 O O . ALA A 1 324 ? 30.553 -2.774 -35.732 1.00 83.81 324 ALA A O 1
ATOM 2488 N N . GLU A 1 325 ? 32.075 -3.670 -34.348 1.00 82.56 325 GLU A N 1
ATOM 2489 C CA . GLU A 1 325 ? 33.253 -3.315 -35.150 1.00 82.56 325 GLU A CA 1
ATOM 2490 C C . GLU A 1 325 ? 33.278 -4.046 -36.493 1.00 82.56 325 GLU A C 1
ATOM 2492 O O . GLU A 1 325 ? 33.615 -3.434 -37.502 1.00 82.56 325 GLU A O 1
ATOM 2497 N N . VAL A 1 326 ? 32.877 -5.322 -36.543 1.00 83.06 326 VAL A N 1
ATOM 2498 C CA . VAL A 1 326 ? 32.761 -6.065 -37.813 1.00 83.06 326 VAL A CA 1
ATOM 2499 C C . VAL A 1 326 ? 31.661 -5.488 -38.692 1.00 83.06 326 VAL A C 1
ATOM 2501 O O . VAL A 1 326 ? 31.866 -5.317 -39.891 1.00 83.06 326 VAL A O 1
ATOM 2504 N N . VAL A 1 327 ? 30.516 -5.136 -38.104 1.00 84.69 327 VAL A N 1
ATOM 2505 C CA . VAL A 1 327 ? 29.420 -4.475 -38.826 1.00 84.69 327 VAL A CA 1
ATOM 2506 C C . VAL A 1 327 ? 29.870 -3.105 -39.356 1.00 84.69 327 VAL A C 1
ATOM 2508 O O . VAL A 1 327 ? 29.608 -2.781 -40.512 1.00 84.69 327 VAL A O 1
ATOM 2511 N N . LEU A 1 328 ? 30.606 -2.317 -38.562 1.00 86.81 328 LEU A N 1
ATOM 2512 C CA . LEU A 1 328 ? 31.181 -1.044 -39.013 1.00 86.81 328 LEU A CA 1
ATOM 2513 C C . LEU A 1 328 ? 32.239 -1.230 -40.100 1.00 86.81 328 LEU A C 1
ATOM 2515 O O . LEU A 1 328 ? 32.230 -0.467 -41.059 1.00 86.81 328 LEU A O 1
ATOM 2519 N N . ALA A 1 329 ? 33.118 -2.226 -39.977 1.00 85.00 329 ALA A N 1
ATOM 2520 C CA . ALA A 1 329 ? 34.129 -2.526 -40.983 1.00 85.00 329 ALA A CA 1
ATOM 2521 C C . ALA A 1 329 ? 33.479 -2.952 -42.306 1.00 85.00 329 ALA A C 1
ATOM 2523 O O . ALA A 1 329 ? 33.905 -2.497 -43.361 1.00 85.00 329 ALA A O 1
ATOM 2524 N N . GLU A 1 330 ? 32.412 -3.754 -42.267 1.00 84.88 330 GLU A N 1
ATOM 2525 C CA . GLU A 1 330 ? 31.648 -4.128 -43.463 1.00 84.88 330 GLU A CA 1
ATOM 2526 C C . GLU A 1 330 ? 30.887 -2.929 -44.059 1.00 84.88 330 GLU A C 1
ATOM 2528 O O . GLU A 1 330 ? 30.849 -2.738 -45.274 1.00 84.88 330 GLU A O 1
ATOM 2533 N N . ALA A 1 331 ? 30.325 -2.047 -43.229 1.00 86.19 331 ALA A N 1
ATOM 2534 C CA . ALA A 1 331 ? 29.752 -0.793 -43.714 1.00 86.19 331 ALA A CA 1
ATOM 2535 C C . ALA A 1 331 ? 30.826 0.113 -44.348 1.00 86.19 331 ALA A C 1
ATOM 2537 O O . ALA A 1 331 ? 30.592 0.714 -45.398 1.00 86.19 331 ALA A O 1
ATOM 2538 N N . GLU A 1 332 ? 32.015 0.186 -43.748 1.00 88.25 332 GLU A N 1
ATOM 2539 C CA . GLU A 1 332 ? 33.152 0.949 -44.254 1.00 88.25 332 GLU A CA 1
ATOM 2540 C C . GLU A 1 332 ? 33.667 0.371 -45.574 1.00 88.25 332 GLU A C 1
ATOM 2542 O O . GLU A 1 332 ? 33.908 1.138 -46.500 1.00 88.25 332 GLU A O 1
ATOM 2547 N N . THR A 1 333 ? 33.767 -0.954 -45.733 1.00 86.56 333 THR A N 1
ATOM 2548 C CA . THR A 1 333 ? 34.156 -1.580 -47.011 1.00 86.56 333 THR A CA 1
ATOM 2549 C C . THR A 1 333 ? 33.114 -1.321 -48.100 1.00 86.56 333 THR A C 1
ATOM 2551 O O . THR A 1 333 ? 33.487 -1.022 -49.239 1.00 86.56 333 THR A O 1
ATOM 2554 N N . LEU A 1 334 ? 31.818 -1.351 -47.767 1.00 85.81 334 LEU A N 1
ATOM 2555 C CA . LEU A 1 334 ? 30.732 -1.001 -48.689 1.00 85.81 334 LEU A CA 1
ATOM 2556 C C . LEU A 1 334 ? 30.804 0.471 -49.131 1.00 85.81 334 LEU A C 1
ATOM 2558 O O . LEU A 1 334 ? 30.617 0.760 -50.318 1.00 85.81 334 LEU A O 1
ATOM 2562 N N . VAL A 1 335 ? 31.133 1.389 -48.212 1.00 83.94 335 VAL A N 1
ATOM 2563 C CA . VAL A 1 335 ? 31.301 2.830 -48.485 1.00 83.94 335 VAL A CA 1
ATOM 2564 C C . VAL A 1 335 ? 32.611 3.129 -49.238 1.00 83.94 335 VAL A C 1
ATOM 2566 O O . VAL A 1 335 ? 32.613 3.927 -50.180 1.00 83.94 335 VAL A O 1
ATOM 2569 N N . ALA A 1 336 ? 33.714 2.468 -48.878 1.00 79.94 336 ALA A N 1
ATOM 2570 C CA . ALA A 1 336 ? 35.066 2.699 -49.398 1.00 79.94 336 ALA A CA 1
ATOM 2571 C C . ALA A 1 336 ? 35.407 1.894 -50.666 1.00 79.94 336 ALA A C 1
ATOM 2573 O O . ALA A 1 336 ? 36.432 2.164 -51.300 1.00 79.94 336 ALA A O 1
ATOM 2574 N N . GLY A 1 337 ? 34.589 0.901 -51.032 1.00 69.94 337 GLY A N 1
ATOM 2575 C CA . GLY A 1 337 ? 34.880 -0.078 -52.081 1.00 69.94 337 GLY A CA 1
ATOM 2576 C C . GLY A 1 337 ? 35.442 0.537 -53.369 1.00 69.94 337 GLY A C 1
ATOM 2577 O O . GLY A 1 337 ? 34.855 1.444 -53.965 1.00 69.94 337 GLY A O 1
ATOM 2578 N N . LYS A 1 338 ? 36.599 0.022 -53.806 1.00 56.06 338 LYS A N 1
ATOM 2579 C CA . LYS A 1 338 ? 37.306 0.452 -55.020 1.00 56.06 338 LYS A CA 1
ATOM 2580 C C . LYS A 1 338 ? 36.758 -0.295 -56.236 1.00 56.06 338 LYS A C 1
ATOM 2582 O O . LYS A 1 338 ? 37.177 -1.408 -56.533 1.00 56.06 338 LYS A O 1
ATOM 2587 N N . GLY A 1 339 ? 35.836 0.336 -56.956 1.00 56.88 339 GLY A N 1
ATOM 2588 C CA . GLY A 1 339 ? 35.322 -0.177 -58.224 1.00 56.88 339 GLY A CA 1
ATOM 2589 C C . GLY A 1 339 ? 34.425 0.830 -58.940 1.00 56.88 339 GLY A C 1
ATOM 2590 O O . GLY A 1 339 ? 33.775 1.658 -58.306 1.00 56.88 339 GLY A O 1
ATOM 2591 N N . ILE A 1 340 ? 34.363 0.739 -60.273 1.00 51.75 340 ILE A N 1
ATOM 2592 C CA . ILE A 1 340 ? 33.524 1.596 -61.137 1.00 51.75 340 ILE A CA 1
ATOM 2593 C C . ILE A 1 340 ? 32.028 1.475 -60.758 1.00 51.75 340 ILE A C 1
ATOM 2595 O O . ILE A 1 340 ? 31.255 2.409 -60.958 1.00 51.75 340 ILE A O 1
ATOM 2599 N N . THR A 1 341 ? 31.626 0.364 -60.129 1.00 53.91 341 THR A N 1
ATOM 2600 C CA . THR A 1 341 ? 30.269 0.123 -59.614 1.00 53.91 341 THR A CA 1
ATOM 2601 C C . THR A 1 341 ? 29.886 1.034 -58.441 1.00 53.91 341 THR A C 1
ATOM 2603 O O . THR A 1 341 ? 28.764 1.530 -58.438 1.00 53.91 341 THR A O 1
ATOM 2606 N N . ASN A 1 342 ? 30.800 1.349 -57.515 1.00 56.00 342 ASN A N 1
ATOM 2607 C CA . ASN A 1 342 ? 30.545 2.290 -56.407 1.00 56.00 342 ASN A CA 1
ATOM 2608 C C . ASN A 1 342 ? 30.490 3.751 -56.867 1.00 56.00 342 ASN A C 1
ATOM 2610 O O . ASN A 1 342 ? 29.899 4.596 -56.206 1.00 56.00 342 ASN A O 1
ATOM 2614 N N . TRP A 1 343 ? 31.080 4.058 -58.021 1.00 55.75 343 TRP A N 1
ATOM 2615 C CA . TRP A 1 343 ? 31.058 5.411 -58.567 1.00 55.75 343 TRP A CA 1
ATOM 2616 C C . TRP A 1 343 ? 29.726 5.750 -59.253 1.00 55.75 343 TRP A C 1
ATOM 2618 O O . TRP A 1 343 ? 29.387 6.921 -59.379 1.00 55.75 343 TRP A O 1
ATOM 2628 N N . VAL A 1 344 ? 28.959 4.738 -59.678 1.00 53.91 344 VAL A N 1
ATOM 2629 C CA . VAL A 1 344 ? 27.739 4.926 -60.482 1.00 53.91 344 VAL A CA 1
ATOM 2630 C C . VAL A 1 344 ? 26.483 4.349 -59.812 1.00 53.91 344 VAL A C 1
ATOM 2632 O O . VAL A 1 344 ? 25.393 4.827 -60.081 1.00 53.91 344 VAL A O 1
ATOM 2635 N N . TRP A 1 345 ? 26.566 3.370 -58.906 1.00 68.06 345 TRP A N 1
ATOM 2636 C CA . TRP A 1 345 ? 25.374 2.714 -58.345 1.00 68.06 345 TRP A CA 1
ATOM 2637 C C . TRP A 1 345 ? 25.249 2.937 -56.835 1.00 68.06 345 TRP A C 1
ATOM 2639 O O . TRP A 1 345 ? 26.149 2.605 -56.071 1.00 68.06 345 TRP A O 1
ATOM 2649 N N . SER A 1 346 ? 24.086 3.415 -56.372 1.00 72.62 346 SER A N 1
ATOM 2650 C CA . SER A 1 346 ? 23.822 3.682 -54.946 1.00 72.62 346 SER A CA 1
ATOM 2651 C C . SER A 1 346 ? 23.593 2.425 -54.091 1.00 72.62 346 SER A C 1
ATOM 2653 O O . SER A 1 346 ? 23.264 2.538 -52.912 1.00 72.62 346 SER A O 1
ATOM 2655 N N . GLY A 1 347 ? 23.686 1.226 -54.675 1.00 79.06 347 GLY A N 1
ATOM 2656 C CA . GLY A 1 347 ? 23.306 -0.033 -54.027 1.00 79.06 347 GLY A CA 1
ATOM 2657 C C . GLY A 1 347 ? 24.142 -0.356 -52.789 1.00 79.06 347 GLY A C 1
ATOM 2658 O O . GLY A 1 347 ? 23.578 -0.698 -51.755 1.00 79.06 347 GLY A O 1
ATOM 2659 N N . ASN A 1 348 ? 25.464 -0.184 -52.864 1.00 83.06 348 ASN A N 1
ATOM 2660 C CA . ASN A 1 348 ? 26.355 -0.447 -51.731 1.00 83.06 348 ASN A CA 1
ATOM 2661 C C . ASN A 1 348 ? 26.204 0.607 -50.624 1.00 83.06 348 ASN A C 1
ATOM 2663 O O . ASN A 1 348 ? 26.161 0.237 -49.457 1.00 83.06 348 ASN A O 1
ATOM 2667 N N . TYR A 1 349 ? 25.996 1.882 -50.975 1.00 83.69 349 TYR A N 1
ATOM 2668 C CA . TYR A 1 349 ? 25.696 2.937 -49.998 1.00 83.69 349 TYR A CA 1
ATOM 2669 C C . TYR A 1 349 ? 24.371 2.691 -49.267 1.00 83.69 349 TYR A C 1
ATOM 2671 O O . TYR A 1 349 ? 24.320 2.776 -48.047 1.00 83.69 349 TYR A O 1
ATOM 2679 N N . ARG A 1 350 ? 23.310 2.291 -49.983 1.00 84.44 350 ARG A N 1
ATOM 2680 C CA . ARG A 1 350 ? 22.023 1.934 -49.361 1.00 84.44 350 ARG A CA 1
ATOM 2681 C C . ARG A 1 350 ? 22.115 0.683 -48.491 1.00 84.44 350 ARG A C 1
ATOM 2683 O O . ARG A 1 350 ? 21.457 0.635 -47.461 1.00 84.44 350 ARG A O 1
ATOM 2690 N N . ARG A 1 351 ? 22.929 -0.305 -48.879 1.00 84.62 351 ARG A N 1
ATOM 2691 C CA . ARG A 1 351 ? 23.212 -1.482 -48.042 1.00 84.62 351 ARG A CA 1
ATOM 2692 C C . ARG A 1 351 ? 23.989 -1.110 -46.785 1.00 84.62 351 ARG A C 1
ATOM 2694 O O . ARG A 1 351 ? 23.623 -1.591 -45.728 1.00 84.62 351 ARG A O 1
ATOM 2701 N N . ALA A 1 352 ? 24.997 -0.241 -46.884 1.00 85.19 352 ALA A N 1
ATOM 2702 C CA . ALA A 1 352 ? 25.729 0.259 -45.720 1.00 85.19 352 ALA A CA 1
ATOM 2703 C C . ALA A 1 352 ? 24.809 1.038 -44.767 1.00 85.19 352 ALA A C 1
ATOM 2705 O O . ALA A 1 352 ? 24.861 0.826 -43.562 1.00 85.19 352 ALA A O 1
ATOM 2706 N N . ILE A 1 353 ? 23.920 1.883 -45.307 1.00 86.12 353 ILE A N 1
ATOM 2707 C CA . ILE A 1 353 ? 22.897 2.575 -44.513 1.00 86.12 353 ILE A CA 1
ATOM 2708 C C . ILE A 1 353 ? 21.982 1.551 -43.832 1.00 86.12 353 ILE A C 1
ATOM 2710 O O . ILE A 1 353 ? 21.890 1.576 -42.613 1.00 86.12 353 ILE A O 1
ATOM 2714 N N . ALA A 1 354 ? 21.376 0.618 -44.578 1.00 85.06 354 ALA A N 1
ATOM 2715 C CA . ALA A 1 354 ? 20.487 -0.404 -44.018 1.00 85.06 354 ALA A CA 1
ATOM 2716 C C . ALA A 1 354 ? 21.182 -1.253 -42.941 1.00 85.06 354 ALA A C 1
ATOM 2718 O O . ALA A 1 354 ? 20.649 -1.445 -41.861 1.00 85.06 354 ALA A O 1
ATOM 2719 N N . LEU A 1 355 ? 22.420 -1.674 -43.171 1.00 86.38 355 LEU A N 1
ATOM 2720 C CA . LEU A 1 355 ? 23.204 -2.457 -42.217 1.00 86.38 355 LEU A CA 1
ATOM 2721 C C . LEU A 1 355 ? 23.480 -1.708 -40.898 1.00 86.38 355 LEU A C 1
ATOM 2723 O O . LEU A 1 355 ? 23.619 -2.341 -39.853 1.00 86.38 355 LEU A O 1
ATOM 2727 N N . LEU A 1 356 ? 23.513 -0.371 -40.924 1.00 87.94 356 LEU A N 1
ATOM 2728 C CA . LEU A 1 356 ? 23.724 0.470 -39.743 1.00 87.94 356 LEU A CA 1
ATOM 2729 C C . LEU A 1 356 ? 22.435 1.025 -39.126 1.00 87.94 356 LEU A C 1
ATOM 2731 O O . LEU A 1 356 ? 22.466 1.424 -37.962 1.00 87.94 356 LEU A O 1
ATOM 2735 N N . THR A 1 357 ? 21.321 1.100 -39.856 1.00 85.75 357 THR A N 1
ATOM 2736 C CA . THR A 1 357 ? 20.083 1.753 -39.385 1.00 85.75 357 THR A CA 1
ATOM 2737 C C . THR A 1 357 ? 18.871 0.837 -39.318 1.00 85.75 357 THR A C 1
ATOM 2739 O O . THR A 1 357 ? 17.960 1.129 -38.545 1.00 85.75 357 THR A O 1
ATOM 2742 N N . ASP A 1 358 ? 18.850 -0.252 -40.080 1.00 84.06 358 ASP A N 1
ATOM 2743 C CA . ASP A 1 358 ? 17.738 -1.193 -40.127 1.00 84.06 358 ASP A CA 1
ATOM 2744 C C . ASP A 1 358 ? 17.828 -2.195 -38.970 1.00 84.06 358 ASP A C 1
ATOM 2746 O O . ASP A 1 358 ? 18.865 -2.822 -38.733 1.00 84.06 358 ASP A O 1
ATOM 2750 N N . ALA A 1 359 ? 16.723 -2.346 -38.244 1.00 72.94 359 ALA A N 1
ATOM 2751 C CA . ALA A 1 359 ? 16.618 -3.268 -37.122 1.00 72.94 359 ALA A CA 1
ATOM 2752 C C . ALA A 1 359 ? 16.569 -4.737 -37.577 1.00 72.94 359 ALA A C 1
ATOM 2754 O O . ALA A 1 359 ? 16.959 -5.610 -36.798 1.00 72.94 359 ALA A O 1
ATOM 2755 N N . ASP A 1 360 ? 16.171 -4.998 -38.828 1.00 72.81 360 ASP A N 1
ATOM 2756 C CA . ASP A 1 360 ? 15.962 -6.348 -39.366 1.00 72.81 360 ASP A CA 1
ATOM 2757 C C . ASP A 1 360 ? 17.180 -6.893 -40.135 1.00 72.81 360 ASP A C 1
ATOM 2759 O O . ASP A 1 360 ? 17.263 -8.087 -40.439 1.00 72.81 360 ASP A O 1
ATOM 2763 N N . THR A 1 361 ? 18.168 -6.041 -40.430 1.00 74.88 361 THR A N 1
ATOM 2764 C CA . THR A 1 361 ? 19.390 -6.449 -41.134 1.00 74.88 361 THR A CA 1
ATOM 2765 C C . THR A 1 361 ? 20.410 -7.011 -40.137 1.00 74.88 361 THR A C 1
ATOM 2767 O O . THR A 1 361 ? 21.230 -6.282 -39.580 1.00 74.88 361 THR A O 1
ATOM 2770 N N . ALA A 1 362 ? 20.354 -8.323 -39.896 1.00 71.75 362 ALA A N 1
ATOM 2771 C CA . ALA A 1 362 ? 21.313 -9.044 -39.058 1.00 71.75 362 ALA A CA 1
ATOM 2772 C C . ALA A 1 362 ? 22.455 -9.648 -39.890 1.00 71.75 362 ALA A C 1
ATOM 2774 O O . ALA A 1 362 ? 22.225 -10.251 -40.940 1.00 71.75 362 ALA A O 1
ATOM 2775 N N . LEU A 1 363 ? 23.687 -9.534 -39.390 1.00 64.94 363 LEU A N 1
ATOM 2776 C CA . LEU A 1 363 ? 24.832 -10.276 -39.913 1.00 64.94 363 LEU A CA 1
ATOM 2777 C C . LEU A 1 363 ? 25.142 -11.464 -38.996 1.00 64.94 363 LEU A C 1
ATOM 2779 O O . LEU A 1 363 ? 25.069 -11.310 -37.777 1.00 64.94 363 LEU A O 1
ATOM 2783 N N . PRO A 1 364 ? 25.526 -12.628 -39.549 1.00 60.06 364 PRO A N 1
ATOM 2784 C CA . PRO A 1 364 ? 26.082 -13.705 -38.750 1.00 60.06 364 PRO A CA 1
ATOM 2785 C C . PRO A 1 364 ? 27.457 -13.271 -38.243 1.00 60.06 364 PRO A C 1
ATOM 2787 O O . PRO A 1 364 ? 28.435 -13.235 -38.992 1.00 60.06 364 PRO A O 1
ATOM 2790 N N . LEU A 1 365 ? 27.530 -12.908 -36.966 1.00 59.84 365 LEU A N 1
ATOM 2791 C CA . LEU A 1 365 ? 28.779 -12.500 -36.340 1.00 59.84 365 LEU A CA 1
ATOM 2792 C C . LEU A 1 365 ? 29.527 -13.742 -35.856 1.00 59.84 365 LEU A C 1
ATOM 2794 O O . LEU A 1 365 ? 29.065 -14.458 -34.968 1.00 59.84 365 LEU A O 1
ATOM 2798 N N . GLN A 1 366 ? 30.702 -14.001 -36.433 1.00 54.69 366 GLN A N 1
ATOM 2799 C CA . GLN A 1 366 ? 31.681 -14.892 -35.811 1.00 54.69 366 GLN A CA 1
ATOM 2800 C C . GLN A 1 366 ? 32.428 -14.120 -34.722 1.00 54.69 366 GLN A C 1
ATOM 2802 O O . GLN A 1 366 ? 32.777 -12.955 -34.920 1.00 54.69 366 GLN A O 1
ATOM 2807 N N . LYS A 1 367 ? 32.666 -14.765 -33.571 1.00 54.81 367 LYS A N 1
ATOM 2808 C CA . LYS A 1 367 ? 33.404 -14.181 -32.441 1.00 54.81 367 LYS A CA 1
ATOM 2809 C C . LYS A 1 367 ? 34.690 -13.515 -32.928 1.00 54.81 367 LYS A C 1
ATOM 2811 O O . LYS A 1 367 ? 35.571 -14.160 -33.492 1.00 54.81 367 LYS A O 1
ATOM 2816 N N . VAL A 1 368 ? 34.808 -12.222 -32.661 1.00 48.28 368 VAL A N 1
ATOM 2817 C CA . VAL A 1 368 ? 35.982 -11.437 -33.029 1.00 48.28 368 VAL A CA 1
ATOM 2818 C C . VAL A 1 368 ? 36.986 -11.500 -31.889 1.00 48.28 368 VAL A C 1
ATOM 2820 O O . VAL A 1 368 ? 36.705 -11.069 -30.773 1.00 48.28 368 VAL A O 1
ATOM 2823 N N . GLY A 1 369 ? 38.192 -11.985 -32.182 1.00 48.38 369 GLY A N 1
ATOM 2824 C CA . GLY A 1 369 ? 39.339 -12.002 -31.265 1.00 48.38 369 GLY A CA 1
ATOM 2825 C C . GLY A 1 369 ? 39.912 -10.619 -30.896 1.00 48.38 369 GLY A C 1
ATOM 2826 O O . GLY A 1 369 ? 41.008 -10.551 -30.346 1.00 48.38 369 GLY A O 1
ATOM 2827 N N . ASN A 1 370 ? 39.207 -9.514 -31.172 1.00 53.22 370 ASN A N 1
ATOM 2828 C CA . ASN A 1 370 ? 39.712 -8.140 -31.010 1.00 53.22 370 ASN A CA 1
ATOM 2829 C C . ASN A 1 370 ? 39.547 -7.551 -29.601 1.00 53.22 370 ASN A C 1
ATOM 2831 O O . ASN A 1 370 ? 40.053 -6.462 -29.337 1.00 53.22 370 ASN A O 1
ATOM 2835 N N . LEU A 1 371 ? 38.936 -8.275 -28.660 1.00 55.84 371 LEU A N 1
ATOM 2836 C CA . LEU A 1 371 ? 38.882 -7.869 -27.247 1.00 55.84 371 LEU A CA 1
ATOM 2837 C C . LEU A 1 371 ? 40.292 -7.597 -26.674 1.00 55.84 371 LEU A C 1
ATOM 2839 O O . LEU A 1 371 ? 40.490 -6.660 -25.903 1.00 55.84 371 LEU A O 1
ATOM 2843 N N . GLN A 1 372 ? 41.307 -8.341 -27.133 1.00 57.31 372 GLN A N 1
ATOM 2844 C CA . GLN A 1 372 ? 42.714 -8.105 -26.778 1.00 57.31 372 GLN A CA 1
ATOM 2845 C C . GLN A 1 372 ? 43.282 -6.791 -27.344 1.00 57.31 372 GLN A C 1
ATOM 2847 O O . GLN A 1 372 ? 44.167 -6.195 -26.726 1.00 57.31 372 GLN A O 1
ATOM 2852 N N . ALA A 1 373 ? 42.788 -6.326 -28.496 1.00 58.41 373 ALA A N 1
ATOM 2853 C CA . ALA A 1 373 ? 43.213 -5.073 -29.116 1.00 58.41 373 ALA A CA 1
ATOM 2854 C C . ALA A 1 373 ? 42.606 -3.852 -28.404 1.00 58.41 373 ALA A C 1
ATOM 2856 O O . ALA A 1 373 ? 43.328 -2.889 -28.153 1.00 58.41 373 ALA A O 1
ATOM 2857 N N . LEU A 1 374 ? 41.332 -3.922 -27.996 1.00 57.91 374 LEU A N 1
ATOM 2858 C CA . LEU A 1 374 ? 40.663 -2.874 -27.207 1.00 57.91 374 LEU A CA 1
ATOM 2859 C C . LEU A 1 374 ? 41.319 -2.676 -25.836 1.00 57.91 374 LEU A C 1
ATOM 2861 O O . LEU A 1 374 ? 41.518 -1.549 -25.385 1.00 57.91 374 LEU A O 1
ATOM 2865 N N . LEU A 1 375 ? 41.751 -3.771 -25.208 1.00 59.25 375 LEU A N 1
ATOM 2866 C CA . LEU A 1 375 ? 42.475 -3.717 -23.941 1.00 59.25 375 LEU A CA 1
ATOM 2867 C C . LEU A 1 375 ? 43.909 -3.189 -24.092 1.00 59.25 375 LEU A C 1
ATOM 2869 O O . LEU A 1 375 ? 44.506 -2.829 -23.089 1.00 59.25 375 LEU A O 1
ATOM 2873 N N . LYS A 1 376 ? 44.492 -3.100 -25.299 1.00 57.97 376 LYS A N 1
ATOM 2874 C CA . LYS A 1 376 ? 45.913 -2.747 -25.519 1.00 57.97 376 LYS A CA 1
ATOM 2875 C C . LYS A 1 376 ? 46.291 -1.336 -25.041 1.00 57.97 376 LYS A C 1
ATOM 2877 O O . LYS A 1 376 ? 47.447 -1.130 -24.669 1.00 57.97 376 LYS A O 1
ATOM 2882 N N . ASN A 1 377 ? 45.332 -0.412 -24.982 1.00 55.91 377 ASN A N 1
ATOM 2883 C CA . ASN A 1 377 ? 45.550 0.987 -24.589 1.00 55.91 377 ASN A CA 1
ATOM 2884 C C . ASN A 1 377 ? 45.195 1.297 -23.121 1.00 55.91 377 ASN A C 1
ATOM 2886 O O . ASN A 1 377 ? 45.376 2.430 -22.697 1.00 55.91 377 ASN A O 1
ATOM 2890 N N . GLN A 1 378 ? 44.716 0.313 -22.353 1.00 58.66 378 GLN A N 1
ATOM 2891 C CA . GLN A 1 378 ? 44.390 0.465 -20.926 1.00 58.66 378 GLN A CA 1
ATOM 2892 C C . GLN A 1 378 ? 45.622 0.255 -20.027 1.00 58.66 378 GLN A C 1
ATOM 2894 O O . GLN A 1 378 ? 46.663 -0.215 -20.499 1.00 58.66 378 GLN A O 1
ATOM 2899 N N . GLU A 1 379 ? 45.551 0.590 -18.739 1.00 56.66 379 GLU A N 1
ATOM 2900 C CA . GLU A 1 379 ? 46.664 0.339 -17.811 1.00 56.66 379 GLU A CA 1
ATOM 2901 C C . GLU A 1 379 ? 46.964 -1.170 -17.652 1.00 56.66 379 GLU A C 1
ATOM 2903 O O . GLU A 1 379 ? 46.069 -2.014 -17.724 1.00 56.66 379 GLU A O 1
ATOM 2908 N N . GLU A 1 380 ? 48.244 -1.532 -17.469 1.00 57.41 380 GLU A N 1
ATOM 2909 C CA . GLU A 1 380 ? 48.740 -2.928 -17.369 1.00 57.41 380 GLU A CA 1
ATOM 2910 C C . GLU A 1 380 ? 47.998 -3.765 -16.316 1.00 57.41 380 GLU A C 1
ATOM 2912 O O . GLU A 1 380 ? 47.739 -4.949 -16.536 1.00 57.41 380 GLU A O 1
ATOM 2917 N N . HIS A 1 381 ? 47.604 -3.148 -15.204 1.00 54.91 381 HIS A N 1
ATOM 2918 C CA . HIS A 1 381 ? 46.924 -3.840 -14.115 1.00 54.91 381 HIS A CA 1
ATOM 2919 C C . HIS A 1 381 ? 45.455 -4.165 -14.461 1.00 54.91 381 HIS A C 1
ATOM 2921 O O . HIS A 1 381 ? 45.020 -5.296 -14.261 1.00 54.91 381 HIS A O 1
ATOM 2927 N N . ILE A 1 382 ? 44.717 -3.240 -15.091 1.00 57.53 382 ILE A N 1
ATOM 2928 C CA . ILE A 1 382 ? 43.348 -3.465 -15.599 1.00 57.53 382 ILE A CA 1
ATOM 2929 C C . ILE A 1 382 ? 43.363 -4.566 -16.669 1.00 57.53 382 ILE A C 1
ATOM 2931 O O . ILE A 1 382 ? 42.533 -5.477 -16.675 1.00 57.53 382 ILE A O 1
ATOM 2935 N N . LYS A 1 383 ? 44.363 -4.525 -17.556 1.00 61.00 383 LYS A N 1
ATOM 2936 C CA . LYS A 1 383 ? 44.564 -5.511 -18.623 1.00 61.00 383 LYS A CA 1
ATOM 2937 C C . LYS A 1 383 ? 44.677 -6.938 -18.098 1.00 61.00 383 LYS A C 1
ATOM 2939 O O . LYS A 1 383 ? 43.996 -7.815 -18.617 1.00 61.00 383 LYS A O 1
ATOM 2944 N N . GLU A 1 384 ? 45.549 -7.191 -17.129 1.00 61.97 384 GLU A N 1
ATOM 2945 C CA . GLU A 1 384 ? 45.844 -8.559 -16.684 1.00 61.97 384 GLU A CA 1
ATOM 2946 C C . GLU A 1 384 ? 44.661 -9.199 -15.950 1.00 61.97 384 GLU A C 1
ATOM 2948 O O . GLU A 1 384 ? 44.316 -10.365 -16.152 1.00 61.97 384 GLU A O 1
ATOM 2953 N N . VAL A 1 385 ? 43.978 -8.382 -15.160 1.00 61.59 385 VAL A N 1
ATOM 2954 C CA . VAL A 1 385 ? 42.870 -8.790 -14.309 1.00 61.59 385 VAL A CA 1
ATOM 2955 C C . VAL A 1 385 ? 41.637 -9.172 -15.125 1.00 61.59 385 VAL A C 1
ATOM 2957 O O . VAL A 1 385 ? 41.086 -10.265 -14.966 1.00 61.59 385 VAL A O 1
ATOM 2960 N N . TRP A 1 386 ? 41.254 -8.316 -16.071 1.00 67.12 386 TRP A N 1
ATOM 2961 C CA . TRP A 1 386 ? 40.120 -8.579 -16.947 1.00 67.12 386 TRP A CA 1
ATOM 2962 C C . TRP A 1 386 ? 40.434 -9.652 -17.997 1.00 67.12 386 TRP A C 1
ATOM 2964 O O . TRP A 1 386 ? 39.562 -10.466 -18.295 1.00 67.12 386 TRP A O 1
ATOM 2974 N N . ARG A 1 387 ? 41.678 -9.750 -18.502 1.00 65.75 387 ARG A N 1
ATOM 2975 C CA . ARG A 1 387 ? 42.102 -10.857 -19.390 1.00 65.75 387 ARG A CA 1
ATOM 2976 C C . ARG A 1 387 ? 41.889 -12.225 -18.752 1.00 65.75 387 ARG A C 1
ATOM 2978 O O . ARG A 1 387 ? 41.423 -13.134 -19.437 1.00 65.75 387 ARG A O 1
ATOM 2985 N N . SER A 1 388 ? 42.212 -12.367 -17.465 1.00 65.81 388 SER A N 1
ATOM 2986 C CA . SER A 1 388 ? 42.011 -13.618 -16.733 1.00 65.81 388 SER A CA 1
ATOM 2987 C C . SER A 1 388 ? 40.533 -14.018 -16.723 1.00 65.81 388 SER A C 1
ATOM 2989 O O . SER A 1 388 ? 40.201 -15.131 -17.126 1.00 65.81 388 SER A O 1
ATOM 2991 N N . HIS A 1 389 ? 39.631 -13.095 -16.376 1.00 67.06 389 HIS A N 1
ATOM 2992 C CA . HIS A 1 389 ? 38.189 -13.358 -16.355 1.00 67.06 389 HIS A CA 1
ATOM 2993 C C . HIS A 1 389 ? 37.621 -13.656 -17.752 1.00 67.06 389 HIS A C 1
ATOM 2995 O O . HIS A 1 389 ? 36.936 -14.659 -17.953 1.00 67.06 389 HIS A O 1
ATOM 3001 N N . LEU A 1 390 ? 37.987 -12.845 -18.748 1.00 65.56 390 LEU A N 1
ATOM 3002 C CA . LEU A 1 390 ? 37.557 -13.007 -20.139 1.00 65.56 390 LEU A CA 1
ATOM 3003 C C . LEU A 1 390 ? 37.977 -14.358 -20.731 1.00 65.56 390 LEU A C 1
ATOM 3005 O O . LEU A 1 390 ? 37.234 -14.945 -21.511 1.00 65.56 390 LEU A O 1
ATOM 3009 N N . SER A 1 391 ? 39.144 -14.878 -20.336 1.00 63.97 391 SER A N 1
ATOM 3010 C CA . SER A 1 391 ? 39.621 -16.192 -20.784 1.00 63.97 391 SER A CA 1
ATOM 3011 C C . SER A 1 391 ? 38.800 -17.373 -20.247 1.00 63.97 391 SER A C 1
ATOM 3013 O O . SER A 1 391 ? 38.847 -18.457 -20.824 1.00 63.97 391 SER A O 1
ATOM 3015 N N . THR A 1 392 ? 38.033 -17.172 -19.167 1.00 64.81 392 THR A N 1
ATOM 3016 C CA . THR A 1 392 ? 37.213 -18.222 -18.534 1.00 64.81 392 THR A CA 1
ATOM 3017 C C . THR A 1 392 ? 35.789 -18.318 -19.086 1.00 64.81 392 THR A C 1
ATOM 3019 O O . THR A 1 392 ? 35.100 -19.297 -18.806 1.00 64.81 392 THR A O 1
ATOM 3022 N N . GLN A 1 393 ? 35.341 -17.350 -19.893 1.00 60.75 393 GLN A N 1
ATOM 3023 C CA . GLN A 1 393 ? 34.022 -17.397 -20.525 1.00 60.75 393 GLN A CA 1
ATOM 3024 C C . GLN A 1 393 ? 34.064 -18.176 -21.850 1.00 60.75 393 GLN A C 1
ATOM 3026 O O . GLN A 1 393 ? 34.537 -17.691 -22.880 1.00 60.75 393 GLN A O 1
ATOM 3031 N N . THR A 1 394 ? 33.554 -19.408 -21.826 1.00 46.19 394 THR A N 1
ATOM 3032 C CA . THR A 1 394 ? 33.388 -20.270 -23.006 1.00 46.19 394 THR A CA 1
ATOM 3033 C C . THR A 1 394 ? 32.168 -19.865 -23.836 1.00 46.19 394 THR A C 1
ATOM 3035 O O . THR A 1 394 ? 31.090 -19.675 -23.290 1.00 46.19 394 THR A O 1
ATOM 3038 N N . ASP A 1 395 ? 32.383 -19.748 -25.149 1.00 49.31 395 ASP A N 1
ATOM 3039 C CA . ASP A 1 395 ? 31.416 -19.741 -26.264 1.00 49.31 395 ASP A CA 1
ATOM 3040 C C . ASP A 1 395 ? 29.959 -19.347 -26.005 1.00 49.31 395 ASP A C 1
ATOM 3042 O O . ASP A 1 395 ? 29.111 -20.153 -25.647 1.00 49.31 395 ASP A O 1
ATOM 3046 N N . THR A 1 396 ? 29.672 -18.083 -26.328 1.00 47.09 396 THR A N 1
ATOM 3047 C CA . THR A 1 396 ? 28.355 -17.603 -26.738 1.00 47.09 396 THR A CA 1
ATOM 3048 C C . THR A 1 396 ? 28.094 -17.944 -28.207 1.00 47.09 396 THR A C 1
ATOM 3050 O O . THR A 1 396 ? 28.972 -17.778 -29.058 1.00 47.09 396 THR A O 1
ATOM 3053 N N . ASP A 1 397 ? 26.877 -18.424 -28.470 1.00 48.91 397 ASP A N 1
ATOM 3054 C CA . ASP A 1 397 ? 26.353 -18.817 -29.780 1.00 48.91 397 ASP A CA 1
ATOM 3055 C C . ASP A 1 397 ? 26.486 -17.713 -30.842 1.00 48.91 397 ASP A C 1
ATOM 3057 O O . ASP A 1 397 ? 26.539 -16.522 -30.529 1.00 48.91 397 ASP A O 1
ATOM 3061 N N . ALA A 1 398 ? 26.506 -18.113 -32.119 1.00 50.69 398 ALA A N 1
ATOM 3062 C CA . ALA A 1 398 ? 26.488 -17.195 -33.255 1.00 50.69 398 ALA A CA 1
ATOM 3063 C C . ALA A 1 398 ? 25.332 -16.188 -33.116 1.00 50.69 398 ALA A C 1
ATOM 3065 O O . ALA A 1 398 ? 24.156 -16.545 -33.195 1.00 50.69 398 ALA A O 1
ATOM 3066 N N . MET A 1 399 ? 25.675 -14.920 -32.897 1.00 57.66 399 MET A N 1
ATOM 3067 C CA . MET A 1 399 ? 24.701 -13.855 -32.703 1.00 57.66 399 MET A CA 1
ATOM 3068 C C . MET A 1 399 ? 24.266 -13.294 -34.059 1.00 57.66 399 MET A C 1
ATOM 3070 O O . MET A 1 399 ? 25.062 -12.683 -34.768 1.00 57.66 399 MET A O 1
ATOM 3074 N N . ASN A 1 400 ? 22.987 -13.474 -34.399 1.00 65.25 400 ASN A N 1
ATOM 3075 C CA . ASN A 1 400 ? 22.325 -12.758 -35.490 1.00 65.25 400 ASN A CA 1
ATOM 3076 C C . ASN A 1 400 ? 21.651 -11.505 -34.911 1.00 65.25 400 ASN A C 1
ATOM 3078 O O . ASN A 1 400 ? 20.455 -11.515 -34.617 1.00 65.25 400 ASN A O 1
ATOM 3082 N N . HIS A 1 401 ? 22.416 -10.431 -34.720 1.00 75.62 401 HIS A N 1
ATOM 3083 C CA . HIS A 1 401 ? 21.889 -9.144 -34.259 1.00 75.62 401 HIS A CA 1
ATOM 3084 C C . HIS A 1 401 ? 22.143 -8.051 -35.302 1.00 75.62 401 HIS A C 1
ATOM 3086 O O . HIS A 1 401 ? 23.187 -8.030 -35.953 1.00 75.62 401 HIS A O 1
ATOM 3092 N N . SER A 1 402 ? 21.183 -7.140 -35.464 1.00 86.12 402 SER A N 1
ATOM 3093 C CA . SER A 1 402 ? 21.378 -5.900 -36.220 1.00 86.12 402 SER A CA 1
ATOM 3094 C C . SER A 1 402 ? 22.225 -4.906 -35.427 1.00 86.12 402 SER A C 1
ATOM 3096 O O . SER A 1 402 ? 22.291 -4.975 -34.198 1.00 86.12 402 SER A O 1
ATOM 3098 N N . PHE A 1 403 ? 22.853 -3.942 -36.107 1.00 86.06 403 PHE A N 1
ATOM 3099 C CA . PHE A 1 403 ? 23.699 -2.935 -35.454 1.00 86.06 403 PHE A CA 1
ATOM 3100 C C . PHE A 1 403 ? 22.969 -2.173 -34.338 1.00 86.06 403 PHE A C 1
ATOM 3102 O O . PHE A 1 403 ? 23.534 -1.935 -33.271 1.00 86.06 403 PHE A O 1
ATOM 3109 N N . GLN A 1 404 ? 21.699 -1.817 -34.562 1.00 87.31 404 GLN A N 1
ATOM 3110 C CA . GLN A 1 404 ? 20.889 -1.114 -33.564 1.00 87.31 404 GLN A CA 1
ATOM 3111 C C . GLN A 1 404 ? 20.631 -1.982 -32.329 1.00 87.31 404 GLN A C 1
ATOM 3113 O O . GLN A 1 404 ? 20.821 -1.506 -31.213 1.00 87.31 404 GLN A O 1
ATOM 3118 N N . ASN A 1 405 ? 20.302 -3.262 -32.524 1.00 85.81 405 ASN A N 1
ATOM 3119 C CA . ASN A 1 405 ? 20.108 -4.213 -31.429 1.00 85.81 405 ASN A CA 1
ATOM 3120 C C . ASN A 1 405 ? 21.408 -4.411 -30.624 1.00 85.81 405 ASN A C 1
ATOM 3122 O O . ASN A 1 405 ? 21.385 -4.427 -29.398 1.00 85.81 405 ASN A O 1
ATOM 3126 N N . ILE A 1 406 ? 22.566 -4.460 -31.293 1.00 86.12 406 ILE A N 1
ATOM 3127 C CA . ILE A 1 406 ? 23.870 -4.525 -30.614 1.00 86.12 406 ILE A CA 1
ATOM 3128 C C . ILE A 1 406 ? 24.089 -3.287 -29.731 1.00 86.12 406 ILE A C 1
ATOM 3130 O O . ILE A 1 406 ? 24.421 -3.428 -28.554 1.00 86.12 406 ILE A O 1
ATOM 3134 N N . LEU A 1 407 ? 23.868 -2.077 -30.260 1.00 87.19 407 LEU A N 1
ATOM 3135 C CA . LEU A 1 407 ? 24.013 -0.836 -29.487 1.00 87.19 407 LEU A CA 1
ATOM 3136 C C . LEU A 1 407 ? 23.027 -0.747 -28.312 1.00 87.19 407 LEU A C 1
ATOM 3138 O O . LEU A 1 407 ? 23.383 -0.217 -27.255 1.00 87.19 407 LEU A O 1
ATOM 3142 N N . GLU A 1 408 ? 21.803 -1.236 -28.492 1.00 89.81 408 GLU A N 1
ATOM 3143 C CA . GLU A 1 408 ? 20.773 -1.280 -27.456 1.00 89.81 408 GLU A CA 1
ATOM 3144 C C . GLU A 1 408 ? 21.141 -2.267 -26.347 1.00 89.81 408 GLU A C 1
ATOM 3146 O O . GLU A 1 408 ? 21.202 -1.870 -25.184 1.00 89.81 408 GLU A O 1
ATOM 3151 N N . GLN A 1 409 ? 21.521 -3.499 -26.694 1.00 87.75 409 GLN A N 1
ATOM 3152 C CA . GLN A 1 409 ? 21.987 -4.490 -25.723 1.00 87.75 409 GLN A CA 1
ATOM 3153 C C . GLN A 1 409 ? 23.239 -4.023 -24.975 1.00 87.75 409 GLN A C 1
ATOM 3155 O O . GLN A 1 409 ? 23.361 -4.256 -23.773 1.00 87.75 409 GLN A O 1
ATOM 3160 N N . MET A 1 410 ? 24.172 -3.338 -25.645 1.00 87.19 410 MET A N 1
ATOM 3161 C CA . MET A 1 410 ? 25.316 -2.719 -24.967 1.00 87.19 410 MET A CA 1
ATOM 3162 C C . MET A 1 410 ? 24.861 -1.679 -23.937 1.00 87.19 410 MET A C 1
ATOM 3164 O O . MET A 1 410 ? 25.402 -1.630 -22.832 1.00 87.19 410 MET A O 1
ATOM 3168 N N . ALA A 1 411 ? 23.875 -0.845 -24.280 1.00 87.81 411 ALA A N 1
ATOM 3169 C CA . ALA A 1 411 ? 23.342 0.168 -23.376 1.00 87.81 411 ALA A CA 1
ATOM 3170 C C . ALA A 1 411 ? 22.587 -0.453 -22.188 1.00 87.81 411 ALA A C 1
ATOM 3172 O O . ALA A 1 411 ? 22.835 -0.057 -21.053 1.00 87.81 411 ALA A O 1
ATOM 3173 N N . GLU A 1 412 ? 21.723 -1.439 -22.429 1.00 91.81 412 GLU A N 1
ATOM 3174 C CA . GLU A 1 412 ? 20.960 -2.152 -21.397 1.00 91.81 412 GLU A CA 1
ATOM 3175 C C . GLU A 1 412 ? 21.883 -2.883 -20.414 1.00 91.81 412 GLU A C 1
ATOM 3177 O O . GLU A 1 412 ? 21.769 -2.721 -19.194 1.00 91.81 412 GLU A O 1
ATOM 3182 N N . ARG A 1 413 ? 22.855 -3.641 -20.939 1.00 89.19 413 ARG A N 1
ATOM 3183 C CA . ARG A 1 413 ? 23.837 -4.366 -20.121 1.00 89.19 413 ARG A CA 1
ATOM 3184 C C . ARG A 1 413 ? 24.701 -3.410 -19.310 1.00 89.19 413 ARG A C 1
ATOM 3186 O O . ARG A 1 413 ? 24.946 -3.682 -18.139 1.00 89.19 413 ARG A O 1
ATOM 3193 N N . ARG A 1 414 ? 25.109 -2.275 -19.891 1.00 90.50 414 ARG A N 1
ATOM 3194 C CA . ARG A 1 414 ? 25.818 -1.219 -19.156 1.00 90.50 414 ARG A CA 1
ATOM 3195 C C . ARG A 1 414 ? 24.967 -0.660 -18.021 1.00 90.50 414 ARG A C 1
ATOM 3197 O O . ARG A 1 414 ? 25.468 -0.554 -16.910 1.00 90.50 414 ARG A O 1
ATOM 3204 N N . THR A 1 415 ? 23.717 -0.283 -18.286 1.00 93.06 415 THR A N 1
ATOM 3205 C CA . THR A 1 415 ? 22.820 0.272 -17.259 1.00 93.06 415 THR A CA 1
ATOM 3206 C C . THR A 1 415 ? 22.619 -0.721 -16.117 1.00 93.06 415 THR A C 1
ATOM 3208 O O . THR A 1 415 ? 22.716 -0.338 -14.956 1.00 93.06 415 THR A O 1
ATOM 3211 N N . THR A 1 416 ? 22.421 -2.000 -16.442 1.00 92.00 416 THR A N 1
ATOM 3212 C CA . THR A 1 416 ? 22.282 -3.070 -15.444 1.00 92.00 416 THR A CA 1
ATOM 3213 C C . THR A 1 416 ? 23.556 -3.225 -14.614 1.00 92.00 416 THR A C 1
ATOM 3215 O O . THR A 1 416 ? 23.498 -3.208 -13.389 1.00 92.00 416 THR A O 1
ATOM 3218 N N . ALA A 1 417 ? 24.722 -3.308 -15.262 1.00 89.75 417 ALA A N 1
ATOM 3219 C CA . ALA A 1 417 ? 26.005 -3.420 -14.573 1.00 89.75 417 ALA A CA 1
ATOM 3220 C C . ALA A 1 417 ? 26.322 -2.192 -13.703 1.00 89.75 417 ALA A C 1
ATOM 3222 O O . ALA A 1 417 ? 26.804 -2.354 -12.589 1.00 89.75 417 ALA A O 1
ATOM 3223 N N . MET A 1 418 ? 26.004 -0.982 -14.169 1.00 90.69 418 MET A N 1
ATOM 3224 C CA . MET A 1 418 ? 26.150 0.246 -13.384 1.00 90.69 418 MET A CA 1
ATOM 3225 C C . MET A 1 418 ? 25.247 0.233 -12.144 1.00 90.69 418 MET A C 1
ATOM 3227 O O . MET A 1 418 ? 25.703 0.591 -11.065 1.00 90.69 418 MET A O 1
ATOM 3231 N N . GLY A 1 419 ? 23.992 -0.216 -12.273 1.00 92.56 419 GLY A N 1
ATOM 3232 C CA . GLY A 1 419 ? 23.084 -0.362 -11.131 1.00 92.56 419 GLY A CA 1
ATOM 3233 C C . GLY A 1 419 ? 23.617 -1.345 -10.085 1.00 92.56 419 GLY A C 1
ATOM 3234 O O . GLY A 1 419 ? 23.622 -1.033 -8.898 1.00 92.56 419 GLY A O 1
ATOM 3235 N N . LEU A 1 420 ? 24.146 -2.489 -10.534 1.00 91.75 420 LEU A N 1
ATOM 3236 C CA . LEU A 1 420 ? 24.784 -3.477 -9.658 1.00 91.75 420 LEU A CA 1
ATOM 3237 C C . LEU A 1 420 ? 26.052 -2.924 -8.985 1.00 91.75 420 LEU A C 1
ATOM 3239 O O . LEU A 1 420 ? 26.257 -3.168 -7.798 1.00 91.75 420 LEU A O 1
ATOM 3243 N N . LEU A 1 421 ? 26.886 -2.173 -9.717 1.00 88.75 421 LEU A N 1
ATOM 3244 C CA . LEU A 1 421 ? 28.085 -1.536 -9.164 1.00 88.75 421 LEU A CA 1
ATOM 3245 C C . LEU A 1 421 ? 27.715 -0.507 -8.096 1.00 88.75 421 LEU A C 1
ATOM 3247 O O . LEU A 1 421 ? 28.304 -0.500 -7.021 1.00 88.75 421 LEU A O 1
ATOM 3251 N N . GLN A 1 422 ? 26.728 0.343 -8.383 1.00 91.56 422 GLN A N 1
ATOM 3252 C CA . GLN A 1 422 ? 26.270 1.369 -7.456 1.00 91.56 422 GLN A CA 1
ATOM 3253 C C . GLN A 1 422 ? 25.711 0.751 -6.172 1.00 91.56 422 GLN A C 1
ATOM 3255 O O . GLN A 1 422 ? 26.091 1.186 -5.089 1.00 91.56 422 GLN A O 1
ATOM 3260 N N . GLU A 1 423 ? 24.871 -0.283 -6.280 1.00 91.88 423 GLU A N 1
ATOM 3261 C CA . GLU A 1 423 ? 24.349 -1.004 -5.114 1.00 91.88 423 GLU A CA 1
ATOM 3262 C C . GLU A 1 423 ? 25.476 -1.645 -4.296 1.00 91.88 423 GLU A C 1
ATOM 3264 O O . GLU A 1 423 ? 25.465 -1.583 -3.066 1.00 91.88 423 GLU A O 1
ATOM 3269 N N . LEU A 1 424 ? 26.467 -2.240 -4.964 1.00 90.44 424 LEU A N 1
ATOM 3270 C CA . LEU A 1 424 ? 27.613 -2.844 -4.298 1.00 90.44 424 LEU A CA 1
ATOM 3271 C C . LEU A 1 424 ? 28.437 -1.787 -3.553 1.00 90.44 424 LEU A C 1
ATOM 3273 O O . LEU A 1 424 ? 28.714 -1.980 -2.375 1.00 90.44 424 LEU A O 1
ATOM 3277 N N . ILE A 1 425 ? 28.782 -0.668 -4.198 1.00 88.75 425 ILE A N 1
ATOM 3278 C CA . ILE A 1 425 ? 29.543 0.434 -3.585 1.00 88.75 425 ILE A CA 1
ATOM 3279 C C . ILE A 1 425 ? 28.772 1.043 -2.410 1.00 88.75 425 ILE A C 1
ATOM 3281 O O . ILE A 1 425 ? 29.362 1.327 -1.367 1.00 88.75 425 ILE A O 1
ATOM 3285 N N . GLU A 1 426 ? 27.465 1.261 -2.565 1.00 91.38 426 GLU A N 1
ATOM 3286 C CA . GLU A 1 426 ? 26.604 1.803 -1.511 1.00 91.38 426 GLU A CA 1
ATOM 3287 C C . GLU A 1 426 ? 26.584 0.879 -0.292 1.00 91.38 426 GLU A C 1
ATOM 3289 O O . GLU A 1 426 ? 26.813 1.328 0.833 1.00 91.38 426 GLU A O 1
ATOM 3294 N N . LYS A 1 427 ? 26.357 -0.421 -0.510 1.00 92.19 427 LYS A N 1
ATOM 3295 C CA . LYS A 1 427 ? 26.259 -1.391 0.582 1.00 92.19 427 LYS A CA 1
ATOM 3296 C C . LYS A 1 427 ? 27.608 -1.678 1.224 1.00 92.19 427 LYS A C 1
ATOM 3298 O O . LYS A 1 427 ? 27.663 -1.746 2.444 1.00 92.19 427 LYS A O 1
ATOM 3303 N N . ASP A 1 428 ? 28.683 -1.800 0.452 1.00 89.56 428 ASP A N 1
ATOM 3304 C CA . ASP A 1 428 ? 30.035 -2.048 0.970 1.00 89.56 428 ASP A CA 1
ATOM 3305 C C . ASP A 1 428 ? 30.531 -0.889 1.845 1.00 89.56 428 ASP A C 1
ATOM 3307 O O . ASP A 1 428 ? 30.990 -1.104 2.966 1.00 89.56 428 ASP A O 1
ATOM 3311 N N . ASN A 1 429 ? 30.336 0.355 1.397 1.00 89.62 429 ASN A N 1
ATOM 3312 C CA . ASN A 1 429 ? 30.759 1.525 2.166 1.00 89.62 429 ASN A CA 1
ATOM 3313 C C . ASN A 1 429 ? 29.805 1.863 3.323 1.00 89.62 429 ASN A C 1
ATOM 3315 O O . ASN A 1 429 ? 30.247 2.330 4.371 1.00 89.62 429 ASN A O 1
ATOM 3319 N N . GLY A 1 430 ? 28.497 1.656 3.146 1.00 92.62 430 GLY A N 1
ATOM 3320 C CA . GLY A 1 430 ? 27.476 2.100 4.101 1.00 92.62 430 GLY A CA 1
ATOM 3321 C C . GLY A 1 430 ? 27.123 1.092 5.196 1.00 92.62 430 GLY A C 1
ATOM 3322 O O . GLY A 1 430 ? 26.543 1.477 6.214 1.00 92.62 430 GLY A O 1
ATOM 3323 N N . ILE A 1 431 ? 27.438 -0.199 5.023 1.00 94.38 431 ILE A N 1
ATOM 3324 C CA . ILE A 1 431 ? 26.959 -1.257 5.930 1.00 94.38 431 ILE A CA 1
ATOM 3325 C C . ILE A 1 431 ? 27.432 -1.060 7.374 1.00 94.38 431 ILE A C 1
ATOM 3327 O O . ILE A 1 431 ? 26.688 -1.345 8.314 1.00 94.38 431 ILE A O 1
ATOM 3331 N N . GLY A 1 432 ? 28.647 -0.541 7.569 1.00 93.19 432 GLY A N 1
ATOM 3332 C CA . GLY A 1 432 ? 29.194 -0.272 8.898 1.00 93.19 432 GLY A CA 1
ATOM 3333 C C . GLY A 1 432 ? 28.342 0.731 9.679 1.00 93.19 432 GLY A C 1
ATOM 3334 O O . GLY A 1 432 ? 27.932 0.444 10.809 1.00 93.19 432 GLY A O 1
ATOM 3335 N N . ASP A 1 433 ? 28.027 1.864 9.049 1.00 96.81 433 ASP A N 1
ATOM 3336 C CA . ASP A 1 433 ? 27.195 2.922 9.628 1.00 96.81 433 ASP A CA 1
ATOM 3337 C C . ASP A 1 433 ? 25.753 2.448 9.820 1.00 96.81 433 ASP A C 1
ATOM 3339 O O . ASP A 1 433 ? 25.156 2.679 10.874 1.00 96.81 433 ASP A O 1
ATOM 3343 N N . TYR A 1 434 ? 25.216 1.702 8.852 1.00 97.12 434 TYR A N 1
ATOM 3344 C CA . TYR A 1 434 ? 23.868 1.149 8.931 1.00 97.12 434 TYR A CA 1
ATOM 3345 C C . TYR A 1 434 ? 23.698 0.200 10.127 1.00 97.12 434 TYR A C 1
ATOM 3347 O O . TYR A 1 434 ? 22.787 0.366 10.943 1.00 97.12 434 TYR A O 1
ATOM 3355 N N . LEU A 1 435 ? 24.618 -0.755 10.305 1.00 97.00 435 LEU A N 1
ATOM 3356 C CA . LEU A 1 435 ? 24.601 -1.667 11.454 1.00 97.00 435 LEU A CA 1
ATOM 3357 C C . LEU A 1 435 ? 24.884 -0.943 12.778 1.00 97.00 435 LEU A C 1
ATOM 3359 O O . LEU A 1 435 ? 24.374 -1.353 13.822 1.00 97.00 435 LEU A O 1
ATOM 3363 N N . ALA A 1 436 ? 25.696 0.119 12.772 1.00 96.12 436 ALA A N 1
ATOM 3364 C CA . ALA A 1 436 ? 25.924 0.948 13.954 1.00 96.12 436 ALA A CA 1
ATOM 3365 C C . ALA A 1 436 ? 24.656 1.704 14.377 1.00 96.12 436 ALA A C 1
ATOM 3367 O O . ALA A 1 436 ? 24.339 1.725 15.568 1.00 96.12 436 ALA A O 1
ATOM 3368 N N . GLN A 1 437 ? 23.902 2.248 13.419 1.00 97.31 437 GLN A N 1
ATOM 3369 C CA . GLN A 1 437 ? 22.615 2.885 13.678 1.00 97.31 437 GLN A CA 1
ATOM 3370 C C . GLN A 1 437 ? 21.610 1.885 14.262 1.00 97.31 437 GLN A C 1
ATOM 3372 O O . GLN A 1 437 ? 21.042 2.144 15.322 1.00 97.31 437 GLN A O 1
ATOM 3377 N N . ILE A 1 438 ? 21.441 0.714 13.638 1.00 97.38 438 ILE A N 1
ATOM 3378 C CA . ILE A 1 438 ? 20.514 -0.315 14.141 1.00 97.38 438 ILE A CA 1
ATOM 3379 C C . ILE A 1 438 ? 20.916 -0.771 15.550 1.00 97.38 438 ILE A C 1
ATOM 3381 O O . ILE A 1 438 ? 20.053 -1.023 16.392 1.00 97.38 438 ILE A O 1
ATOM 3385 N N . LYS A 1 439 ? 22.220 -0.839 15.851 1.00 97.31 439 LYS A N 1
ATOM 3386 C CA . LYS A 1 439 ? 22.709 -1.141 17.204 1.00 97.31 439 LYS A CA 1
ATOM 3387 C C . LYS A 1 439 ? 22.276 -0.095 18.221 1.00 97.31 439 LYS A C 1
ATOM 3389 O O . LYS A 1 439 ? 21.817 -0.477 19.295 1.00 97.31 439 LYS A O 1
ATOM 3394 N N . LEU A 1 440 ? 22.407 1.187 17.889 1.00 97.12 440 LEU A N 1
ATOM 3395 C CA . LEU A 1 440 ? 21.973 2.277 18.759 1.00 97.12 440 LEU A CA 1
ATOM 3396 C C . LEU A 1 440 ? 20.459 2.211 19.009 1.00 97.12 440 LEU A C 1
ATOM 3398 O O . LEU A 1 440 ? 20.020 2.287 20.154 1.00 97.12 440 LEU A O 1
ATOM 3402 N N . GLU A 1 441 ? 19.667 1.991 17.958 1.00 97.12 441 GLU A N 1
ATOM 3403 C CA . GLU A 1 441 ? 18.211 1.838 18.068 1.00 97.12 441 GLU A CA 1
ATOM 3404 C C . GLU A 1 441 ? 17.828 0.605 18.909 1.00 97.12 441 GLU A C 1
ATOM 3406 O O . GLU A 1 441 ? 16.950 0.684 19.767 1.00 97.12 441 GLU A O 1
ATOM 3411 N N . SER A 1 442 ? 18.538 -0.516 18.740 1.00 96.50 442 SER A N 1
ATOM 3412 C CA . SER A 1 442 ? 18.346 -1.743 19.530 1.00 96.50 442 SER A CA 1
ATOM 3413 C C . SER A 1 442 ? 18.688 -1.547 21.012 1.00 96.50 442 SER A C 1
ATOM 3415 O O . SER A 1 442 ? 18.010 -2.093 21.882 1.00 96.50 442 SER A O 1
ATOM 3417 N N . GLN A 1 443 ? 19.732 -0.770 21.320 1.00 96.12 443 GLN A N 1
ATOM 3418 C CA . GLN A 1 443 ? 20.094 -0.413 22.695 1.00 96.12 443 GLN A CA 1
ATOM 3419 C C . GLN A 1 443 ? 19.027 0.482 23.330 1.00 96.12 443 GLN A C 1
ATOM 3421 O O . GLN A 1 443 ? 18.561 0.177 24.424 1.00 96.12 443 GLN A O 1
ATOM 3426 N N . GLY A 1 444 ? 18.565 1.510 22.610 1.00 95.00 444 GLY A N 1
ATOM 3427 C CA . GLY A 1 444 ? 17.462 2.356 23.066 1.00 95.00 444 GLY A CA 1
ATOM 3428 C C . GLY A 1 444 ? 16.159 1.573 23.270 1.00 95.00 444 GLY A C 1
ATOM 3429 O O . GLY A 1 444 ? 15.428 1.826 24.226 1.00 95.00 444 GLY A O 1
ATOM 3430 N N . MET A 1 445 ? 15.882 0.578 22.420 1.00 95.62 445 MET A N 1
ATOM 3431 C CA . MET A 1 445 ? 14.761 -0.347 22.608 1.00 95.62 445 MET A CA 1
ATOM 3432 C C . MET A 1 445 ? 14.899 -1.148 23.905 1.00 95.62 445 MET A C 1
ATOM 3434 O O . MET A 1 445 ? 13.951 -1.198 24.685 1.00 95.62 445 MET A O 1
ATOM 3438 N N . ARG A 1 446 ? 16.078 -1.718 24.177 1.00 94.81 446 ARG A N 1
ATOM 3439 C CA . ARG A 1 446 ? 16.331 -2.470 25.412 1.00 94.81 446 ARG A CA 1
ATOM 3440 C C . ARG A 1 446 ? 16.143 -1.604 26.660 1.00 94.81 446 ARG A C 1
ATOM 3442 O O . ARG A 1 446 ? 15.457 -2.027 27.583 1.00 94.81 446 ARG A O 1
ATOM 3449 N N . GLU A 1 447 ? 16.706 -0.398 26.676 1.00 93.44 447 GLU A N 1
ATOM 3450 C CA . GLU A 1 447 ? 16.562 0.545 27.796 1.00 93.44 447 GLU A CA 1
ATOM 3451 C C . GLU A 1 447 ? 15.089 0.908 28.044 1.00 93.44 447 GLU A C 1
ATOM 3453 O O . GLU A 1 447 ? 14.617 0.889 29.182 1.00 93.44 447 GLU A O 1
ATOM 3458 N N . ARG A 1 448 ? 14.327 1.179 26.974 1.00 91.88 448 ARG A N 1
ATOM 3459 C CA . ARG A 1 448 ? 12.881 1.432 27.071 1.00 91.88 448 ARG A CA 1
ATOM 3460 C C . ARG A 1 448 ? 12.112 0.218 27.594 1.00 91.88 448 ARG A C 1
ATOM 3462 O O . ARG A 1 448 ? 11.199 0.396 28.395 1.00 91.88 448 ARG A O 1
ATOM 3469 N N . ALA A 1 449 ? 12.470 -0.992 27.169 1.00 91.62 449 ALA A N 1
ATOM 3470 C CA . ALA A 1 449 ? 11.841 -2.224 27.637 1.00 91.62 449 ALA A CA 1
ATOM 3471 C C . ALA A 1 449 ? 12.128 -2.493 29.129 1.00 91.62 449 ALA A C 1
ATOM 3473 O O . ALA A 1 449 ? 11.223 -2.888 29.859 1.00 91.62 449 ALA A O 1
ATOM 3474 N N . GLU A 1 450 ? 13.344 -2.209 29.611 1.00 90.31 450 GLU A N 1
ATOM 3475 C CA . GLU A 1 450 ? 13.701 -2.296 31.040 1.00 90.31 450 GLU A CA 1
ATOM 3476 C C . GLU A 1 450 ? 12.911 -1.289 31.900 1.00 90.31 450 GLU A C 1
ATOM 3478 O O . GLU A 1 450 ? 12.545 -1.597 33.034 1.00 90.31 450 GLU A O 1
ATOM 3483 N N . ALA A 1 451 ? 12.593 -0.110 31.355 1.00 88.44 451 ALA A N 1
ATOM 3484 C CA . ALA A 1 451 ? 11.786 0.910 32.029 1.00 88.44 451 ALA A CA 1
ATOM 3485 C C . ALA A 1 451 ? 10.268 0.658 31.954 1.00 88.44 451 ALA A C 1
ATOM 3487 O O . ALA A 1 451 ? 9.492 1.300 32.656 1.00 88.44 451 ALA A O 1
ATOM 3488 N N . LEU A 1 452 ? 9.807 -0.265 31.113 1.00 85.38 452 LEU A N 1
ATOM 3489 C CA . LEU A 1 452 ? 8.384 -0.440 30.831 1.00 85.38 452 LEU A CA 1
ATOM 3490 C C . LEU A 1 452 ? 7.528 -0.831 32.060 1.00 85.38 452 LEU A C 1
ATOM 3492 O O . LEU A 1 452 ? 6.426 -0.292 32.205 1.00 85.38 452 LEU A O 1
ATOM 3496 N N . PRO A 1 453 ? 8.010 -1.674 32.999 1.00 80.25 453 PRO A N 1
ATOM 3497 C CA . PRO A 1 453 ? 7.276 -1.994 34.225 1.00 80.25 453 PRO A CA 1
ATOM 3498 C C . PRO A 1 453 ? 7.001 -0.798 35.151 1.00 80.25 453 PRO A C 1
ATOM 3500 O O . PRO A 1 453 ? 6.082 -0.883 35.962 1.00 80.25 453 PRO A O 1
ATOM 3503 N N . THR A 1 454 ? 7.752 0.305 35.048 1.00 73.62 454 THR A N 1
ATOM 3504 C CA . THR A 1 454 ? 7.557 1.504 35.893 1.00 73.62 454 THR A CA 1
ATOM 3505 C C . THR A 1 454 ? 6.581 2.511 35.279 1.00 73.62 454 THR A C 1
ATOM 3507 O O . THR A 1 454 ? 6.157 3.469 35.925 1.00 73.62 454 THR A O 1
ATOM 3510 N N . VAL A 1 455 ? 6.163 2.298 34.028 1.00 70.88 455 VAL A N 1
ATOM 3511 C CA . VAL A 1 455 ? 5.152 3.134 33.379 1.00 70.88 455 VAL A CA 1
ATOM 3512 C C . VAL A 1 455 ? 3.790 2.841 34.001 1.00 70.88 455 VAL A C 1
ATOM 3514 O O . VAL A 1 455 ? 3.354 1.691 34.017 1.00 70.88 455 VAL A O 1
ATOM 3517 N N . GLY A 1 456 ? 3.097 3.875 34.483 1.00 58.75 456 GLY A N 1
ATOM 3518 C CA . GLY A 1 456 ? 1.739 3.734 35.014 1.00 58.75 456 GLY A CA 1
ATOM 3519 C C . GLY A 1 456 ? 1.673 3.011 36.360 1.00 58.75 456 GLY A C 1
ATOM 3520 O O . GLY A 1 456 ? 0.814 2.153 36.528 1.00 58.75 456 GLY A O 1
ATOM 3521 N N . GLU A 1 457 ? 2.568 3.341 37.304 1.00 58.75 457 GLU A N 1
ATOM 3522 C CA . GLU A 1 457 ? 2.511 2.928 38.722 1.00 58.75 457 GLU A CA 1
ATOM 3523 C C . GLU A 1 457 ? 1.235 3.442 39.421 1.00 58.75 457 GLU A C 1
ATOM 3525 O O . GLU A 1 457 ? 1.249 4.324 40.281 1.00 58.75 457 GLU A O 1
ATOM 3530 N N . ALA A 1 458 ? 0.093 2.899 39.021 1.00 53.00 458 ALA A N 1
ATOM 3531 C CA . ALA A 1 458 ? -1.166 3.029 39.715 1.00 53.00 458 ALA A CA 1
ATOM 3532 C C . ALA A 1 458 ? -1.297 1.911 40.768 1.00 53.00 458 ALA A C 1
ATOM 3534 O O . ALA A 1 458 ? -0.573 0.915 40.758 1.00 53.00 458 ALA A O 1
ATOM 3535 N N . GLN A 1 459 ? -2.187 2.102 41.741 1.00 48.94 459 GLN A N 1
ATOM 3536 C CA . GLN A 1 459 ? -2.270 1.296 42.968 1.00 48.94 459 GLN A CA 1
ATOM 3537 C C . GLN A 1 459 ? -2.615 -0.193 42.744 1.00 48.94 459 GLN A C 1
ATOM 3539 O O . GLN A 1 459 ? -2.454 -0.974 43.680 1.00 48.94 459 GLN A O 1
ATOM 3544 N N . LEU A 1 460 ? -3.029 -0.601 41.535 1.00 51.56 460 LEU A N 1
ATOM 3545 C CA . LEU A 1 460 ? -3.209 -2.005 41.126 1.00 51.56 460 LEU A CA 1
ATOM 3546 C C . LEU A 1 460 ? -1.939 -2.674 40.555 1.00 51.56 460 LEU A C 1
ATOM 3548 O O . LEU A 1 460 ? -2.026 -3.768 40.000 1.00 51.56 460 LEU A O 1
ATOM 3552 N N . ALA A 1 461 ? -0.748 -2.082 40.724 1.00 53.34 461 ALA A N 1
ATOM 3553 C CA . ALA A 1 461 ? 0.551 -2.623 40.285 1.00 53.34 461 ALA A CA 1
ATOM 3554 C C . ALA A 1 461 ? 0.991 -3.951 40.956 1.00 53.34 461 ALA A C 1
ATOM 3556 O O . ALA A 1 461 ? 2.183 -4.232 41.074 1.00 53.34 461 ALA A O 1
ATOM 3557 N N . THR A 1 462 ? 0.058 -4.790 41.407 1.00 57.25 462 THR A N 1
ATOM 3558 C CA . THR A 1 462 ? 0.343 -6.171 41.804 1.00 57.25 462 THR A CA 1
ATOM 3559 C C . THR A 1 462 ? 0.432 -7.117 40.607 1.00 57.25 462 THR A C 1
ATOM 3561 O O . THR A 1 462 ? 1.140 -8.117 40.708 1.00 57.25 462 THR A O 1
ATOM 3564 N N . GLU A 1 463 ? -0.230 -6.822 39.478 1.00 68.31 463 GLU A N 1
ATOM 3565 C CA . GLU A 1 463 ? -0.195 -7.689 38.290 1.00 68.31 463 GLU A CA 1
ATOM 3566 C C . GLU A 1 463 ? 0.706 -7.144 37.162 1.00 68.31 463 GLU A C 1
ATOM 3568 O O . GLU A 1 463 ? 0.611 -5.971 36.791 1.00 68.31 463 GLU A O 1
ATOM 3573 N N . PRO A 1 464 ? 1.587 -7.977 36.572 1.00 78.75 464 PRO A N 1
ATOM 3574 C CA . PRO A 1 464 ? 2.579 -7.546 35.586 1.00 78.75 464 PRO A CA 1
ATOM 3575 C C . PRO A 1 464 ? 2.002 -7.439 34.159 1.00 78.75 464 PRO A C 1
ATOM 3577 O O . PRO A 1 464 ? 2.593 -7.959 33.207 1.00 78.75 464 PRO A O 1
ATOM 3580 N N . TRP A 1 465 ? 0.855 -6.775 33.976 1.00 90.06 465 TRP A N 1
ATOM 3581 C CA . TRP A 1 465 ? 0.253 -6.622 32.646 1.00 90.06 465 TRP A CA 1
ATOM 3582 C C . TRP A 1 465 ? 1.070 -5.698 31.740 1.00 90.06 465 TRP A C 1
ATOM 3584 O O . TRP A 1 465 ? 1.635 -4.688 32.172 1.00 90.06 465 TRP A O 1
ATOM 3594 N N . PHE A 1 466 ? 1.101 -6.058 30.458 1.00 92.81 466 PHE A N 1
ATOM 3595 C CA . PHE A 1 466 ? 1.801 -5.366 29.383 1.00 92.81 466 PHE A CA 1
ATOM 3596 C C . PHE A 1 466 ? 3.286 -5.129 29.683 1.00 92.81 466 PHE A C 1
ATOM 3598 O O . PHE A 1 466 ? 3.818 -4.106 29.295 1.00 92.81 466 PHE A O 1
ATOM 3605 N N . THR A 1 467 ? 3.973 -6.043 30.378 1.00 89.62 467 THR A N 1
ATOM 3606 C CA . THR A 1 467 ? 5.421 -5.920 30.673 1.00 89.62 467 THR A CA 1
ATOM 3607 C C . THR A 1 467 ? 6.335 -6.465 29.569 1.00 89.62 467 THR A C 1
ATOM 3609 O O . THR A 1 467 ? 7.529 -6.195 29.592 1.00 89.62 467 THR A O 1
ATOM 3612 N N . VAL A 1 468 ? 5.777 -7.205 28.604 1.00 94.44 468 VAL A N 1
ATOM 3613 C CA . VAL A 1 468 ? 6.437 -7.725 27.385 1.00 94.44 468 VAL A CA 1
ATOM 3614 C C . VAL A 1 468 ? 7.880 -8.235 27.618 1.00 94.44 468 VAL A C 1
ATOM 3616 O O . VAL A 1 468 ? 8.828 -7.754 26.986 1.00 94.44 468 VAL A O 1
ATOM 3619 N N . PRO A 1 469 ? 8.089 -9.199 28.538 1.00 94.44 469 PRO A N 1
ATOM 3620 C CA . PRO A 1 469 ? 9.418 -9.718 28.870 1.00 94.44 469 PRO A CA 1
ATOM 3621 C C . PRO A 1 469 ? 10.196 -10.266 27.663 1.00 94.44 469 PRO A C 1
ATOM 3623 O O . PRO A 1 469 ? 11.429 -10.218 27.667 1.00 94.44 469 PRO A O 1
ATOM 3626 N N . SER A 1 470 ? 9.512 -10.732 26.613 1.00 96.44 470 SER A N 1
ATOM 3627 C CA . SER A 1 470 ? 10.124 -11.239 25.379 1.00 96.44 470 SER A CA 1
ATOM 3628 C C . SER A 1 470 ? 10.995 -10.205 24.655 1.00 96.44 470 SER A C 1
ATOM 3630 O O . SER A 1 470 ? 11.933 -10.587 23.950 1.00 96.44 470 SER A O 1
ATOM 3632 N N . LEU A 1 471 ? 10.778 -8.901 24.876 1.00 96.25 471 LEU A N 1
ATOM 3633 C CA . LEU A 1 471 ? 11.685 -7.856 24.381 1.00 96.25 471 LEU A CA 1
ATOM 3634 C C . LEU A 1 471 ? 13.107 -8.029 24.932 1.00 96.25 471 LEU A C 1
ATOM 3636 O O . LEU A 1 471 ? 14.081 -7.877 24.197 1.00 96.25 471 LEU A O 1
ATOM 3640 N N . LEU A 1 472 ? 13.230 -8.389 26.210 1.00 95.88 472 LEU A N 1
ATOM 3641 C CA . LEU A 1 472 ? 14.515 -8.535 26.893 1.00 95.88 472 LEU A CA 1
ATOM 3642 C C . LEU A 1 472 ? 15.078 -9.951 26.795 1.00 95.88 472 LEU A C 1
ATOM 3644 O O . LEU A 1 472 ? 16.293 -10.117 26.739 1.00 95.88 472 LEU A O 1
ATOM 3648 N N . THR A 1 473 ? 14.220 -10.970 26.789 1.00 95.50 473 THR A N 1
ATOM 3649 C CA . THR A 1 473 ? 14.656 -12.374 26.842 1.00 95.50 473 THR A CA 1
ATOM 3650 C C . THR A 1 473 ? 14.829 -13.015 25.468 1.00 95.50 473 THR A C 1
ATOM 3652 O O . THR A 1 473 ? 15.614 -13.953 25.348 1.00 95.50 473 THR A O 1
ATOM 3655 N N . ALA A 1 474 ? 14.141 -12.519 24.433 1.00 95.00 474 ALA A N 1
ATOM 3656 C CA . ALA A 1 474 ? 14.217 -13.058 23.075 1.00 95.00 474 ALA A CA 1
ATOM 3657 C C . ALA A 1 474 ? 14.777 -12.040 22.071 1.00 95.00 474 ALA A C 1
ATOM 3659 O O . ALA A 1 474 ? 15.722 -12.351 21.348 1.00 95.00 474 ALA A O 1
ATOM 3660 N N . ILE A 1 475 ? 14.236 -10.818 22.037 1.00 97.44 475 ILE A N 1
ATOM 3661 C CA . ILE A 1 475 ? 14.556 -9.844 20.982 1.00 97.44 475 ILE A CA 1
ATOM 3662 C C . ILE A 1 475 ? 15.902 -9.152 21.196 1.00 97.44 475 ILE A C 1
ATOM 3664 O O . ILE A 1 475 ? 16.721 -9.113 20.276 1.00 97.44 475 ILE A O 1
ATOM 3668 N N . ALA A 1 476 ? 16.173 -8.633 22.395 1.00 96.44 476 ALA A N 1
ATOM 3669 C CA . ALA A 1 476 ? 17.447 -7.977 22.675 1.00 96.44 476 ALA A CA 1
ATOM 3670 C C . ALA A 1 476 ? 18.657 -8.911 22.443 1.00 96.44 476 ALA A C 1
ATOM 3672 O O . ALA A 1 476 ? 19.566 -8.482 21.731 1.00 96.44 476 ALA A O 1
ATOM 3673 N N . PRO A 1 477 ? 18.670 -10.177 22.917 1.00 96.62 477 PRO A N 1
ATOM 3674 C CA . PRO A 1 477 ? 19.735 -11.128 22.598 1.00 96.62 477 PRO A CA 1
ATOM 3675 C C . PRO A 1 477 ? 19.868 -11.388 21.093 1.00 96.62 477 PRO A C 1
ATOM 3677 O O . PRO A 1 477 ? 20.968 -11.343 20.546 1.00 96.62 477 PRO A O 1
ATOM 3680 N N . LEU A 1 478 ? 18.745 -11.579 20.389 1.00 96.69 478 LEU A N 1
ATOM 3681 C CA . LEU A 1 478 ? 18.733 -11.824 18.944 1.00 96.69 478 LEU A CA 1
ATOM 3682 C C . LEU A 1 478 ? 19.385 -10.689 18.142 1.00 96.69 478 LEU A C 1
ATOM 3684 O O . LEU A 1 478 ? 19.992 -10.943 17.103 1.00 96.69 478 LEU A O 1
ATOM 3688 N N . LEU A 1 479 ? 19.276 -9.447 18.611 1.00 96.94 479 LEU A N 1
ATOM 3689 C CA . LEU A 1 479 ? 19.845 -8.273 17.951 1.00 96.94 479 LEU A CA 1
ATOM 3690 C C . LEU A 1 479 ? 21.280 -7.973 18.402 1.00 96.94 479 LEU A C 1
ATOM 3692 O O . LEU A 1 479 ? 22.141 -7.713 17.560 1.00 96.94 479 LEU A O 1
ATOM 3696 N N . LEU A 1 480 ? 21.523 -7.977 19.717 1.00 96.12 480 LEU A N 1
ATOM 3697 C CA . LEU A 1 480 ? 22.696 -7.365 20.350 1.00 96.12 480 LEU A CA 1
ATOM 3698 C C . LEU A 1 480 ? 23.788 -8.351 20.782 1.00 96.12 480 LEU A C 1
ATOM 3700 O O . LEU A 1 480 ? 24.915 -7.896 20.988 1.00 96.12 480 LEU A O 1
ATOM 3704 N N . ASP A 1 481 ? 23.490 -9.645 20.934 1.00 95.50 481 ASP A N 1
ATOM 3705 C CA . ASP A 1 481 ? 24.496 -10.622 21.365 1.00 95.50 481 ASP A CA 1
ATOM 3706 C C . ASP A 1 481 ? 25.585 -10.827 20.303 1.00 95.50 481 ASP A C 1
ATOM 3708 O O . ASP A 1 481 ? 25.401 -10.554 19.115 1.00 95.50 481 ASP A O 1
ATOM 3712 N N . ASP A 1 482 ? 26.709 -11.419 20.712 1.00 92.38 482 ASP A N 1
ATOM 3713 C CA . ASP A 1 482 ? 27.840 -11.742 19.826 1.00 92.38 482 ASP A CA 1
ATOM 3714 C C . ASP A 1 482 ? 27.465 -12.693 18.675 1.00 92.38 482 ASP A C 1
ATOM 3716 O O . ASP A 1 482 ? 28.156 -12.762 17.658 1.00 92.38 482 ASP A O 1
ATOM 3720 N N . LYS A 1 483 ? 26.365 -13.439 18.830 1.00 92.56 483 LYS A N 1
ATOM 3721 C CA . LYS A 1 483 ? 25.774 -14.294 17.788 1.00 92.56 483 LYS A CA 1
ATOM 3722 C C . LYS A 1 483 ? 24.479 -13.721 17.210 1.00 92.56 483 LYS A C 1
ATOM 3724 O O . LYS A 1 483 ? 23.842 -14.403 16.413 1.00 92.56 483 LYS A O 1
ATOM 3729 N N . GLY A 1 484 ? 24.080 -12.521 17.613 1.00 93.94 484 GLY A N 1
ATOM 3730 C CA . GLY A 1 484 ? 22.894 -11.837 17.118 1.00 93.94 484 GLY A CA 1
ATOM 3731 C C . GLY A 1 484 ? 23.086 -11.261 15.716 1.00 93.94 484 GLY A C 1
ATOM 3732 O O . GLY A 1 484 ? 24.185 -11.273 15.154 1.00 93.94 484 GLY A O 1
ATOM 3733 N N . TYR A 1 485 ? 22.007 -10.724 15.153 1.00 95.81 485 TYR A N 1
ATOM 3734 C CA . TYR A 1 485 ? 21.963 -10.200 13.789 1.00 95.81 485 TYR A CA 1
ATOM 3735 C C . TYR A 1 485 ? 23.058 -9.160 13.526 1.00 95.81 485 TYR A C 1
ATOM 3737 O O . TYR A 1 485 ? 23.762 -9.243 12.523 1.00 95.81 485 TYR A O 1
ATOM 3745 N N . ILE A 1 486 ? 23.256 -8.206 14.439 1.00 96.12 486 ILE A N 1
ATOM 3746 C CA . ILE A 1 486 ? 24.203 -7.101 14.232 1.00 96.12 486 ILE A CA 1
ATOM 3747 C C . ILE A 1 486 ? 25.649 -7.607 14.228 1.00 96.12 486 ILE A C 1
ATOM 3749 O O . ILE A 1 486 ? 26.455 -7.179 13.399 1.00 96.12 486 ILE A O 1
ATOM 3753 N N . ALA A 1 487 ? 25.992 -8.522 15.137 1.00 96.12 487 ALA A N 1
ATOM 3754 C CA . ALA A 1 487 ? 27.327 -9.108 15.197 1.00 96.12 487 ALA A CA 1
ATOM 3755 C C . ALA A 1 487 ? 27.611 -9.988 13.969 1.00 96.12 487 ALA A C 1
ATOM 3757 O O . ALA A 1 487 ? 28.687 -9.886 13.378 1.00 96.12 487 ALA A O 1
ATOM 3758 N N . GLN A 1 488 ? 26.634 -10.789 13.528 1.00 95.88 488 GLN A N 1
ATOM 3759 C CA . GLN A 1 488 ? 26.755 -11.584 12.302 1.00 95.88 488 GLN A CA 1
ATOM 3760 C C . GLN A 1 488 ? 26.897 -10.698 11.056 1.00 95.88 488 GLN A C 1
ATOM 3762 O O . GLN A 1 488 ? 27.799 -10.929 10.252 1.00 95.88 488 GLN A O 1
ATOM 3767 N N . GLY A 1 489 ? 26.103 -9.628 10.948 1.00 95.69 489 GLY A N 1
ATOM 3768 C CA . GLY A 1 489 ? 26.242 -8.627 9.889 1.00 95.69 489 GLY A CA 1
ATOM 3769 C C . GLY A 1 489 ? 27.641 -8.005 9.858 1.00 95.69 489 GLY A C 1
ATOM 3770 O O . GLY A 1 489 ? 28.261 -7.948 8.800 1.00 95.69 489 GLY A O 1
ATOM 3771 N N . ARG A 1 490 ? 28.201 -7.629 11.017 1.00 94.62 490 ARG A N 1
ATOM 3772 C CA . ARG A 1 490 ? 29.573 -7.091 11.113 1.00 94.62 490 ARG A CA 1
ATOM 3773 C C . ARG A 1 490 ? 30.646 -8.095 10.706 1.00 94.62 490 ARG A C 1
ATOM 3775 O O . ARG A 1 490 ? 31.608 -7.711 10.053 1.00 94.62 490 ARG A O 1
ATOM 3782 N N . ASN A 1 491 ? 30.491 -9.366 11.066 1.00 94.31 491 ASN A N 1
ATOM 3783 C CA . ASN A 1 491 ? 31.435 -10.410 10.659 1.00 94.31 491 ASN A CA 1
ATOM 3784 C C . ASN A 1 491 ? 31.417 -10.641 9.141 1.00 94.31 491 ASN A C 1
ATOM 3786 O O . ASN A 1 491 ? 32.428 -11.044 8.570 1.00 94.31 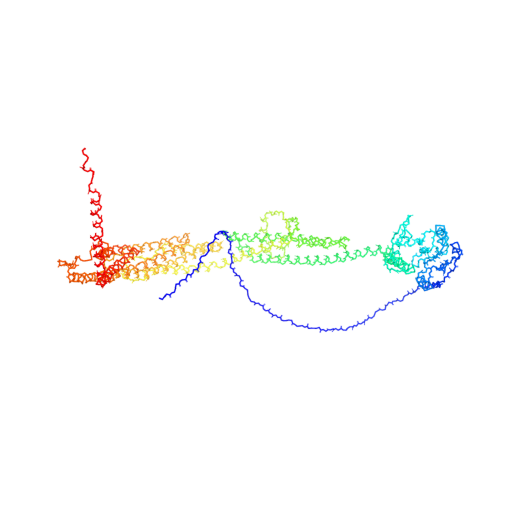491 ASN A O 1
ATOM 3790 N N . MET A 1 492 ? 30.281 -10.380 8.489 1.00 93.44 492 MET A N 1
ATOM 3791 C CA . MET A 1 492 ? 30.116 -10.551 7.047 1.00 93.44 492 MET A CA 1
ATOM 3792 C C . MET A 1 492 ? 30.396 -9.282 6.244 1.00 93.44 492 MET A C 1
ATOM 3794 O O . MET A 1 492 ? 30.656 -9.394 5.055 1.00 93.44 492 MET A O 1
ATOM 3798 N N . MET A 1 493 ? 30.404 -8.094 6.850 1.00 91.88 493 MET A N 1
ATOM 3799 C CA . MET A 1 493 ? 30.432 -6.827 6.108 1.00 91.88 493 MET A CA 1
ATOM 3800 C C . MET A 1 493 ? 31.619 -6.672 5.141 1.00 91.88 493 MET A C 1
ATOM 3802 O O . MET A 1 493 ? 31.460 -6.053 4.104 1.00 91.88 493 MET A O 1
ATOM 3806 N N . SER A 1 494 ? 32.782 -7.267 5.438 1.00 88.06 494 SER A N 1
ATOM 3807 C CA . SER A 1 494 ? 33.973 -7.209 4.572 1.00 88.06 494 SER A CA 1
ATOM 3808 C C . SER A 1 494 ? 34.044 -8.309 3.506 1.00 88.06 494 SER A C 1
ATOM 3810 O O . SER A 1 494 ? 34.894 -8.254 2.622 1.00 88.06 494 SER A O 1
ATOM 3812 N N . THR A 1 495 ? 33.202 -9.341 3.604 1.00 92.06 495 THR A N 1
ATOM 3813 C CA . THR A 1 495 ? 33.242 -10.521 2.718 1.00 92.06 495 THR A CA 1
ATOM 3814 C C . THR A 1 495 ? 31.942 -10.736 1.951 1.00 92.06 495 THR A C 1
ATOM 3816 O O . THR A 1 495 ? 31.967 -11.321 0.876 1.00 92.06 495 THR A O 1
ATOM 3819 N N . ASP A 1 496 ? 30.805 -10.282 2.463 1.00 94.38 496 ASP A N 1
ATOM 3820 C CA . ASP A 1 496 ? 29.496 -10.322 1.814 1.00 94.38 496 ASP A CA 1
ATOM 3821 C C . ASP A 1 496 ? 28.623 -9.143 2.314 1.00 94.38 496 ASP A C 1
ATOM 3823 O O . ASP A 1 496 ? 27.637 -9.357 3.031 1.00 94.38 496 ASP A O 1
ATOM 3827 N N . PRO A 1 497 ? 28.988 -7.887 1.980 1.00 93.75 497 PRO A N 1
ATOM 3828 C CA . PRO A 1 497 ? 28.268 -6.679 2.398 1.00 93.75 497 PRO A CA 1
ATOM 3829 C C . PRO A 1 497 ? 26.788 -6.672 1.996 1.00 93.75 497 PRO A C 1
ATOM 3831 O O . PRO A 1 497 ? 25.949 -6.202 2.761 1.00 93.75 497 PRO A O 1
ATOM 3834 N N . ILE A 1 498 ? 26.427 -7.235 0.838 1.00 94.44 498 ILE A N 1
ATOM 3835 C CA . ILE A 1 498 ? 25.031 -7.296 0.383 1.00 94.44 498 ILE A CA 1
ATOM 3836 C C . ILE A 1 498 ? 24.201 -8.211 1.284 1.00 94.44 498 ILE A C 1
ATOM 3838 O O . ILE A 1 498 ? 23.094 -7.838 1.675 1.00 94.44 498 ILE A O 1
ATOM 3842 N N . ASN A 1 499 ? 24.711 -9.391 1.651 1.00 94.44 499 ASN A N 1
ATOM 3843 C CA . ASN A 1 499 ? 23.998 -10.258 2.589 1.00 94.44 499 ASN A CA 1
ATOM 3844 C C . ASN A 1 499 ? 23.994 -9.679 4.013 1.00 94.44 499 ASN A C 1
ATOM 3846 O O . ASN A 1 499 ? 22.976 -9.755 4.703 1.00 94.44 499 ASN A O 1
ATOM 3850 N N . ALA A 1 500 ? 25.101 -9.058 4.439 1.00 96.12 500 ALA A N 1
ATOM 3851 C CA . ALA A 1 500 ? 25.173 -8.316 5.698 1.00 96.12 500 ALA A CA 1
ATOM 3852 C C . ALA A 1 500 ? 24.087 -7.232 5.773 1.00 96.12 500 ALA A C 1
ATOM 3854 O O . ALA A 1 500 ? 23.422 -7.101 6.799 1.00 96.12 500 ALA A O 1
ATOM 3855 N N . TRP A 1 501 ? 23.852 -6.515 4.675 1.00 96.94 501 TRP A N 1
ATOM 3856 C CA . TRP A 1 501 ? 22.805 -5.506 4.573 1.00 96.94 501 TRP A CA 1
ATOM 3857 C C . TRP A 1 501 ? 21.405 -6.116 4.558 1.00 96.94 501 TRP A C 1
ATOM 3859 O O . TRP A 1 501 ? 20.604 -5.848 5.448 1.00 96.94 501 TRP A O 1
ATOM 3869 N N . ASN A 1 502 ? 21.110 -6.951 3.563 1.00 94.75 502 ASN A N 1
ATOM 3870 C CA . ASN A 1 502 ? 19.745 -7.383 3.270 1.00 94.75 502 ASN A CA 1
ATOM 3871 C C . ASN A 1 502 ? 19.210 -8.381 4.301 1.00 94.75 502 ASN A C 1
ATOM 3873 O O . ASN A 1 502 ? 18.038 -8.343 4.662 1.00 94.75 502 ASN A O 1
ATOM 3877 N N . HIS A 1 503 ? 20.039 -9.324 4.751 1.00 93.94 503 HIS A N 1
ATOM 3878 C CA . HIS A 1 503 ? 19.574 -10.358 5.671 1.00 93.94 503 HIS A CA 1
ATOM 3879 C C . HIS A 1 503 ? 19.692 -9.896 7.121 1.00 93.94 503 HIS A C 1
ATOM 3881 O O . HIS A 1 503 ? 18.724 -9.970 7.880 1.00 93.94 503 HIS A O 1
ATOM 3887 N N . TYR A 1 504 ? 20.868 -9.393 7.502 1.00 95.88 504 TYR A N 1
ATOM 3888 C CA . TYR A 1 504 ? 21.136 -9.035 8.890 1.00 95.88 504 TYR A CA 1
ATOM 3889 C C . TYR A 1 504 ? 20.746 -7.595 9.224 1.00 95.88 504 TYR A C 1
ATOM 3891 O O . TYR A 1 504 ? 20.118 -7.370 10.253 1.00 95.88 504 TYR A O 1
ATOM 3899 N N . GLY A 1 505 ? 21.067 -6.631 8.361 1.00 96.62 505 GLY A N 1
ATOM 3900 C CA . GLY A 1 505 ? 20.691 -5.229 8.536 1.00 96.62 505 GLY A CA 1
ATOM 3901 C C . GLY A 1 505 ? 19.177 -5.029 8.474 1.00 96.62 505 GLY A C 1
ATOM 3902 O O . GLY A 1 505 ? 18.563 -4.672 9.477 1.00 96.62 505 GLY A O 1
ATOM 3903 N N . ASP A 1 506 ? 18.550 -5.322 7.335 1.00 96.69 506 ASP A N 1
ATOM 3904 C CA . ASP A 1 506 ? 17.104 -5.121 7.161 1.00 96.69 506 ASP A CA 1
ATOM 3905 C C . ASP A 1 506 ? 16.282 -6.039 8.077 1.00 96.69 506 ASP A C 1
ATOM 3907 O O . ASP A 1 506 ? 15.264 -5.617 8.631 1.00 96.69 506 ASP A O 1
ATOM 3911 N N . GLY A 1 507 ? 16.758 -7.268 8.315 1.00 96.00 507 GLY A N 1
ATOM 3912 C CA . GLY A 1 507 ? 16.168 -8.182 9.291 1.00 96.00 507 GLY A CA 1
ATOM 3913 C C . GLY A 1 507 ? 16.173 -7.609 10.711 1.00 96.00 507 GLY A C 1
ATOM 3914 O O . GLY A 1 507 ? 15.126 -7.583 11.360 1.00 96.00 507 GLY A O 1
ATOM 3915 N N . ALA A 1 508 ? 17.315 -7.091 11.178 1.00 97.06 508 ALA A N 1
ATOM 3916 C CA . ALA A 1 508 ? 17.421 -6.454 12.489 1.00 97.06 508 ALA A CA 1
ATOM 3917 C C . ALA A 1 508 ? 16.582 -5.176 12.574 1.00 97.06 508 ALA A C 1
ATOM 3919 O O . ALA A 1 508 ? 15.860 -4.979 13.550 1.00 97.06 508 ALA A O 1
ATOM 3920 N N . LYS A 1 509 ? 16.626 -4.331 11.539 1.00 97.69 509 LYS A N 1
ATOM 3921 C CA . LYS A 1 509 ? 15.854 -3.087 11.475 1.00 97.69 509 LYS A CA 1
ATOM 3922 C C . LYS A 1 509 ? 14.356 -3.341 11.596 1.00 97.69 509 LYS A C 1
ATOM 3924 O O . LYS A 1 509 ? 13.696 -2.671 12.386 1.00 97.69 509 LYS A O 1
ATOM 3929 N N . ARG A 1 510 ? 13.825 -4.333 10.874 1.00 97.44 510 ARG A N 1
ATOM 3930 C CA . ARG A 1 510 ? 12.420 -4.747 10.998 1.00 97.44 510 ARG A CA 1
ATOM 3931 C C . ARG A 1 510 ? 12.082 -5.120 12.440 1.00 97.44 510 ARG A C 1
ATOM 3933 O O . ARG A 1 510 ? 11.115 -4.599 12.987 1.00 97.44 510 ARG A O 1
ATOM 3940 N N . ILE A 1 511 ? 12.876 -6.000 13.050 1.00 97.56 511 ILE A N 1
ATOM 3941 C CA . ILE A 1 511 ? 12.631 -6.483 14.416 1.00 97.56 511 ILE A CA 1
ATOM 3942 C C . ILE A 1 511 ? 12.643 -5.315 15.413 1.00 97.56 511 ILE A C 1
ATOM 3944 O O . ILE A 1 511 ? 11.758 -5.225 16.259 1.00 97.56 511 ILE A O 1
ATOM 3948 N N . VAL A 1 512 ? 13.598 -4.387 15.296 1.00 97.38 512 VAL A N 1
ATOM 3949 C CA . VAL A 1 512 ? 13.675 -3.185 16.147 1.00 97.38 512 VAL A CA 1
ATOM 3950 C C . VAL A 1 512 ? 12.448 -2.290 15.978 1.00 97.38 512 VAL A C 1
ATOM 3952 O O . VAL A 1 512 ? 11.896 -1.812 16.969 1.00 97.38 512 VAL A O 1
ATOM 3955 N N . GLN A 1 513 ? 11.997 -2.071 14.743 1.00 97.38 513 GLN A N 1
ATOM 3956 C CA . GLN A 1 513 ? 10.813 -1.257 14.462 1.00 97.38 513 GLN A CA 1
ATOM 3957 C C . GLN A 1 513 ? 9.535 -1.892 15.021 1.00 97.38 513 GLN A C 1
ATOM 3959 O O . GLN A 1 513 ? 8.729 -1.207 15.647 1.00 97.38 513 GLN A O 1
ATOM 3964 N N . GLU A 1 514 ? 9.356 -3.202 14.853 1.00 97.56 514 GLU A N 1
ATOM 3965 C CA . GLU A 1 514 ? 8.207 -3.928 15.407 1.00 97.56 514 GLU A CA 1
ATOM 3966 C C . GLU A 1 514 ? 8.247 -3.968 16.942 1.00 97.56 514 GLU A C 1
ATOM 3968 O O . GLU A 1 514 ? 7.219 -3.763 17.589 1.00 97.56 514 GLU A O 1
ATOM 3973 N N . ALA A 1 515 ? 9.433 -4.125 17.538 1.00 97.00 515 ALA A N 1
ATOM 3974 C CA . ALA A 1 515 ? 9.634 -4.004 18.980 1.00 97.00 515 ALA A CA 1
ATOM 3975 C C . ALA A 1 515 ? 9.270 -2.602 19.498 1.00 97.00 515 ALA A C 1
ATOM 3977 O O . ALA A 1 515 ? 8.639 -2.481 20.548 1.00 97.00 515 ALA A O 1
ATOM 3978 N N . ALA A 1 516 ? 9.602 -1.543 18.752 1.00 96.44 516 ALA A N 1
ATOM 3979 C CA . ALA A 1 516 ? 9.197 -0.178 19.084 1.00 96.44 516 ALA A CA 1
ATOM 3980 C C . ALA A 1 516 ? 7.672 -0.015 19.095 1.00 96.44 516 ALA A C 1
ATOM 3982 O O . ALA A 1 516 ? 7.120 0.497 20.069 1.00 96.44 516 ALA A O 1
ATOM 3983 N N . VAL A 1 517 ? 6.982 -0.530 18.073 1.00 97.38 517 VAL A N 1
ATOM 3984 C CA . VAL A 1 517 ? 5.512 -0.519 18.028 1.00 97.38 517 VAL A CA 1
ATOM 3985 C C . VAL A 1 517 ? 4.922 -1.308 19.197 1.00 97.38 517 VAL A C 1
ATOM 3987 O O . VAL A 1 517 ? 3.984 -0.834 19.835 1.00 97.38 517 VAL A O 1
ATOM 3990 N N . ALA A 1 518 ? 5.471 -2.480 19.519 1.00 97.56 518 ALA A N 1
ATOM 3991 C CA . ALA A 1 518 ? 5.005 -3.282 20.645 1.00 97.56 518 ALA A CA 1
ATOM 3992 C C . ALA A 1 518 ? 5.189 -2.574 21.996 1.00 97.56 518 ALA A C 1
ATOM 3994 O O . ALA A 1 518 ? 4.291 -2.630 22.835 1.00 97.56 518 ALA A O 1
ATOM 3995 N N . MET A 1 519 ? 6.303 -1.861 22.197 1.00 95.62 519 MET A N 1
ATOM 3996 C CA . MET A 1 519 ? 6.503 -1.019 23.383 1.00 95.62 519 MET A CA 1
ATOM 3997 C C . MET A 1 519 ? 5.473 0.107 23.466 1.00 95.62 519 MET A C 1
ATOM 3999 O O . MET A 1 519 ? 4.999 0.414 24.559 1.00 95.62 519 MET A O 1
ATOM 4003 N N . ASP A 1 520 ? 5.108 0.717 22.339 1.00 95.69 520 ASP A N 1
ATOM 4004 C CA . ASP A 1 520 ? 4.086 1.764 22.314 1.00 95.69 520 ASP A CA 1
ATOM 4005 C C . ASP A 1 520 ? 2.701 1.189 22.657 1.00 95.69 520 ASP A C 1
ATOM 4007 O O . ASP A 1 520 ? 1.986 1.774 23.467 1.00 95.69 520 ASP A O 1
ATOM 4011 N N . VAL A 1 521 ? 2.343 0.012 22.122 1.00 97.19 521 VAL A N 1
ATOM 4012 C CA . VAL A 1 521 ? 1.117 -0.721 22.505 1.00 97.19 521 VAL A CA 1
ATOM 4013 C C . VAL A 1 521 ? 1.127 -1.060 23.999 1.00 97.19 521 VAL A C 1
ATOM 4015 O O . VAL A 1 521 ? 0.147 -0.822 24.700 1.00 97.19 521 VAL A O 1
ATOM 4018 N N . ALA A 1 522 ? 2.242 -1.565 24.524 1.00 95.31 522 ALA A N 1
ATOM 4019 C CA . ALA A 1 522 ? 2.374 -1.876 25.942 1.00 95.31 522 ALA A CA 1
ATOM 4020 C C . ALA A 1 522 ? 2.235 -0.621 26.824 1.00 95.31 522 ALA A C 1
ATOM 4022 O O . ALA A 1 522 ? 1.520 -0.629 27.827 1.00 95.31 522 ALA A O 1
ATOM 4023 N N . THR A 1 523 ? 2.854 0.487 26.412 1.00 93.44 523 THR A N 1
ATOM 4024 C CA . THR A 1 523 ? 2.758 1.794 27.080 1.00 93.44 523 THR A CA 1
ATOM 4025 C C . THR A 1 523 ? 1.321 2.308 27.098 1.00 93.44 523 THR A C 1
ATOM 4027 O O . THR A 1 523 ? 0.845 2.777 28.131 1.00 93.44 523 THR A O 1
ATOM 4030 N N . GLU A 1 524 ? 0.607 2.203 25.980 1.00 93.62 524 GLU A N 1
ATOM 4031 C CA . GLU A 1 524 ? -0.811 2.552 25.863 1.00 93.62 524 GLU A CA 1
ATOM 4032 C C . GLU A 1 524 ? -1.674 1.703 26.809 1.00 93.62 524 GLU A C 1
ATOM 4034 O O . GLU A 1 524 ? -2.498 2.242 27.549 1.00 93.62 524 GLU A O 1
ATOM 4039 N N . GLY A 1 525 ? -1.416 0.395 26.886 1.00 93.25 525 GLY A N 1
ATOM 4040 C CA . GLY A 1 525 ? -2.124 -0.508 27.796 1.00 93.25 525 GLY A CA 1
ATOM 4041 C C . GLY A 1 525 ? -1.936 -0.144 29.262 1.00 93.25 525 GLY A C 1
ATOM 4042 O O . GLY A 1 525 ? -2.907 -0.095 30.017 1.00 93.25 525 GLY A O 1
ATOM 4043 N N . ARG A 1 526 ? -0.704 0.185 29.658 1.00 90.25 526 ARG A N 1
ATOM 4044 C CA . ARG A 1 526 ? -0.383 0.566 31.041 1.00 90.25 526 ARG A CA 1
ATOM 4045 C C . ARG A 1 526 ? -0.863 1.967 31.408 1.00 90.25 526 ARG A C 1
ATOM 4047 O O . ARG A 1 526 ? -1.297 2.182 32.531 1.00 90.25 526 ARG A O 1
ATOM 4054 N N . SER A 1 527 ? -0.779 2.929 30.493 1.00 88.56 527 SER A N 1
ATOM 4055 C CA . SER A 1 527 ? -1.127 4.326 30.794 1.00 88.56 527 SER A CA 1
ATOM 4056 C C . SER A 1 527 ? -2.617 4.634 30.627 1.00 88.56 527 SER A C 1
ATOM 4058 O O . SER A 1 527 ? -3.161 5.435 31.388 1.00 88.56 527 SER A O 1
ATOM 4060 N N . GLN A 1 528 ? -3.291 4.004 29.663 1.00 91.81 528 GLN A N 1
ATOM 4061 C CA . GLN A 1 528 ? -4.680 4.314 29.317 1.00 91.81 528 GLN A CA 1
ATOM 4062 C C . GLN A 1 528 ? -5.633 3.215 29.774 1.00 91.81 528 GLN A C 1
ATOM 4064 O O . GLN A 1 528 ? -6.512 3.472 30.596 1.00 91.81 528 GLN A O 1
ATOM 4069 N N . LEU A 1 529 ? -5.457 1.990 29.273 1.00 93.81 529 LEU A N 1
ATOM 4070 C CA . LEU A 1 529 ? -6.422 0.914 29.505 1.00 93.81 529 LEU A CA 1
ATOM 4071 C C . LEU A 1 529 ? -6.462 0.480 30.973 1.00 93.81 529 LEU A C 1
ATOM 4073 O O . LEU A 1 529 ? -7.548 0.311 31.523 1.00 93.81 529 LEU A O 1
ATOM 4077 N N . LEU A 1 530 ? -5.300 0.378 31.628 1.00 91.25 530 LEU A N 1
ATOM 4078 C CA . LEU A 1 530 ? -5.230 0.118 33.065 1.00 91.25 530 LEU A CA 1
ATOM 4079 C C . LEU A 1 530 ? -5.996 1.188 33.849 1.00 91.25 530 LEU A C 1
ATOM 4081 O O . LEU A 1 530 ? -6.863 0.848 34.642 1.00 91.25 530 LEU A O 1
ATOM 4085 N N . THR A 1 531 ? -5.757 2.469 33.560 1.00 90.56 531 THR A N 1
ATOM 4086 C CA . THR A 1 531 ? -6.463 3.592 34.196 1.00 90.56 531 THR A CA 1
ATOM 4087 C C . THR A 1 531 ? -7.982 3.510 33.998 1.00 90.56 531 THR A C 1
ATOM 4089 O O . THR A 1 531 ? -8.739 3.748 34.941 1.00 90.56 531 THR A O 1
ATOM 4092 N N . ILE A 1 532 ? -8.443 3.144 32.795 1.00 94.69 532 ILE A N 1
ATOM 4093 C CA . ILE A 1 532 ? -9.872 2.939 32.502 1.00 94.69 532 ILE A CA 1
ATOM 4094 C C . ILE A 1 532 ? -10.438 1.790 33.341 1.00 94.69 532 ILE A C 1
ATOM 4096 O O . ILE A 1 532 ? -11.520 1.940 33.910 1.00 94.69 532 ILE A O 1
ATOM 4100 N N . LEU A 1 533 ? -9.713 0.673 33.452 1.00 94.06 533 LEU A N 1
ATOM 4101 C CA . LEU A 1 533 ? -10.115 -0.465 34.275 1.00 94.06 533 LEU A CA 1
ATOM 4102 C C . LEU A 1 533 ? -10.190 -0.078 35.758 1.00 94.06 533 LEU A C 1
ATOM 4104 O O . LEU A 1 533 ? -11.224 -0.307 36.379 1.00 94.06 533 LEU A O 1
ATOM 4108 N N . GLU A 1 534 ? -9.171 0.601 36.301 1.00 91.38 534 GLU A N 1
ATOM 4109 C CA . GLU A 1 534 ? -9.178 1.043 37.702 1.00 91.38 534 GLU A CA 1
ATOM 4110 C C . GLU A 1 534 ? -10.360 1.979 37.996 1.00 91.38 534 GLU A C 1
ATOM 4112 O O . GLU A 1 534 ? -11.017 1.890 39.038 1.00 91.38 534 GLU A O 1
ATOM 4117 N N . GLN A 1 535 ? -10.634 2.917 37.085 1.00 93.38 535 GLN A N 1
ATOM 4118 C CA . GLN A 1 535 ? -11.755 3.840 37.220 1.00 93.38 535 GLN A CA 1
ATOM 4119 C C . GLN A 1 535 ? -13.097 3.107 37.099 1.00 93.38 535 GLN A C 1
ATOM 4121 O O . GLN A 1 535 ? -14.038 3.427 37.834 1.00 93.38 535 GLN A O 1
ATOM 4126 N N . GLY A 1 536 ? -13.178 2.117 36.208 1.00 95.88 536 GLY A N 1
ATOM 4127 C CA . GLY A 1 536 ? -14.313 1.212 36.071 1.00 95.88 536 GLY A CA 1
ATOM 4128 C C . GLY A 1 536 ? -14.591 0.464 37.370 1.00 95.88 536 GLY A C 1
ATOM 4129 O O . GLY A 1 536 ? -15.691 0.574 37.905 1.00 95.88 536 GLY A O 1
ATOM 4130 N N . ASP A 1 537 ? -13.583 -0.191 37.941 1.00 94.94 537 ASP A N 1
ATOM 4131 C CA . ASP A 1 537 ? -13.675 -0.924 39.207 1.00 94.94 537 ASP A CA 1
ATOM 4132 C C . ASP A 1 537 ? -14.126 -0.029 40.359 1.00 94.94 537 ASP A C 1
ATOM 4134 O O . ASP A 1 537 ? -15.103 -0.333 41.047 1.00 94.94 537 ASP A O 1
ATOM 4138 N N . ARG A 1 538 ? -13.489 1.139 40.521 1.00 95.00 538 ARG A N 1
ATOM 4139 C CA . ARG A 1 538 ? -13.879 2.131 41.540 1.00 95.00 538 ARG A CA 1
ATOM 4140 C C . ARG A 1 538 ? -15.333 2.574 41.400 1.00 95.00 538 ARG A C 1
ATOM 4142 O O . ARG A 1 538 ? -15.962 2.917 42.400 1.00 95.00 538 ARG A O 1
ATOM 4149 N N . THR A 1 539 ? -15.861 2.583 40.179 1.00 96.50 539 THR A N 1
ATOM 4150 C CA . THR A 1 539 ? -17.239 3.000 39.903 1.00 96.50 539 THR A CA 1
ATOM 4151 C C . THR A 1 539 ? -18.239 1.855 40.068 1.00 96.50 539 THR A C 1
ATOM 4153 O O . THR A 1 539 ? -19.344 2.089 40.554 1.00 96.50 539 THR A O 1
ATOM 4156 N N . LEU A 1 540 ? -17.868 0.631 39.690 1.00 97.12 540 LEU A N 1
ATOM 4157 C CA . LEU A 1 540 ? -18.754 -0.534 39.595 1.00 97.12 540 LEU A CA 1
ATOM 4158 C C . LEU A 1 540 ? -18.792 -1.374 40.883 1.00 97.12 540 LEU A C 1
ATOM 4160 O O . LEU A 1 540 ? -19.869 -1.805 41.311 1.00 97.12 540 LEU A O 1
ATOM 4164 N N . HIS A 1 541 ? -17.649 -1.574 41.545 1.00 95.56 541 HIS A N 1
ATOM 4165 C CA . HIS A 1 541 ? -17.534 -2.447 42.722 1.00 95.56 541 HIS A CA 1
ATOM 4166 C C . HIS A 1 541 ? -18.372 -2.003 43.928 1.00 95.56 541 HIS A C 1
ATOM 4168 O O . HIS A 1 541 ? -18.972 -2.879 44.558 1.00 95.56 541 HIS A O 1
ATOM 4174 N N . PRO A 1 542 ? -18.522 -0.698 44.253 1.00 96.88 542 PRO A N 1
ATOM 4175 C CA . PRO A 1 542 ? -19.407 -0.270 45.342 1.00 96.88 542 PRO A CA 1
ATOM 4176 C C . PRO A 1 542 ? -20.867 -0.714 45.161 1.00 96.88 542 PRO A C 1
ATOM 4178 O O . PRO A 1 542 ? -21.610 -0.817 46.136 1.00 96.88 542 PRO A O 1
ATOM 4181 N N . PHE A 1 543 ? -21.275 -1.009 43.923 1.00 95.31 543 PHE A N 1
ATOM 4182 C CA . PHE A 1 543 ? -22.610 -1.495 43.566 1.00 95.31 543 PHE A CA 1
ATOM 4183 C C . PHE A 1 543 ? -22.624 -2.992 43.238 1.00 95.31 543 PHE A C 1
ATOM 4185 O O . PHE A 1 543 ? -23.585 -3.490 42.649 1.00 95.31 543 PHE A O 1
ATOM 4192 N N . GLN A 1 544 ? -21.574 -3.708 43.654 1.00 95.81 544 GLN A N 1
ATOM 4193 C CA . GLN A 1 544 ? -21.407 -5.156 43.532 1.00 95.81 544 GLN A CA 1
ATOM 4194 C C . GLN A 1 544 ? -21.452 -5.668 42.084 1.00 95.81 544 GLN A C 1
ATOM 4196 O O . GLN A 1 544 ? -21.773 -6.840 41.871 1.00 95.81 544 GLN A O 1
ATOM 4201 N N . VAL A 1 545 ? -21.159 -4.816 41.094 1.00 96.75 545 VAL A N 1
ATOM 4202 C CA . VAL A 1 545 ? -20.996 -5.256 39.703 1.00 96.75 545 VAL A CA 1
ATOM 4203 C C . VAL A 1 545 ? -19.600 -5.840 39.528 1.00 96.75 545 VAL A C 1
ATOM 4205 O O . VAL A 1 545 ? -18.613 -5.198 39.887 1.00 96.75 545 VAL A O 1
ATOM 4208 N N . ARG A 1 546 ? -19.523 -7.067 39.012 1.00 96.00 546 ARG A N 1
ATOM 4209 C CA . ARG A 1 546 ? -18.257 -7.784 38.805 1.00 96.00 546 ARG A CA 1
ATOM 4210 C C . ARG A 1 546 ? -17.575 -7.357 37.508 1.00 96.00 546 ARG A C 1
ATOM 4212 O O . ARG A 1 546 ? -18.231 -7.150 36.491 1.00 96.00 546 ARG A O 1
ATOM 4219 N N . THR A 1 547 ? -16.247 -7.290 37.542 1.00 95.75 547 THR A N 1
ATOM 4220 C CA . THR A 1 547 ? -15.391 -6.915 36.402 1.00 95.75 547 THR A CA 1
ATOM 4221 C C . THR A 1 547 ? -14.355 -7.993 36.062 1.00 95.75 547 THR A C 1
ATOM 4223 O O . THR A 1 547 ? -13.384 -7.723 35.355 1.00 95.75 547 THR A O 1
ATOM 4226 N N . ASP A 1 548 ? -14.574 -9.238 36.507 1.00 95.12 548 ASP A N 1
ATOM 4227 C CA . ASP A 1 548 ? -13.686 -10.387 36.246 1.00 95.12 548 ASP A CA 1
ATOM 4228 C C . ASP A 1 548 ? -13.461 -10.608 34.737 1.00 95.12 548 ASP A C 1
ATOM 4230 O O . ASP A 1 548 ? -12.362 -10.939 34.297 1.00 95.12 548 ASP A O 1
ATOM 4234 N N . TRP A 1 549 ? -14.497 -10.364 33.925 1.00 96.88 549 TRP A N 1
ATOM 4235 C CA . TRP A 1 549 ? -14.431 -10.453 32.464 1.00 96.88 549 TRP A CA 1
ATOM 4236 C C . TRP A 1 549 ? -13.433 -9.455 31.858 1.00 96.88 549 TRP A C 1
ATOM 4238 O O . TRP A 1 549 ? -12.761 -9.782 30.882 1.00 96.88 549 TRP A O 1
ATOM 4248 N N . ALA A 1 550 ? -13.312 -8.254 32.432 1.00 96.56 550 ALA A N 1
ATOM 4249 C CA . ALA A 1 550 ? -12.405 -7.223 31.939 1.00 96.56 550 ALA A CA 1
ATOM 4250 C C . ALA A 1 550 ? -10.955 -7.552 32.311 1.00 96.56 550 ALA A C 1
ATOM 4252 O O . ALA A 1 550 ? -10.067 -7.450 31.468 1.00 96.56 550 ALA A O 1
ATOM 4253 N N . HIS A 1 551 ? -10.735 -8.034 33.537 1.00 94.62 551 HIS A N 1
ATOM 4254 C CA . HIS A 1 551 ? -9.429 -8.496 34.012 1.00 94.62 551 HIS A CA 1
ATOM 4255 C C . HIS A 1 551 ? -8.913 -9.690 33.199 1.00 94.62 551 HIS A C 1
ATOM 4257 O O . HIS A 1 551 ? -7.758 -9.696 32.777 1.00 94.62 551 HIS A O 1
ATOM 4263 N N . GLY A 1 552 ? -9.778 -10.670 32.908 1.00 95.19 552 GLY A N 1
ATOM 4264 C CA . GLY A 1 552 ? -9.419 -11.822 32.076 1.00 95.19 552 GLY A CA 1
ATOM 4265 C C . GLY A 1 552 ? -8.984 -11.421 30.662 1.00 95.19 552 GLY A C 1
ATOM 4266 O O . GLY A 1 552 ? -7.950 -11.882 30.183 1.00 95.19 552 GLY A O 1
ATOM 4267 N N . LEU A 1 553 ? -9.718 -10.505 30.020 1.00 96.81 553 LEU A N 1
ATOM 4268 C CA . LEU A 1 553 ? -9.351 -9.985 28.696 1.00 96.81 553 LEU A CA 1
ATOM 4269 C C . LEU A 1 553 ? -8.071 -9.136 28.735 1.00 96.81 553 LEU A C 1
ATOM 4271 O O . LEU A 1 553 ? -7.254 -9.218 27.821 1.00 96.81 553 LEU A O 1
ATOM 4275 N N . MET A 1 554 ? -7.859 -8.356 29.798 1.00 94.69 554 MET A N 1
ATOM 4276 C CA . MET A 1 554 ? -6.625 -7.590 30.015 1.00 94.69 554 MET A CA 1
ATOM 4277 C C . MET A 1 554 ? -5.401 -8.517 30.072 1.00 94.69 554 MET A C 1
ATOM 4279 O O . MET A 1 554 ? -4.387 -8.267 29.414 1.00 94.69 554 MET A O 1
ATOM 4283 N N . GLN A 1 555 ? -5.514 -9.621 30.817 1.00 94.56 555 GLN A N 1
ATOM 4284 C CA . GLN A 1 555 ? -4.475 -10.642 30.918 1.00 94.56 555 GLN A CA 1
ATOM 4285 C C . GLN A 1 555 ? -4.219 -11.330 29.569 1.00 94.56 555 GLN A C 1
ATOM 4287 O O . GLN A 1 555 ? -3.060 -11.481 29.177 1.00 94.56 555 GLN A O 1
ATOM 4292 N N . GLU A 1 556 ? -5.276 -11.714 28.848 1.00 96.62 556 GLU A N 1
ATOM 4293 C CA . GLU A 1 556 ? -5.171 -12.341 27.525 1.00 96.62 556 GLU A CA 1
ATOM 4294 C C . GLU A 1 556 ? -4.450 -11.425 26.527 1.00 96.62 556 GLU A C 1
ATOM 4296 O O . GLU A 1 556 ? -3.499 -11.852 25.871 1.00 96.62 556 GLU A O 1
ATOM 4301 N N . LEU A 1 557 ? -4.831 -10.145 26.460 1.00 97.94 557 LEU A N 1
ATOM 4302 C CA . LEU A 1 557 ? -4.193 -9.159 25.582 1.00 97.94 557 LEU A CA 1
ATOM 4303 C C . LEU A 1 557 ? -2.720 -8.940 25.940 1.00 97.94 557 LEU A C 1
ATOM 4305 O O . LEU A 1 557 ? -1.869 -8.894 25.051 1.00 97.94 557 LEU A O 1
ATOM 4309 N N . SER A 1 558 ? -2.402 -8.865 27.234 1.00 96.31 558 SER A N 1
ATOM 4310 C CA . SER A 1 558 ? -1.023 -8.756 27.712 1.00 96.31 558 SER A CA 1
ATOM 4311 C C . SER A 1 558 ? -0.172 -9.962 27.296 1.00 96.31 558 SER A C 1
ATOM 4313 O O . SER A 1 558 ? 0.956 -9.791 26.834 1.00 96.31 558 SER A O 1
ATOM 4315 N N . GLN A 1 559 ? -0.689 -11.182 27.463 1.00 96.44 559 GLN A N 1
ATOM 4316 C CA . GLN A 1 559 ? 0.011 -12.408 27.062 1.00 96.44 559 GLN A CA 1
ATOM 4317 C C . GLN A 1 559 ? 0.162 -12.493 25.544 1.00 96.44 559 GLN A C 1
ATOM 4319 O O . GLN A 1 559 ? 1.229 -12.843 25.041 1.00 96.44 559 GLN A O 1
ATOM 4324 N N . ARG A 1 560 ? -0.888 -12.123 24.802 1.00 97.81 560 ARG A N 1
ATOM 4325 C CA . ARG A 1 560 ? -0.877 -12.133 23.341 1.00 97.81 560 ARG A CA 1
ATOM 4326 C C . ARG A 1 560 ? 0.137 -11.146 22.774 1.00 97.81 560 ARG A C 1
ATOM 4328 O O . ARG A 1 560 ? 0.786 -11.469 21.779 1.00 97.81 560 ARG A O 1
ATOM 4335 N N . LEU A 1 561 ? 0.299 -9.980 23.399 1.00 98.19 561 LEU A N 1
ATOM 4336 C CA . LEU A 1 561 ? 1.331 -9.014 23.031 1.00 98.19 561 LEU A CA 1
ATOM 4337 C C . LEU A 1 561 ? 2.734 -9.593 23.213 1.00 98.19 561 LEU A C 1
ATOM 4339 O O . LEU A 1 561 ? 3.535 -9.523 22.284 1.00 98.19 561 LEU A O 1
ATOM 4343 N N . ASP A 1 562 ? 3.014 -10.210 24.363 1.00 97.44 562 ASP A N 1
ATOM 4344 C CA . ASP A 1 562 ? 4.316 -10.835 24.617 1.00 97.44 562 ASP A CA 1
ATOM 4345 C C . ASP A 1 562 ? 4.624 -11.963 23.620 1.00 97.44 562 ASP A C 1
ATOM 4347 O O . ASP A 1 562 ? 5.691 -11.975 23.005 1.00 97.44 562 ASP A O 1
ATOM 4351 N N . GLN A 1 563 ? 3.647 -12.839 23.359 1.00 97.44 563 GLN A N 1
ATOM 4352 C CA . GLN A 1 563 ? 3.771 -13.893 22.352 1.00 97.44 563 GLN A CA 1
ATOM 4353 C C . GLN A 1 563 ? 4.021 -13.320 20.947 1.00 97.44 563 GLN A C 1
ATOM 4355 O O . GLN A 1 563 ? 4.888 -13.801 20.221 1.00 97.44 563 GLN A O 1
ATOM 4360 N N . THR A 1 564 ? 3.287 -12.273 20.560 1.00 98.00 564 THR A N 1
ATOM 4361 C CA . THR A 1 564 ? 3.439 -11.624 19.247 1.00 98.00 564 THR A CA 1
ATOM 4362 C C . THR A 1 564 ? 4.839 -11.030 19.090 1.00 98.00 564 THR A C 1
ATOM 4364 O O . THR A 1 564 ? 5.454 -11.142 18.032 1.00 98.00 564 THR A O 1
ATOM 4367 N N . VAL A 1 565 ? 5.392 -10.445 20.153 1.00 97.44 565 VAL A N 1
ATOM 4368 C CA . VAL A 1 565 ? 6.778 -9.969 20.151 1.00 97.44 565 VAL A CA 1
ATOM 4369 C C . VAL A 1 565 ? 7.759 -11.123 20.015 1.00 97.44 565 VAL A C 1
ATOM 4371 O O . VAL A 1 565 ? 8.697 -11.014 19.230 1.00 97.44 565 VAL A O 1
ATOM 4374 N N . GLN A 1 566 ? 7.544 -12.244 20.699 1.00 96.19 566 GLN A N 1
ATOM 4375 C CA . GLN A 1 566 ? 8.389 -13.426 20.532 1.00 96.19 566 GLN A CA 1
ATOM 4376 C C . GLN A 1 566 ? 8.382 -13.944 19.078 1.00 96.19 566 GLN A C 1
ATOM 4378 O O . GLN A 1 566 ? 9.431 -14.305 18.543 1.00 96.19 566 GLN A O 1
ATOM 4383 N N . GLU A 1 567 ? 7.224 -13.933 18.411 1.00 96.69 567 GLU A N 1
ATOM 4384 C CA . GLU A 1 567 ? 7.056 -14.345 17.006 1.00 96.69 567 GLU A CA 1
ATOM 4385 C C . GLU A 1 567 ? 7.754 -13.396 16.005 1.00 96.69 567 GLU A C 1
ATOM 4387 O O . GLU A 1 567 ? 8.172 -13.837 14.925 1.00 96.69 567 GLU A O 1
ATOM 4392 N N . SER A 1 568 ? 7.976 -12.125 16.378 1.00 96.25 568 SER A N 1
ATOM 4393 C CA . SER A 1 568 ? 8.668 -11.127 15.535 1.00 96.25 568 SER A CA 1
ATOM 4394 C C . SER A 1 568 ? 10.098 -11.534 15.154 1.00 96.25 568 SER A C 1
ATOM 4396 O O . SER A 1 568 ? 10.620 -11.124 14.111 1.00 96.25 568 SER A O 1
ATOM 4398 N N . ALA A 1 569 ? 10.715 -12.415 15.950 1.00 93.12 569 ALA A N 1
ATOM 4399 C CA . ALA A 1 569 ? 12.023 -12.995 15.671 1.00 93.12 569 ALA A CA 1
ATOM 4400 C C . ALA A 1 569 ? 12.072 -13.751 14.332 1.00 93.12 569 ALA A C 1
ATOM 4402 O O . ALA A 1 569 ? 13.125 -13.813 13.703 1.00 93.12 569 ALA A O 1
ATOM 4403 N N . GLN A 1 570 ? 10.948 -14.323 13.889 1.00 94.06 570 GLN A N 1
ATOM 4404 C CA . GLN A 1 570 ? 10.895 -15.201 12.713 1.00 94.06 570 GLN A CA 1
ATOM 4405 C C . GLN A 1 570 ? 10.179 -14.567 11.522 1.00 94.06 570 GLN A C 1
ATOM 4407 O O . GLN A 1 570 ? 10.525 -14.840 10.374 1.00 94.06 570 GLN A O 1
ATOM 4412 N N . SER A 1 571 ? 9.172 -13.736 11.778 1.00 95.19 571 SER A N 1
ATOM 4413 C CA . SER A 1 571 ? 8.318 -13.165 10.735 1.00 95.19 571 SER A CA 1
ATOM 4414 C C . SER A 1 571 ? 7.810 -11.787 11.134 1.00 95.19 571 SER A C 1
ATOM 4416 O O . SER A 1 571 ? 7.928 -11.402 12.293 1.00 95.19 571 SER A O 1
ATOM 4418 N N . SER A 1 572 ? 7.276 -11.033 10.172 1.00 96.19 572 SER A N 1
ATOM 4419 C CA . SER A 1 572 ? 6.671 -9.734 10.469 1.00 96.19 572 SER A CA 1
ATOM 4420 C C . SER A 1 572 ? 5.381 -9.900 11.272 1.00 96.19 572 SER A C 1
ATOM 4422 O O . SER A 1 572 ? 4.568 -10.773 10.969 1.00 96.19 572 SER A O 1
ATOM 4424 N N . VAL A 1 573 ? 5.190 -9.040 12.276 1.00 97.69 573 VAL A N 1
ATOM 4425 C CA . VAL A 1 573 ? 4.035 -9.074 13.195 1.00 97.69 573 VAL A CA 1
ATOM 4426 C C . VAL A 1 573 ? 3.244 -7.763 13.238 1.00 97.69 573 VAL A C 1
ATOM 4428 O O . VAL A 1 573 ? 2.407 -7.573 14.121 1.00 97.69 573 VAL A O 1
ATOM 4431 N N . ALA A 1 574 ? 3.485 -6.857 12.287 1.00 95.69 574 ALA A N 1
ATOM 4432 C CA . ALA A 1 574 ? 2.873 -5.528 12.253 1.00 95.69 574 ALA A CA 1
ATOM 4433 C C . ALA A 1 574 ? 1.331 -5.563 12.337 1.00 95.69 574 ALA A C 1
ATOM 4435 O O . ALA A 1 574 ? 0.745 -4.848 13.153 1.00 95.69 574 ALA A O 1
ATOM 4436 N N . ASP A 1 575 ? 0.680 -6.444 11.571 1.00 96.62 575 ASP A N 1
ATOM 4437 C CA . ASP A 1 575 ? -0.785 -6.578 11.570 1.00 96.62 575 ASP A CA 1
ATOM 4438 C C . ASP A 1 575 ? -1.319 -7.081 12.921 1.00 96.62 575 ASP A C 1
ATOM 4440 O O . ASP A 1 575 ? -2.319 -6.575 13.433 1.00 96.62 575 ASP A O 1
ATOM 4444 N N . ASN A 1 576 ? -0.621 -8.035 13.548 1.00 97.88 576 ASN A N 1
ATOM 4445 C CA . ASN A 1 576 ? -1.004 -8.573 14.856 1.00 97.88 576 ASN A CA 1
ATOM 4446 C C . ASN A 1 576 ? -0.917 -7.501 15.949 1.00 97.88 576 ASN A C 1
ATOM 4448 O O . ASN A 1 576 ? -1.823 -7.399 16.775 1.00 97.88 576 ASN A O 1
ATOM 4452 N N . LEU A 1 577 ? 0.128 -6.666 15.932 1.00 98.06 577 LEU A N 1
ATOM 4453 C CA . LEU A 1 577 ? 0.253 -5.531 16.852 1.00 98.06 577 LEU A CA 1
ATOM 4454 C C . LEU A 1 577 ? -0.881 -4.512 16.647 1.00 98.06 577 LEU A C 1
ATOM 4456 O O . LEU A 1 577 ? -1.429 -3.999 17.625 1.00 98.06 577 LEU A O 1
ATOM 4460 N N . GLY A 1 578 ? -1.280 -4.269 15.393 1.00 97.38 578 GLY A N 1
ATOM 4461 C CA . GLY A 1 578 ? -2.442 -3.442 15.058 1.00 97.38 578 GLY A CA 1
ATOM 4462 C C . GLY A 1 578 ? -3.753 -3.992 15.631 1.00 97.38 578 GLY A C 1
ATOM 4463 O O . GLY A 1 578 ? -4.507 -3.252 16.264 1.00 97.38 578 GLY A O 1
ATOM 4464 N N . HIS A 1 579 ? -4.000 -5.297 15.482 1.00 98.00 579 HIS A N 1
ATOM 4465 C CA . HIS A 1 579 ? -5.188 -5.954 16.038 1.00 98.00 579 HIS A CA 1
ATOM 4466 C C . HIS A 1 579 ? -5.226 -5.921 17.571 1.00 98.00 579 HIS A C 1
ATOM 4468 O O . HIS A 1 579 ? -6.288 -5.687 18.145 1.00 98.00 579 HIS A O 1
ATOM 4474 N N . ILE A 1 580 ? -4.085 -6.111 18.243 1.00 98.38 580 ILE A N 1
ATOM 4475 C CA . ILE A 1 580 ? -4.007 -6.035 19.711 1.00 98.38 580 ILE A CA 1
ATOM 4476 C C . ILE A 1 580 ? -4.368 -4.628 20.190 1.00 98.38 580 ILE A C 1
ATOM 4478 O O . ILE A 1 580 ? -5.196 -4.491 21.089 1.00 98.38 580 ILE A O 1
ATOM 4482 N N . ARG A 1 581 ? -3.821 -3.581 19.556 1.00 98.12 581 ARG A N 1
ATOM 4483 C CA . ARG A 1 581 ? -4.174 -2.190 19.881 1.00 98.12 581 ARG A CA 1
ATOM 4484 C C . ARG A 1 581 ? -5.674 -1.933 19.718 1.00 98.12 581 ARG A C 1
ATOM 4486 O O . ARG A 1 581 ? -6.299 -1.355 20.602 1.00 98.12 581 ARG A O 1
ATOM 4493 N N . GLN A 1 582 ? -6.272 -2.401 18.622 1.00 98.12 582 GLN A N 1
ATOM 4494 C CA . GLN A 1 582 ? -7.713 -2.259 18.402 1.00 98.12 582 GLN A CA 1
ATOM 4495 C C . GLN A 1 582 ? -8.537 -2.994 19.472 1.00 98.12 582 GLN A C 1
ATOM 4497 O O . GLN A 1 582 ? -9.516 -2.444 19.974 1.00 98.12 582 GLN A O 1
ATOM 4502 N N . ALA A 1 583 ? -8.138 -4.210 19.851 1.00 98.25 583 ALA A N 1
ATOM 4503 C CA . ALA A 1 583 ? -8.819 -4.978 20.891 1.00 98.25 583 ALA A CA 1
ATOM 4504 C C . ALA A 1 583 ? -8.712 -4.309 22.275 1.00 98.25 583 ALA A C 1
ATOM 4506 O O . ALA A 1 583 ? -9.673 -4.318 23.042 1.00 98.25 583 ALA A O 1
ATOM 4507 N N . MET A 1 584 ? -7.580 -3.667 22.577 1.00 98.12 584 MET A N 1
ATOM 4508 C CA . MET A 1 584 ? -7.412 -2.856 23.788 1.00 98.12 584 MET A CA 1
ATOM 4509 C C . MET A 1 584 ? -8.360 -1.655 23.811 1.00 98.12 584 MET A C 1
ATOM 4511 O O . MET A 1 584 ? -9.000 -1.404 24.832 1.00 98.12 584 MET A O 1
ATOM 4515 N N . GLN A 1 585 ? -8.493 -0.945 22.687 1.00 97.75 585 GLN A N 1
ATOM 4516 C CA . GLN A 1 585 ? -9.436 0.166 22.567 1.00 97.75 585 GLN A CA 1
ATOM 4517 C C . GLN A 1 585 ? -10.883 -0.308 22.771 1.00 97.75 585 GLN A C 1
ATOM 4519 O O . GLN A 1 585 ? -11.612 0.269 23.574 1.00 97.75 585 GLN A O 1
ATOM 4524 N N . GLN A 1 586 ? -11.271 -1.408 22.120 1.00 98.00 586 GLN A N 1
ATOM 4525 C CA . GLN A 1 586 ? -12.600 -2.007 22.272 1.00 98.00 586 GLN A CA 1
ATOM 4526 C C . GLN A 1 586 ? -12.891 -2.422 23.718 1.00 98.00 586 GLN A C 1
ATOM 4528 O O . GLN A 1 586 ? -14.001 -2.215 24.205 1.00 98.00 586 GLN A O 1
ATOM 4533 N N . LEU A 1 587 ? -11.904 -2.978 24.429 1.00 98.19 587 LEU A N 1
ATOM 4534 C CA . LEU A 1 587 ? -12.053 -3.302 25.847 1.00 98.19 587 LEU A CA 1
ATOM 4535 C C . LEU A 1 587 ? -12.277 -2.038 26.690 1.00 98.19 587 LEU A C 1
ATOM 4537 O O . LEU A 1 587 ? -13.166 -2.027 27.542 1.00 98.19 587 LEU A O 1
ATOM 4541 N N . GLY A 1 588 ? -11.522 -0.968 26.429 1.00 97.62 588 GLY A N 1
ATOM 4542 C CA . GLY A 1 588 ? -11.709 0.326 27.089 1.00 97.62 588 GLY A CA 1
ATOM 4543 C C . GLY A 1 588 ? -13.114 0.899 26.878 1.00 97.62 588 GLY A C 1
ATOM 4544 O O . GLY A 1 588 ? -13.791 1.247 27.850 1.00 97.62 588 GLY A O 1
ATOM 4545 N N . ASP A 1 589 ? -13.584 0.925 25.630 1.00 98.19 589 ASP A N 1
ATOM 4546 C CA . ASP A 1 589 ? -14.918 1.416 25.257 1.00 98.19 589 ASP A CA 1
ATOM 4547 C C . ASP A 1 589 ? -16.035 0.584 25.910 1.00 98.19 589 ASP A C 1
ATOM 4549 O O . ASP A 1 589 ? -17.021 1.127 26.427 1.00 98.19 589 ASP A O 1
ATOM 4553 N N . ARG A 1 590 ? -15.855 -0.742 25.960 1.00 98.25 590 ARG A N 1
ATOM 4554 C CA . ARG A 1 590 ? -16.789 -1.666 26.612 1.00 98.25 590 ARG A CA 1
ATOM 4555 C C . ARG A 1 590 ? -16.882 -1.404 28.113 1.00 98.25 590 ARG A C 1
ATOM 4557 O O . ARG A 1 590 ? -17.987 -1.296 28.642 1.00 98.25 590 ARG A O 1
ATOM 4564 N N . ILE A 1 591 ? -15.756 -1.239 28.815 1.00 98.31 591 ILE A N 1
ATOM 4565 C CA . ILE A 1 591 ? -15.748 -0.908 30.254 1.00 98.31 591 ILE A CA 1
ATOM 4566 C C . ILE A 1 591 ? -16.519 0.394 30.507 1.00 98.31 591 ILE A C 1
ATOM 4568 O O . ILE A 1 591 ? -17.394 0.437 31.375 1.00 98.31 591 ILE A O 1
ATOM 4572 N N . GLN A 1 592 ? -16.251 1.443 29.726 1.00 98.12 592 GLN A N 1
ATOM 4573 C CA . GLN A 1 592 ? -16.943 2.728 29.862 1.00 98.12 592 GLN A CA 1
ATOM 4574 C C . GLN A 1 592 ? -18.449 2.615 29.583 1.00 98.12 592 GLN A C 1
ATOM 4576 O O . GLN A 1 592 ? -19.263 3.224 30.285 1.00 98.12 592 GLN A O 1
ATOM 4581 N N . THR A 1 593 ? -18.836 1.799 28.603 1.00 98.44 593 THR A N 1
ATOM 4582 C CA . THR A 1 593 ? -20.243 1.526 28.289 1.00 98.44 593 THR A CA 1
ATOM 4583 C C . THR A 1 593 ? -20.948 0.824 29.446 1.00 98.44 593 THR A C 1
ATOM 4585 O O . THR A 1 593 ? -22.021 1.272 29.854 1.00 98.44 593 THR A O 1
ATOM 4588 N N . ILE A 1 594 ? -20.329 -0.197 30.045 1.00 98.38 594 ILE A N 1
ATOM 4589 C CA . ILE A 1 594 ? -20.870 -0.890 31.225 1.00 98.38 594 ILE A CA 1
ATOM 4590 C C . ILE A 1 594 ? -20.999 0.067 32.418 1.00 98.38 594 ILE A C 1
ATOM 4592 O O . ILE A 1 594 ? -22.023 0.057 33.100 1.00 98.38 594 ILE A O 1
ATOM 4596 N N . VAL A 1 595 ? -20.020 0.951 32.643 1.00 98.38 595 VAL A N 1
ATOM 4597 C CA . VAL A 1 595 ? -20.103 2.001 33.677 1.00 98.38 595 VAL A CA 1
ATOM 4598 C C . VAL A 1 595 ? -21.316 2.912 33.456 1.00 98.38 595 VAL A C 1
ATOM 4600 O O . VAL A 1 595 ? -22.070 3.184 34.397 1.00 98.38 595 VAL A O 1
ATOM 4603 N N . ARG A 1 596 ? -21.542 3.368 32.218 1.00 98.31 596 ARG A N 1
ATOM 4604 C CA . ARG A 1 596 ? -22.709 4.193 31.863 1.00 98.31 596 ARG A CA 1
ATOM 4605 C C . ARG A 1 596 ? -24.020 3.438 32.098 1.00 98.31 596 ARG A C 1
ATOM 4607 O O . ARG A 1 596 ? -24.926 3.980 32.731 1.00 98.31 596 ARG A O 1
ATOM 4614 N N . GLN A 1 597 ? -24.115 2.201 31.621 1.00 98.31 597 GLN A N 1
ATOM 4615 C CA . GLN A 1 597 ? -25.317 1.374 31.741 1.00 98.31 597 GLN A CA 1
ATOM 4616 C C . GLN A 1 597 ? -25.642 1.032 33.200 1.00 98.31 597 GLN A C 1
ATOM 4618 O O . GLN A 1 597 ? -26.804 1.071 33.598 1.00 98.31 597 GLN A O 1
ATOM 4623 N N . ASP A 1 598 ? -24.635 0.774 34.037 1.00 98.19 598 ASP A N 1
ATOM 4624 C CA . ASP A 1 598 ? -24.824 0.598 35.478 1.00 98.19 598 ASP A CA 1
ATOM 4625 C C . ASP A 1 598 ? -25.345 1.882 36.151 1.00 98.19 598 ASP A C 1
ATOM 4627 O O . ASP A 1 598 ? -26.237 1.826 37.003 1.00 98.19 598 ASP A O 1
ATOM 4631 N N . ASN A 1 599 ? -24.859 3.058 35.740 1.00 97.44 599 ASN A N 1
ATOM 4632 C CA . ASN A 1 599 ? -25.397 4.326 36.228 1.00 97.44 599 ASN A CA 1
ATOM 4633 C C . ASN A 1 599 ? -26.871 4.522 35.821 1.00 97.44 599 ASN A C 1
ATOM 4635 O O . ASN A 1 599 ? -27.688 4.940 36.648 1.00 97.44 599 ASN A O 1
ATOM 4639 N N . GLU A 1 600 ? -27.244 4.176 34.587 1.00 97.69 600 GLU A N 1
ATOM 4640 C CA . GLU A 1 600 ? -28.640 4.196 34.124 1.00 97.69 600 GLU A CA 1
ATOM 4641 C C . GLU A 1 600 ? -29.514 3.203 34.909 1.00 97.69 600 GLU A C 1
ATOM 4643 O O . GLU A 1 600 ? -30.588 3.588 35.390 1.00 97.69 600 GLU A O 1
ATOM 4648 N N . ARG A 1 601 ? -29.015 1.979 35.149 1.00 97.50 601 ARG A N 1
ATOM 4649 C CA . ARG A 1 601 ? -29.663 0.957 35.995 1.00 97.50 601 ARG A CA 1
ATOM 4650 C C . ARG A 1 601 ? -29.949 1.482 37.400 1.00 97.50 601 ARG A C 1
ATOM 4652 O O . ARG A 1 601 ? -30.985 1.169 37.975 1.00 97.50 601 ARG A O 1
ATOM 4659 N N . ARG A 1 602 ? -29.038 2.263 37.983 1.00 96.25 602 ARG A N 1
ATOM 4660 C CA . ARG A 1 602 ? -29.170 2.758 39.364 1.00 96.25 602 ARG A CA 1
ATOM 4661 C C . ARG A 1 602 ? -30.018 4.016 39.490 1.00 96.25 602 ARG A C 1
ATOM 4663 O O . ARG A 1 602 ? -30.686 4.193 40.507 1.00 96.25 602 ARG A O 1
ATOM 4670 N N . THR A 1 603 ? -29.969 4.907 38.504 1.00 96.56 603 THR A N 1
ATOM 4671 C CA . THR A 1 603 ? -30.495 6.275 38.658 1.00 96.56 603 THR A CA 1
ATOM 4672 C C . THR A 1 603 ? -31.703 6.577 37.777 1.00 96.56 603 THR A C 1
ATOM 4674 O O . THR A 1 603 ? -32.606 7.297 38.211 1.00 96.56 603 THR A O 1
ATOM 4677 N N . VAL A 1 604 ? -31.754 6.020 36.565 1.00 97.31 604 VAL A N 1
ATOM 4678 C CA . VAL A 1 604 ? -32.770 6.351 35.557 1.00 97.31 604 VAL A CA 1
ATOM 4679 C C . VAL A 1 604 ? -33.906 5.336 35.587 1.00 97.31 604 VAL A C 1
ATOM 4681 O O . VAL A 1 604 ? -35.048 5.716 35.855 1.00 97.31 604 VAL A O 1
ATOM 4684 N N . ALA A 1 605 ? -33.597 4.052 35.400 1.00 97.38 605 ALA A N 1
ATOM 4685 C CA . ALA A 1 605 ? -34.599 2.990 35.299 1.00 97.38 605 ALA A CA 1
ATOM 4686 C C . ALA A 1 605 ? -35.520 2.893 36.540 1.00 97.38 605 ALA A C 1
ATOM 4688 O O . ALA A 1 605 ? -36.744 2.932 36.377 1.00 97.38 605 ALA A O 1
ATOM 4689 N N . PRO A 1 606 ? -35.012 2.903 37.794 1.00 97.81 606 PRO A N 1
ATOM 4690 C CA . PRO A 1 606 ? -35.872 2.860 38.977 1.00 97.81 606 PRO A CA 1
ATOM 4691 C C . PRO A 1 606 ? -36.769 4.096 39.095 1.00 97.81 606 PRO A C 1
ATOM 4693 O O . PRO A 1 606 ? -37.890 4.017 39.596 1.00 97.81 606 PRO A O 1
ATOM 4696 N N . LYS A 1 607 ? -36.295 5.260 38.627 1.00 97.75 607 LYS A N 1
ATOM 4697 C CA . LYS A 1 607 ? -37.082 6.496 38.629 1.00 97.75 607 LYS A CA 1
ATOM 4698 C C . LYS A 1 607 ? -38.224 6.414 37.618 1.00 97.75 607 LYS A C 1
ATOM 4700 O O . LYS A 1 607 ? -39.333 6.787 37.981 1.00 97.75 607 LYS A O 1
ATOM 4705 N N . GLN A 1 608 ? -37.971 5.918 36.406 1.00 97.62 608 GLN A N 1
ATOM 4706 C CA . GLN A 1 608 ? -39.005 5.699 35.387 1.00 97.62 608 GLN A CA 1
ATOM 4707 C C . GLN A 1 608 ? -40.082 4.736 35.895 1.00 97.62 608 GLN A C 1
ATOM 4709 O O . GLN A 1 608 ? -41.260 5.086 35.897 1.00 97.62 608 GLN A O 1
ATOM 4714 N N . ILE A 1 609 ? -39.670 3.584 36.436 1.00 98.25 609 ILE A N 1
ATOM 4715 C CA . ILE A 1 609 ? -40.584 2.589 37.014 1.00 98.25 609 ILE A CA 1
ATOM 4716 C C . ILE A 1 609 ? -41.403 3.202 38.155 1.00 98.25 609 ILE A C 1
ATOM 4718 O O . ILE A 1 609 ? -42.624 3.068 38.185 1.00 98.25 609 ILE A O 1
ATOM 4722 N N . ARG A 1 610 ? -40.769 3.928 39.085 1.00 98.06 610 ARG A N 1
ATOM 4723 C CA . ARG A 1 610 ? -41.480 4.575 40.199 1.00 98.06 610 ARG A CA 1
ATOM 4724 C C . ARG A 1 610 ? -42.472 5.637 39.722 1.00 98.06 610 ARG A C 1
ATOM 4726 O O . ARG A 1 610 ? -43.565 5.721 40.275 1.00 98.06 610 ARG A O 1
ATOM 4733 N N . THR A 1 611 ? -42.107 6.452 38.733 1.00 97.75 611 THR A N 1
ATOM 4734 C CA . THR A 1 611 ? -43.011 7.464 38.168 1.00 97.75 611 THR A CA 1
ATOM 4735 C C . THR A 1 611 ? -44.223 6.799 37.515 1.00 97.75 611 THR A C 1
ATOM 4737 O O . THR A 1 611 ? -45.347 7.164 37.853 1.00 97.75 611 THR A O 1
ATOM 4740 N N . ALA A 1 612 ? -44.019 5.767 36.689 1.00 97.38 612 ALA A N 1
ATOM 4741 C CA . ALA A 1 612 ? -45.107 4.988 36.093 1.00 97.38 612 ALA A CA 1
ATOM 4742 C C . ALA A 1 612 ? -46.013 4.347 37.158 1.00 97.38 612 ALA A C 1
ATOM 4744 O O . ALA A 1 612 ? -47.233 4.483 37.093 1.00 97.38 612 ALA A O 1
ATOM 4745 N N . THR A 1 613 ? -45.433 3.726 38.189 1.00 97.69 613 THR A N 1
ATOM 4746 C CA . THR A 1 613 ? -46.183 3.140 39.313 1.00 97.69 613 THR A CA 1
ATOM 4747 C C . THR A 1 613 ? -47.053 4.171 40.029 1.00 97.69 613 THR A C 1
ATOM 47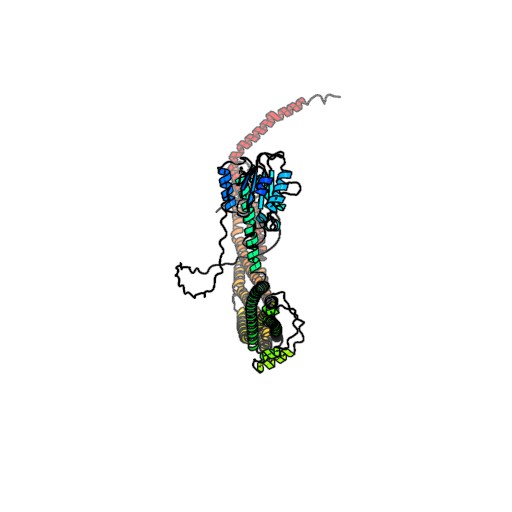49 O O . THR A 1 613 ? -48.230 3.913 40.286 1.00 97.69 613 THR A O 1
ATOM 4752 N N . ASN A 1 614 ? -46.505 5.353 40.321 1.00 96.62 614 ASN A N 1
ATOM 4753 C CA . ASN A 1 614 ? -47.248 6.418 40.990 1.00 96.62 614 ASN A CA 1
ATOM 4754 C C . ASN A 1 614 ? -48.397 6.946 40.124 1.00 96.62 614 ASN A C 1
ATOM 4756 O O . ASN A 1 614 ? -49.503 7.130 40.631 1.00 96.62 614 ASN A O 1
ATOM 4760 N N . GLU A 1 615 ? -48.159 7.165 38.830 1.00 95.56 615 GLU A N 1
ATOM 4761 C CA . GLU A 1 615 ? -49.185 7.646 37.902 1.00 95.56 615 GLU A CA 1
ATOM 4762 C C . GLU A 1 615 ? -50.312 6.631 37.711 1.00 95.56 615 GLU A C 1
ATOM 4764 O O . GLU A 1 615 ? -51.484 7.001 37.778 1.00 95.56 615 GLU A O 1
ATOM 4769 N N . VAL A 1 616 ? -49.986 5.343 37.561 1.00 96.31 616 VAL A N 1
ATOM 4770 C CA . VAL A 1 616 ? -50.987 4.267 37.507 1.00 96.31 616 VAL A CA 1
ATOM 4771 C C . VAL A 1 616 ? -51.805 4.222 38.796 1.00 96.31 616 VAL A C 1
ATOM 4773 O O . VAL A 1 616 ? -53.033 4.140 38.741 1.00 96.31 616 VAL A O 1
ATOM 4776 N N . GLY A 1 617 ? -51.153 4.321 39.959 1.00 94.56 617 GLY A N 1
ATOM 4777 C CA . GLY A 1 617 ? -51.832 4.359 41.254 1.00 94.56 617 GLY A CA 1
ATOM 4778 C C . GLY A 1 617 ? -52.795 5.544 41.386 1.00 94.56 617 GLY A C 1
ATOM 4779 O O . GLY A 1 617 ? -53.949 5.365 41.780 1.00 94.56 617 GLY A O 1
ATOM 4780 N N . GLN A 1 618 ? -52.360 6.745 40.997 1.00 94.44 618 GLN A N 1
ATOM 4781 C CA . GLN A 1 618 ? -53.201 7.946 40.998 1.00 94.44 618 GLN A CA 1
ATOM 4782 C C . GLN A 1 618 ? -54.371 7.831 40.016 1.00 94.44 618 GLN A C 1
ATOM 4784 O O . GLN A 1 618 ? -55.509 8.141 40.373 1.00 94.44 618 GLN A O 1
ATOM 4789 N N . ALA A 1 619 ? -54.122 7.342 38.800 1.00 93.75 619 ALA A N 1
ATOM 4790 C CA . ALA A 1 619 ? -55.157 7.147 37.793 1.00 93.75 619 ALA A CA 1
ATOM 4791 C C . ALA A 1 619 ? -56.220 6.146 38.260 1.00 93.75 619 ALA A C 1
ATOM 4793 O O . ALA A 1 619 ? -57.412 6.414 38.120 1.00 93.75 619 ALA A O 1
ATOM 4794 N N . ARG A 1 620 ? -55.809 5.040 38.893 1.00 95.06 620 ARG A N 1
ATOM 4795 C CA . ARG A 1 620 ? -56.718 4.065 39.512 1.00 95.06 620 ARG A CA 1
ATOM 4796 C C . ARG A 1 620 ? -57.599 4.690 40.592 1.00 95.06 620 ARG A C 1
ATOM 4798 O O . ARG A 1 620 ? -58.806 4.454 40.604 1.00 95.06 620 ARG A O 1
ATOM 4805 N N . GLN A 1 621 ? -57.030 5.520 41.470 1.00 93.88 621 GLN A N 1
ATOM 4806 C CA . GLN A 1 621 ? -57.796 6.229 42.504 1.00 93.88 621 GLN A CA 1
ATOM 4807 C C . GLN A 1 621 ? -58.836 7.179 41.895 1.00 93.88 621 GLN A C 1
ATOM 4809 O O . GLN A 1 621 ? -60.009 7.135 42.268 1.00 93.88 621 GLN A O 1
ATOM 4814 N N . GLN A 1 622 ? -58.423 8.005 40.930 1.00 90.69 622 GLN A N 1
ATOM 4815 C CA . GLN A 1 622 ? -59.298 8.973 40.261 1.00 90.69 622 GLN A CA 1
ATOM 4816 C C . GLN A 1 622 ? -60.422 8.291 39.471 1.00 90.69 622 GLN A C 1
ATOM 4818 O O . GLN A 1 622 ? -61.585 8.695 39.561 1.00 90.69 622 GLN A O 1
ATOM 4823 N N . LEU A 1 623 ? -60.089 7.242 38.719 1.00 90.31 623 LEU A N 1
ATOM 4824 C CA . LEU A 1 623 ? -61.040 6.482 37.916 1.00 90.31 623 LEU A CA 1
ATOM 4825 C C . LEU A 1 623 ? -62.042 5.742 38.808 1.00 90.31 623 LEU A C 1
ATOM 4827 O O . LEU A 1 623 ? -63.240 5.824 38.561 1.00 90.31 623 LEU A O 1
ATOM 4831 N N . CYS A 1 624 ? -61.590 5.103 39.892 1.00 92.00 624 CYS A N 1
ATOM 4832 C CA . CYS A 1 624 ? -62.480 4.468 40.866 1.00 92.00 624 CYS A CA 1
ATOM 4833 C C . CYS A 1 624 ? -63.468 5.474 41.471 1.00 92.00 624 CYS A C 1
ATOM 4835 O O . CYS A 1 624 ? -64.667 5.205 41.506 1.00 92.00 624 CYS A O 1
ATOM 4837 N N . HIS A 1 625 ? -62.989 6.650 41.892 1.00 90.25 625 HIS A N 1
ATOM 4838 C CA . HIS A 1 625 ? -63.853 7.694 42.445 1.00 90.25 625 HIS A CA 1
ATOM 4839 C C . HIS A 1 625 ? -64.889 8.190 41.424 1.00 90.25 625 HIS A C 1
ATOM 4841 O O . HIS A 1 625 ? -66.065 8.348 41.748 1.00 90.25 625 HIS A O 1
ATOM 4847 N N . THR A 1 626 ? -64.471 8.377 40.171 1.00 87.06 626 THR A N 1
ATOM 4848 C CA . THR A 1 626 ? -65.363 8.806 39.085 1.00 87.06 626 THR A CA 1
ATOM 4849 C C . THR A 1 626 ? -66.408 7.737 38.754 1.00 87.06 626 THR A C 1
ATOM 4851 O O . THR A 1 626 ? -67.583 8.041 38.583 1.00 87.06 626 THR A O 1
ATOM 4854 N N . LEU A 1 627 ? -66.023 6.462 38.707 1.00 86.75 627 LEU A N 1
ATOM 4855 C CA . LEU A 1 627 ? -66.961 5.365 38.460 1.00 86.75 627 LEU A CA 1
ATOM 4856 C C . LEU A 1 627 ? -67.953 5.171 39.617 1.00 86.75 627 LEU A C 1
ATOM 4858 O O . LEU A 1 627 ? -69.112 4.833 39.377 1.00 86.75 627 LEU A O 1
ATOM 4862 N N . GLN A 1 628 ? -67.525 5.408 40.860 1.00 88.75 628 GLN A N 1
ATOM 4863 C CA . GLN A 1 628 ? -68.403 5.403 42.033 1.00 88.75 628 GLN A CA 1
ATOM 4864 C C . GLN A 1 628 ? -69.401 6.566 42.010 1.00 88.75 628 GLN A C 1
ATOM 4866 O O . GLN A 1 628 ? -70.574 6.347 42.300 1.00 88.75 628 GLN A O 1
ATOM 4871 N N . SER A 1 629 ? -68.982 7.779 41.628 1.00 86.06 629 SER A N 1
ATOM 4872 C CA . SER A 1 629 ? -69.893 8.934 41.537 1.00 86.06 629 SER A CA 1
ATOM 4873 C C . SER A 1 629 ? -70.929 8.789 40.417 1.00 86.06 629 SER A C 1
ATOM 4875 O O . SER A 1 629 ? -72.038 9.307 40.527 1.00 86.06 629 SER A O 1
ATOM 4877 N N . LEU A 1 630 ? -70.590 8.031 39.370 1.00 82.62 630 LEU A N 1
ATOM 4878 C CA . LEU A 1 630 ? -71.501 7.619 38.300 1.00 82.62 630 LEU A CA 1
ATOM 4879 C C . LEU A 1 630 ? -72.333 6.377 38.643 1.00 82.62 630 LEU A C 1
ATOM 4881 O O . LEU A 1 630 ? -73.105 5.919 37.801 1.00 82.62 630 LEU A O 1
ATOM 4885 N N . ASP A 1 631 ? -72.177 5.834 39.851 1.00 84.56 631 ASP A N 1
ATOM 4886 C CA . ASP A 1 631 ? -72.916 4.676 40.350 1.00 84.56 631 ASP A CA 1
ATOM 4887 C C . ASP A 1 631 ? -72.646 3.362 39.577 1.00 84.56 631 ASP A C 1
ATOM 4889 O O . ASP A 1 631 ? -73.391 2.389 39.682 1.00 84.56 631 ASP A O 1
ATOM 4893 N N . LEU A 1 632 ? -71.546 3.315 38.812 1.00 82.19 632 LEU A N 1
ATOM 4894 C CA . LEU A 1 632 ? -71.135 2.179 37.972 1.00 82.19 632 LEU A CA 1
ATOM 4895 C C . LEU A 1 632 ? -70.233 1.178 38.711 1.00 82.19 632 LEU A C 1
ATOM 4897 O O . LEU A 1 632 ? -70.073 0.048 38.257 1.00 82.19 632 LEU A O 1
ATOM 4901 N N . PHE A 1 633 ? -69.636 1.578 39.839 1.00 87.19 633 PHE A N 1
ATOM 4902 C CA . PHE A 1 633 ? -68.666 0.760 40.581 1.00 87.19 633 PHE A CA 1
ATOM 4903 C C . PHE A 1 633 ? -68.830 0.874 42.107 1.00 87.19 633 PHE A C 1
ATOM 4905 O O . PHE A 1 633 ? -67.872 1.102 42.843 1.00 87.19 633 PHE A O 1
ATOM 4912 N N . ARG A 1 634 ? -70.075 0.729 42.589 1.00 80.88 634 ARG A N 1
ATOM 4913 C CA . ARG A 1 634 ? -70.510 1.040 43.970 1.00 80.88 634 ARG A CA 1
ATOM 4914 C C . ARG A 1 634 ? -69.637 0.468 45.094 1.00 80.88 634 ARG A C 1
ATOM 4916 O O . ARG A 1 634 ? -69.365 1.173 46.057 1.00 80.88 634 ARG A O 1
ATOM 4923 N N . THR A 1 635 ? -69.226 -0.796 45.002 1.00 84.88 635 THR A N 1
ATOM 4924 C CA . THR A 1 635 ? -68.442 -1.488 46.050 1.00 84.88 635 THR A CA 1
ATOM 4925 C C . THR A 1 635 ? -66.996 -1.745 45.636 1.00 84.88 635 THR A C 1
ATOM 4927 O O . THR A 1 635 ? -66.304 -2.546 46.260 1.00 84.88 635 THR A O 1
ATOM 4930 N N . GLY A 1 636 ? -66.553 -1.131 44.542 1.00 85.50 636 GLY A N 1
ATOM 4931 C CA . GLY A 1 636 ? -65.227 -1.357 43.996 1.00 85.50 636 GLY A CA 1
ATOM 4932 C C . GLY A 1 636 ? -64.141 -0.524 44.676 1.00 85.50 636 GLY A C 1
ATOM 4933 O O . GLY A 1 636 ? -64.431 0.456 45.361 1.00 85.50 636 GLY A O 1
ATOM 4934 N N . ASN A 1 637 ? -62.884 -0.919 44.486 1.00 91.81 637 ASN A N 1
ATOM 4935 C CA . ASN A 1 637 ? -61.706 -0.234 45.021 1.00 91.81 637 ASN A CA 1
ATOM 4936 C C . ASN A 1 637 ? -60.738 0.159 43.880 1.00 91.81 637 ASN A C 1
ATOM 4938 O O . ASN A 1 637 ? -60.886 -0.348 42.766 1.00 91.81 637 ASN A O 1
ATOM 4942 N N . PRO A 1 638 ? -59.743 1.037 44.123 1.00 90.00 638 PRO A N 1
ATOM 4943 C CA . PRO A 1 638 ? -58.804 1.468 43.084 1.00 90.00 638 PRO A CA 1
ATOM 4944 C C . PRO A 1 638 ? -58.068 0.320 42.384 1.00 90.00 638 PRO A C 1
ATOM 4946 O O . PRO A 1 638 ? -57.836 0.384 41.181 1.00 90.00 638 PRO A O 1
ATOM 4949 N N . GLU A 1 639 ? -57.724 -0.744 43.110 1.00 88.62 639 GLU A N 1
ATOM 4950 C CA . GLU A 1 639 ? -57.027 -1.902 42.541 1.00 88.62 639 GLU A CA 1
ATOM 4951 C C . GLU A 1 639 ? -57.905 -2.720 41.590 1.00 88.62 639 GLU A C 1
ATOM 4953 O O . GLU A 1 639 ? -57.377 -3.387 40.709 1.00 88.62 639 GLU A O 1
ATOM 4958 N N . GLY A 1 640 ? -59.231 -2.637 41.708 1.00 87.12 640 GLY A N 1
ATOM 4959 C CA . GLY A 1 640 ? -60.175 -3.302 40.812 1.00 87.12 640 GLY A CA 1
ATOM 4960 C C . GLY A 1 640 ? -60.361 -2.619 39.455 1.00 87.12 640 GLY A C 1
ATOM 4961 O O . GLY A 1 640 ? -61.159 -3.103 38.656 1.00 87.12 640 GLY A O 1
ATOM 4962 N N . VAL A 1 641 ? -59.668 -1.507 39.184 1.00 89.00 641 VAL A N 1
ATOM 4963 C CA . VAL A 1 641 ? -59.801 -0.742 37.935 1.00 89.00 641 VAL A CA 1
ATOM 4964 C C . VAL A 1 641 ? -58.495 -0.759 37.134 1.00 89.00 641 VAL A C 1
ATOM 4966 O O . VAL A 1 641 ? -57.409 -0.800 37.713 1.00 89.00 641 VAL A O 1
ATOM 4969 N N . LEU A 1 642 ? -58.584 -0.710 35.799 1.00 89.38 642 LEU A N 1
ATOM 4970 C CA . LEU A 1 642 ? -57.451 -0.886 34.874 1.00 89.38 642 LEU A CA 1
ATOM 4971 C C . LEU A 1 642 ? -56.771 -2.243 35.047 1.00 89.38 642 LEU A C 1
ATOM 4973 O O . LEU A 1 642 ? -55.579 -2.329 35.349 1.00 89.38 642 LEU A O 1
ATOM 4977 N N . GLN A 1 643 ? -57.579 -3.292 34.929 1.00 90.25 643 GLN A N 1
ATOM 4978 C CA . GLN A 1 643 ? -57.192 -4.692 35.119 1.00 90.25 643 GLN A CA 1
ATOM 4979 C C . GLN A 1 643 ? -57.545 -5.551 33.897 1.00 90.25 643 GLN A C 1
ATOM 4981 O O . GLN A 1 643 ? -57.517 -6.778 33.965 1.00 90.25 643 GLN A O 1
ATOM 4986 N N . GLU A 1 644 ? -57.903 -4.930 32.773 1.00 87.06 644 GLU A N 1
ATOM 4987 C CA . GLU A 1 644 ? -58.191 -5.641 31.535 1.00 87.06 644 GLU A CA 1
ATOM 4988 C C . GLU A 1 644 ? -56.931 -6.396 31.069 1.00 87.06 644 GLU A C 1
ATOM 4990 O O . GLU A 1 644 ? -55.863 -5.781 31.015 1.00 87.06 644 GLU A O 1
ATOM 4995 N N . PRO A 1 645 ? -57.026 -7.693 30.706 1.00 80.44 645 PRO A N 1
ATOM 4996 C CA . PRO A 1 645 ? -55.858 -8.542 30.442 1.00 80.44 645 PRO A CA 1
ATOM 4997 C C . PRO A 1 645 ? -54.827 -7.935 29.479 1.00 80.44 645 PRO A C 1
ATOM 4999 O O . PRO A 1 645 ? -53.633 -7.973 29.764 1.00 80.44 645 PRO A O 1
ATOM 5002 N N . ASP A 1 646 ? -55.291 -7.290 28.406 1.00 83.44 646 ASP A N 1
ATOM 5003 C CA . ASP A 1 646 ? -54.428 -6.723 27.358 1.00 83.44 646 ASP A CA 1
ATOM 5004 C C . ASP A 1 646 ? -54.161 -5.216 27.526 1.00 83.44 646 ASP A C 1
ATOM 5006 O O . ASP A 1 646 ? -53.564 -4.582 26.657 1.00 83.44 646 ASP A O 1
ATOM 5010 N N . ARG A 1 647 ? -54.673 -4.594 28.596 1.00 87.44 647 ARG A N 1
ATOM 5011 C CA . ARG A 1 647 ? -54.569 -3.139 28.828 1.00 87.44 647 ARG A CA 1
ATOM 5012 C C . ARG A 1 647 ? -54.227 -2.787 30.270 1.00 87.44 647 ARG A C 1
ATOM 5014 O O . ARG A 1 647 ? -54.432 -1.650 30.687 1.00 87.44 647 ARG A O 1
ATOM 5021 N N . ASN A 1 648 ? -53.702 -3.745 31.028 1.00 93.69 648 ASN A N 1
ATOM 5022 C CA . ASN A 1 648 ? -53.297 -3.530 32.404 1.00 93.69 648 ASN A CA 1
ATOM 5023 C C . ASN A 1 648 ? -51.907 -2.870 32.453 1.00 93.69 648 ASN A C 1
ATOM 5025 O O . ASN A 1 648 ? -50.901 -3.547 32.217 1.00 93.69 648 ASN A O 1
ATOM 5029 N N . PRO A 1 649 ? -51.800 -1.578 32.815 1.00 95.44 649 PRO A N 1
ATOM 5030 C CA . PRO A 1 649 ? -50.506 -0.906 32.881 1.00 95.44 649 PRO A CA 1
ATOM 5031 C C . PRO A 1 649 ? -49.582 -1.501 33.961 1.00 95.44 649 PRO A C 1
ATOM 5033 O O . PRO A 1 649 ? -48.366 -1.348 33.873 1.00 95.44 649 PRO A O 1
ATOM 5036 N N . SER A 1 650 ? -50.116 -2.221 34.960 1.00 95.75 650 SER A N 1
ATOM 5037 C CA . SER A 1 650 ? -49.294 -2.913 35.962 1.00 95.75 650 SER A CA 1
ATOM 5038 C C . SER A 1 650 ? -48.507 -4.092 35.387 1.00 95.75 650 SER A C 1
ATOM 5040 O O . SER A 1 650 ? -47.429 -4.378 35.900 1.00 95.75 650 SER A O 1
ATOM 5042 N N . THR A 1 651 ? -48.990 -4.746 34.325 1.00 95.75 651 THR A N 1
ATOM 5043 C CA . THR A 1 651 ? -48.255 -5.838 33.660 1.00 95.75 651 THR A CA 1
ATOM 5044 C C . THR A 1 651 ? -46.973 -5.314 33.011 1.00 95.75 651 THR A C 1
ATOM 5046 O O . THR A 1 651 ? -45.909 -5.916 33.158 1.00 95.75 651 THR A O 1
ATOM 5049 N N . HIS A 1 652 ? -47.050 -4.147 32.368 1.00 96.81 652 HIS A N 1
ATOM 5050 C CA . HIS A 1 652 ? -45.896 -3.473 31.767 1.00 96.81 652 HIS A CA 1
ATOM 5051 C C . HIS A 1 652 ? -44.883 -3.022 32.832 1.00 96.81 652 HIS A C 1
ATOM 5053 O O . HIS A 1 652 ? -43.687 -3.270 32.710 1.00 96.81 652 HIS A O 1
ATOM 5059 N N . ILE A 1 653 ? -45.356 -2.452 33.947 1.00 97.69 653 ILE A N 1
ATOM 5060 C CA . ILE A 1 653 ? -44.489 -2.073 35.078 1.00 97.69 653 ILE A CA 1
ATOM 5061 C C . ILE A 1 653 ? -43.787 -3.297 35.687 1.00 97.69 653 ILE A C 1
ATOM 5063 O O . ILE A 1 653 ? -42.591 -3.237 35.970 1.00 97.69 653 ILE A O 1
ATOM 5067 N N . ALA A 1 654 ? -44.503 -4.410 35.876 1.00 96.94 654 ALA A N 1
ATOM 5068 C CA . ALA A 1 654 ? -43.917 -5.646 36.395 1.00 96.94 654 ALA A CA 1
ATOM 5069 C C . ALA A 1 654 ? -42.858 -6.221 35.439 1.00 96.94 654 ALA A C 1
ATOM 5071 O O . ALA A 1 654 ? -41.800 -6.661 35.884 1.00 96.94 654 ALA A O 1
ATOM 5072 N N . THR A 1 655 ? -43.112 -6.151 34.130 1.00 97.38 655 THR A N 1
ATOM 5073 C CA . THR A 1 655 ? -42.153 -6.554 33.092 1.00 97.38 655 THR A CA 1
ATOM 5074 C C . THR A 1 655 ? -40.899 -5.680 33.146 1.00 97.38 655 THR A C 1
ATOM 5076 O O . THR A 1 655 ? -39.790 -6.204 33.228 1.00 97.38 655 THR A O 1
ATOM 5079 N N . ALA A 1 656 ? -41.052 -4.354 33.221 1.00 98.06 656 ALA A N 1
ATOM 5080 C CA . ALA A 1 656 ? -39.932 -3.429 33.396 1.00 98.06 656 ALA A CA 1
ATOM 5081 C C . ALA A 1 656 ? -39.102 -3.745 34.656 1.00 98.06 656 ALA A C 1
ATOM 5083 O O . ALA A 1 656 ? -37.873 -3.736 34.604 1.00 98.06 656 ALA A O 1
ATOM 5084 N N . GLN A 1 657 ? -39.751 -4.076 35.777 1.00 98.12 657 GLN A N 1
ATOM 5085 C CA . GLN A 1 657 ? -39.047 -4.471 36.999 1.00 98.12 657 GLN A CA 1
ATOM 5086 C C . GLN A 1 657 ? -38.247 -5.768 36.808 1.00 98.12 657 GLN A C 1
ATOM 5088 O O . GLN A 1 657 ? -37.083 -5.818 37.191 1.00 98.12 657 GLN A O 1
ATOM 5093 N N . ALA A 1 658 ? -38.820 -6.780 36.151 1.00 97.62 658 ALA A N 1
ATOM 5094 C CA . ALA A 1 658 ? -38.108 -8.022 35.855 1.00 97.62 658 ALA A CA 1
ATOM 5095 C C . ALA A 1 658 ? -36.868 -7.783 34.971 1.00 97.62 658 ALA A C 1
ATOM 5097 O O . ALA A 1 658 ? -35.803 -8.348 35.224 1.00 97.62 658 ALA A O 1
ATOM 5098 N N . HIS A 1 659 ? -36.965 -6.898 33.971 1.00 98.06 659 HIS A N 1
ATOM 5099 C CA . HIS A 1 659 ? -35.806 -6.505 33.165 1.00 98.06 659 HIS A CA 1
ATOM 5100 C C . HIS A 1 659 ? -34.751 -5.751 33.985 1.00 98.06 659 HIS A C 1
ATOM 5102 O O . HIS A 1 659 ? -33.559 -5.971 33.760 1.00 98.06 659 HIS A O 1
ATOM 5108 N N . LEU A 1 660 ? -35.165 -4.899 34.933 1.00 97.56 660 LEU A N 1
ATOM 5109 C CA . LEU A 1 660 ? -34.260 -4.192 35.843 1.00 97.56 660 LEU A CA 1
ATOM 5110 C C . LEU A 1 660 ? -33.500 -5.158 36.761 1.00 97.56 660 LEU A C 1
ATOM 5112 O O . LEU A 1 660 ? -32.299 -4.978 36.971 1.00 97.56 660 LEU A O 1
ATOM 5116 N N . ASP A 1 661 ? -34.180 -6.180 37.275 1.00 95.06 661 ASP A N 1
ATOM 5117 C CA . ASP A 1 661 ? -33.580 -7.188 38.152 1.00 95.06 661 ASP A CA 1
ATOM 5118 C C . ASP A 1 661 ? -32.517 -8.016 37.400 1.00 95.06 661 ASP A C 1
ATOM 5120 O O . ASP A 1 661 ? -31.458 -8.332 37.949 1.00 95.06 661 ASP A O 1
ATOM 5124 N N . GLU A 1 662 ? -32.747 -8.286 36.111 1.00 96.31 662 GLU A N 1
ATOM 5125 C CA . GLU A 1 662 ? -31.836 -9.054 35.256 1.00 96.31 662 GLU A CA 1
ATOM 5126 C C . GLU A 1 662 ? -30.588 -8.266 34.812 1.00 96.31 662 GLU A C 1
ATOM 5128 O O . GLU A 1 662 ? -29.522 -8.848 34.585 1.00 96.31 662 GLU A O 1
ATOM 5133 N N . LEU A 1 663 ? -30.675 -6.931 34.735 1.00 96.19 663 LEU A N 1
ATOM 5134 C CA . LEU A 1 663 ? -29.586 -6.075 34.245 1.00 96.19 663 LEU A CA 1
ATOM 5135 C C . LEU A 1 663 ? -28.271 -6.283 34.992 1.00 96.19 663 LEU A C 1
ATOM 5137 O O . LEU A 1 663 ? -27.208 -6.263 34.376 1.00 96.19 663 LEU A O 1
ATOM 5141 N N . LYS A 1 664 ? -28.310 -6.495 36.313 1.00 94.62 664 LYS A N 1
ATOM 5142 C CA . LYS A 1 664 ? -27.077 -6.697 37.085 1.00 94.62 664 LYS A CA 1
ATOM 5143 C C . LYS A 1 664 ? -26.291 -7.906 36.567 1.00 94.62 664 LYS A C 1
ATOM 5145 O O . LYS A 1 664 ? -25.079 -7.809 36.406 1.00 94.62 664 LYS A O 1
ATOM 5150 N N . ARG A 1 665 ? -26.974 -9.016 36.268 1.00 97.00 665 ARG A N 1
ATOM 5151 C CA . ARG A 1 665 ? -26.334 -10.246 35.784 1.00 97.00 665 ARG A CA 1
ATOM 5152 C C . ARG A 1 665 ? -25.653 -10.033 34.430 1.00 97.00 665 ARG A C 1
ATOM 5154 O O . ARG A 1 665 ? -24.575 -10.574 34.209 1.00 97.00 665 ARG A O 1
ATOM 5161 N N . LEU A 1 666 ? -26.271 -9.262 33.535 1.00 97.62 666 LEU A N 1
ATOM 5162 C CA . LEU A 1 666 ? -25.702 -8.943 32.220 1.00 97.62 666 LEU A CA 1
ATOM 5163 C C . LEU A 1 666 ? -24.476 -8.029 32.341 1.00 97.62 666 LEU A C 1
ATOM 5165 O O . LEU A 1 666 ? -23.455 -8.280 31.703 1.00 97.62 666 LEU A O 1
ATOM 5169 N N . LEU A 1 667 ? -24.535 -7.034 33.229 1.00 97.50 667 LEU A N 1
ATOM 5170 C CA . LEU A 1 667 ? -23.406 -6.145 33.517 1.00 97.50 667 LEU A CA 1
ATOM 5171 C C . LEU A 1 667 ? -22.237 -6.898 34.176 1.00 97.50 667 LEU A C 1
ATOM 5173 O O . LEU A 1 667 ? -21.088 -6.666 33.807 1.00 97.50 667 LEU A O 1
ATOM 5177 N N . ASP A 1 668 ? -22.516 -7.857 35.069 1.00 97.25 668 ASP A N 1
ATOM 5178 C CA . ASP A 1 668 ? -21.505 -8.752 35.664 1.00 97.25 668 ASP A CA 1
ATOM 5179 C C . ASP A 1 668 ? -20.780 -9.613 34.607 1.00 97.25 668 ASP A C 1
ATOM 5181 O O . ASP A 1 668 ? -19.681 -10.106 34.853 1.00 97.25 668 ASP A O 1
ATOM 5185 N N . GLN A 1 669 ? -21.392 -9.815 33.435 1.00 96.88 669 GLN A N 1
ATOM 5186 C CA . GLN A 1 669 ? -20.824 -10.538 32.288 1.00 96.88 669 GLN A CA 1
ATOM 5187 C C . GLN A 1 669 ? -20.195 -9.596 31.247 1.00 96.88 669 GLN A C 1
ATOM 5189 O O . GLN A 1 669 ? -19.617 -10.056 30.260 1.00 96.88 669 GLN A O 1
ATOM 5194 N N . GLY A 1 670 ? -20.336 -8.281 31.439 1.00 96.69 670 GLY A N 1
ATOM 5195 C CA . GLY A 1 670 ? -19.945 -7.258 30.477 1.00 96.69 670 GLY A CA 1
ATOM 5196 C C . GLY A 1 670 ? -20.755 -7.289 29.177 1.00 96.69 670 GLY A C 1
ATOM 5197 O O . GLY A 1 670 ? -20.243 -6.852 28.152 1.00 96.69 670 GLY A O 1
ATOM 5198 N N . ASP A 1 671 ? -21.959 -7.863 29.149 1.00 97.62 671 ASP A N 1
ATOM 5199 C CA . ASP A 1 671 ? -22.771 -7.978 27.927 1.00 97.62 671 ASP A CA 1
ATOM 5200 C C . ASP A 1 671 ? -23.451 -6.635 27.610 1.00 97.62 671 ASP A C 1
ATOM 5202 O O . ASP A 1 671 ? -24.555 -6.350 28.080 1.00 97.62 671 ASP A O 1
ATOM 5206 N N . GLU A 1 672 ? -22.754 -5.778 26.862 1.00 96.81 672 GLU A N 1
ATOM 5207 C CA . GLU A 1 672 ? -23.174 -4.401 26.578 1.00 96.81 672 GLU A CA 1
ATOM 5208 C C . GLU A 1 672 ? -24.445 -4.322 25.724 1.00 96.81 672 GLU A C 1
ATOM 5210 O O . GLU A 1 672 ? -25.306 -3.475 25.977 1.00 96.81 672 GLU A O 1
ATOM 5215 N N . GLU A 1 673 ? -24.595 -5.222 24.749 1.00 97.25 673 GLU A N 1
ATOM 5216 C CA . GLU A 1 673 ? -25.712 -5.219 23.805 1.00 97.25 673 GLU A CA 1
ATOM 5217 C C . GLU A 1 673 ? -27.002 -5.638 24.510 1.00 97.25 673 GLU A C 1
ATOM 5219 O O . GLU A 1 673 ? -28.011 -4.927 24.456 1.00 97.25 673 GLU A O 1
ATOM 5224 N N . ARG A 1 674 ? -26.970 -6.754 25.251 1.00 97.75 674 ARG A N 1
ATOM 5225 C CA . ARG A 1 674 ? -28.153 -7.204 25.992 1.00 97.75 674 ARG A CA 1
ATOM 5226 C C . ARG A 1 674 ? -28.482 -6.276 27.150 1.00 97.75 674 ARG A C 1
ATOM 5228 O O . ARG A 1 674 ? -29.661 -6.043 27.410 1.00 97.75 674 ARG A O 1
ATOM 5235 N N . SER A 1 675 ? -27.476 -5.704 27.812 1.00 97.62 675 SER A N 1
ATOM 5236 C CA . SER A 1 675 ? -27.710 -4.695 28.851 1.00 97.62 675 SER A CA 1
ATOM 5237 C C . SER A 1 675 ? -28.422 -3.465 28.280 1.00 97.62 675 SER A C 1
ATOM 5239 O O . SER A 1 675 ? -29.406 -3.008 28.862 1.00 97.62 675 SER A O 1
ATOM 5241 N N . GLN A 1 676 ? -28.005 -2.964 27.109 1.00 98.19 676 GLN A N 1
ATOM 5242 C CA . GLN A 1 676 ? -28.701 -1.852 26.456 1.00 98.19 676 GLN A CA 1
ATOM 5243 C C . GLN A 1 676 ? -30.132 -2.236 26.067 1.00 98.19 676 GLN A C 1
ATOM 5245 O O . GLN A 1 676 ? -31.064 -1.494 26.362 1.00 98.19 676 GLN A O 1
ATOM 5250 N N . SER A 1 677 ? -30.328 -3.424 25.489 1.00 98.19 677 SER A N 1
ATOM 5251 C CA . SER A 1 677 ? -31.656 -3.913 25.105 1.00 98.19 677 SER A CA 1
ATOM 5252 C C . SER A 1 677 ? -32.626 -3.989 26.295 1.00 98.19 677 SER A C 1
ATOM 5254 O O . SER A 1 677 ? -33.795 -3.616 26.173 1.00 98.19 677 SER A O 1
ATOM 5256 N N . HIS A 1 678 ? -32.149 -4.406 27.471 1.00 98.19 678 HIS A N 1
ATOM 5257 C CA . HIS A 1 678 ? -32.951 -4.405 28.695 1.00 98.19 678 HIS A CA 1
ATOM 5258 C C . HIS A 1 678 ? -33.284 -2.984 29.176 1.00 98.19 678 HIS A C 1
ATOM 5260 O O . HIS A 1 678 ? -34.428 -2.736 29.554 1.00 98.19 678 HIS A O 1
ATOM 5266 N N . LEU A 1 679 ? -32.332 -2.045 29.134 1.00 98.44 679 LEU A N 1
ATOM 5267 C CA . LEU A 1 679 ? -32.585 -0.634 29.466 1.00 98.44 679 LEU A CA 1
ATOM 5268 C C . LEU A 1 679 ? -33.627 -0.005 28.529 1.00 98.44 679 LEU A C 1
ATOM 5270 O O . LEU A 1 679 ? -34.556 0.659 28.995 1.00 98.44 679 LEU A O 1
ATOM 5274 N N . ASP A 1 680 ? -33.527 -0.274 27.228 1.00 98.31 680 ASP A N 1
ATOM 5275 C CA . ASP A 1 680 ? -34.477 0.210 26.225 1.00 98.31 680 ASP A CA 1
ATOM 5276 C C . ASP A 1 680 ? -35.872 -0.397 26.440 1.00 98.31 680 ASP A C 1
ATOM 5278 O O . ASP A 1 680 ? -36.883 0.304 26.347 1.00 98.31 680 ASP A O 1
ATOM 5282 N N . THR A 1 681 ? -35.937 -1.682 26.805 1.00 98.25 681 THR A N 1
ATOM 5283 C CA . THR A 1 681 ? -37.197 -2.365 27.136 1.00 98.25 681 THR A CA 1
ATOM 5284 C C . THR A 1 681 ? -37.848 -1.752 28.374 1.00 98.25 681 THR A C 1
ATOM 5286 O O . THR A 1 681 ? -39.038 -1.459 28.351 1.00 98.25 681 THR A O 1
ATOM 5289 N N . ILE A 1 682 ? -37.085 -1.455 29.431 1.00 98.38 682 ILE A N 1
ATOM 5290 C CA . ILE A 1 682 ? -37.608 -0.763 30.623 1.00 98.38 682 ILE A CA 1
ATOM 5291 C C . ILE A 1 682 ? -38.234 0.584 30.242 1.00 98.38 682 ILE A C 1
ATOM 5293 O O . ILE A 1 682 ? -39.337 0.912 30.694 1.00 98.38 682 ILE A O 1
ATOM 5297 N N . ALA A 1 683 ? -37.556 1.362 29.396 1.00 98.19 683 ALA A N 1
ATOM 5298 C CA . ALA A 1 683 ? -38.074 2.638 28.917 1.00 98.19 683 ALA A CA 1
ATOM 5299 C C . ALA A 1 683 ? -39.361 2.464 28.086 1.00 98.19 683 ALA A C 1
ATOM 5301 O O . ALA A 1 683 ? -40.326 3.202 28.288 1.00 98.19 683 ALA A O 1
ATOM 5302 N N . ALA A 1 684 ? -39.410 1.475 27.190 1.00 98.44 684 ALA A N 1
ATOM 5303 C CA . ALA A 1 684 ? -40.582 1.193 26.363 1.00 98.44 684 ALA A CA 1
ATOM 5304 C C . ALA A 1 684 ? -41.794 0.717 27.186 1.00 98.44 684 ALA A C 1
ATOM 5306 O O . ALA A 1 684 ? -42.912 1.201 26.991 1.00 98.44 684 ALA A O 1
ATOM 5307 N N . GLU A 1 685 ? -41.580 -0.189 28.138 1.00 98.12 685 GLU A N 1
ATOM 5308 C CA . GLU A 1 685 ? -42.624 -0.741 29.006 1.00 98.12 685 GLU A CA 1
ATOM 5309 C C . GLU A 1 685 ? -43.211 0.332 29.936 1.00 98.12 685 GLU A C 1
ATOM 5311 O O . GLU A 1 685 ? -44.431 0.493 30.036 1.00 98.12 685 GLU A O 1
ATOM 5316 N N . THR A 1 686 ? -42.358 1.151 30.560 1.00 98.19 686 THR A N 1
ATOM 5317 C CA . THR A 1 686 ? -42.820 2.277 31.392 1.00 98.19 686 THR A CA 1
ATOM 5318 C C . THR A 1 686 ? -43.566 3.326 30.565 1.00 98.19 686 THR A C 1
ATOM 5320 O O . THR A 1 686 ? -44.630 3.788 30.979 1.00 98.19 686 THR A O 1
ATOM 5323 N N . GLN A 1 687 ? -43.091 3.643 29.357 1.00 98.06 687 GLN A N 1
ATOM 5324 C CA . GLN A 1 687 ? -43.791 4.540 28.436 1.00 98.06 687 GLN A CA 1
ATOM 5325 C C . GLN A 1 687 ? -45.161 3.993 28.009 1.00 98.06 687 GLN A C 1
ATOM 5327 O O . GLN A 1 687 ? -46.129 4.752 27.921 1.00 98.06 687 GLN A O 1
ATOM 5332 N N . THR A 1 688 ? -45.268 2.687 27.775 1.00 97.44 688 THR A N 1
ATOM 5333 C CA . THR A 1 688 ? -46.539 2.034 27.431 1.00 97.44 688 THR A CA 1
ATOM 5334 C C . THR A 1 688 ? -47.531 2.130 28.591 1.00 97.44 688 THR A C 1
ATOM 5336 O O . THR A 1 688 ? -48.693 2.486 28.381 1.00 97.44 688 THR A O 1
ATOM 5339 N N . ALA A 1 689 ? -47.072 1.930 29.832 1.00 96.88 689 ALA A N 1
ATOM 5340 C CA . ALA A 1 689 ? -47.899 2.136 31.021 1.00 96.88 689 ALA A CA 1
ATOM 5341 C C . ALA A 1 689 ? -48.428 3.583 31.115 1.00 96.88 689 ALA A C 1
ATOM 5343 O O . ALA A 1 689 ? -49.627 3.782 31.328 1.00 96.88 689 ALA A O 1
ATOM 5344 N N . HIS A 1 690 ? -47.573 4.587 30.875 1.00 96.50 690 HIS A N 1
ATOM 5345 C CA . HIS A 1 690 ? -47.980 5.998 30.822 1.00 96.50 690 HIS A CA 1
ATOM 5346 C C . HIS A 1 690 ? -49.042 6.262 29.740 1.00 96.50 690 HIS A C 1
ATOM 5348 O O . HIS A 1 690 ? -50.037 6.947 29.985 1.00 96.50 690 HIS A O 1
ATOM 5354 N N . GLN A 1 691 ? -48.869 5.692 28.545 1.00 96.56 691 GLN A N 1
ATOM 5355 C CA . GLN A 1 691 ? -49.813 5.858 27.436 1.00 96.56 691 GLN A CA 1
ATOM 5356 C C . GLN A 1 691 ? -51.178 5.225 27.724 1.00 96.56 691 GLN A C 1
ATOM 5358 O O . GLN A 1 691 ? -52.202 5.834 27.411 1.00 96.56 691 GLN A O 1
ATOM 5363 N N . LEU A 1 692 ? -51.216 4.044 28.349 1.00 95.62 692 LEU A N 1
ATOM 5364 C CA . LEU A 1 692 ? -52.467 3.393 28.750 1.00 95.62 692 LEU A CA 1
ATOM 5365 C C . LEU A 1 692 ? -53.231 4.224 29.787 1.00 95.62 692 LEU A C 1
ATOM 5367 O O . LEU A 1 692 ? -54.448 4.397 29.665 1.00 95.62 692 LEU A O 1
ATOM 5371 N N . VAL A 1 693 ? -52.523 4.790 30.769 1.00 94.62 693 VAL A N 1
ATOM 5372 C CA . VAL A 1 693 ? -53.110 5.711 31.753 1.00 94.62 693 VAL A CA 1
ATOM 5373 C C . VAL A 1 693 ? -53.695 6.943 31.063 1.00 94.62 693 VAL A C 1
ATOM 5375 O O . VAL A 1 693 ? -54.868 7.259 31.267 1.00 94.62 693 VAL A O 1
ATOM 5378 N N . ALA A 1 694 ? -52.922 7.599 30.196 1.00 94.06 694 ALA A N 1
ATOM 5379 C CA . ALA A 1 694 ? -53.368 8.792 29.482 1.00 94.06 694 ALA A CA 1
ATOM 5380 C C . ALA A 1 694 ? -54.575 8.509 28.569 1.00 94.06 694 ALA A C 1
ATOM 5382 O O . ALA A 1 694 ? -55.549 9.265 28.569 1.00 94.06 694 ALA A O 1
ATOM 5383 N N . ALA A 1 695 ? -54.554 7.397 27.826 1.00 92.06 695 ALA A N 1
ATOM 5384 C CA . ALA A 1 695 ? -55.657 6.983 26.960 1.00 92.06 695 ALA A CA 1
ATOM 5385 C C . ALA A 1 695 ? -56.940 6.714 27.759 1.00 92.06 695 ALA A C 1
ATOM 5387 O O . ALA A 1 695 ? -58.029 7.113 27.345 1.00 92.06 695 ALA A O 1
ATOM 5388 N N . THR A 1 696 ? -56.809 6.092 28.930 1.00 89.94 696 THR A N 1
ATOM 5389 C CA . THR A 1 696 ? -57.929 5.847 29.843 1.00 89.94 696 THR A CA 1
ATOM 5390 C C . THR A 1 696 ? -58.515 7.152 30.369 1.00 89.94 696 THR A C 1
ATOM 5392 O O . THR A 1 696 ? -59.730 7.344 30.335 1.00 89.94 696 THR A O 1
ATOM 5395 N N . GLN A 1 697 ? -57.668 8.073 30.830 1.00 88.69 697 GLN A N 1
ATOM 5396 C CA . GLN A 1 697 ? -58.115 9.377 31.322 1.00 88.69 697 GLN A CA 1
ATOM 5397 C C . GLN A 1 697 ? -58.825 10.178 30.222 1.00 88.69 697 GLN A C 1
ATOM 5399 O O . GLN A 1 697 ? -59.880 10.762 30.472 1.00 88.69 697 GLN A O 1
ATOM 5404 N N . ALA A 1 698 ? -58.304 10.152 28.992 1.00 89.31 698 ALA A N 1
ATOM 5405 C CA . ALA A 1 698 ? -58.940 10.786 27.840 1.00 89.31 698 ALA A CA 1
ATOM 5406 C C . ALA A 1 698 ? -60.302 10.150 27.506 1.00 89.31 698 ALA A C 1
ATOM 5408 O O . ALA A 1 698 ? -61.282 10.867 27.292 1.00 89.31 698 ALA A O 1
ATOM 5409 N N . ALA A 1 699 ? -60.393 8.816 27.516 1.00 85.31 699 ALA A N 1
ATOM 5410 C CA . ALA A 1 699 ? -61.649 8.102 27.298 1.00 85.31 699 ALA A CA 1
ATOM 5411 C C . ALA A 1 699 ? -62.690 8.436 28.379 1.00 85.31 699 ALA A C 1
ATOM 5413 O O . ALA A 1 699 ? -63.855 8.681 28.066 1.00 85.31 699 ALA A O 1
ATOM 5414 N N . MET A 1 700 ? -62.264 8.524 29.642 1.00 82.31 700 MET A N 1
ATOM 5415 C CA . MET A 1 700 ? -63.126 8.924 30.752 1.00 82.31 700 MET A CA 1
ATOM 5416 C C . MET A 1 700 ? -63.618 10.369 30.600 1.00 82.31 700 MET A C 1
ATOM 5418 O O . MET A 1 700 ? -64.802 10.632 30.794 1.00 82.31 700 MET A O 1
ATOM 5422 N N . ALA A 1 701 ? -62.750 11.301 30.200 1.00 84.62 701 ALA A N 1
ATOM 5423 C CA . ALA A 1 701 ? -63.141 12.690 29.957 1.00 84.62 701 ALA A CA 1
ATOM 5424 C C . ALA A 1 701 ? -64.176 12.822 28.820 1.00 84.62 701 ALA A C 1
ATOM 5426 O O . ALA A 1 701 ? -65.057 13.680 28.881 1.00 84.62 701 ALA A O 1
ATOM 5427 N N . ALA A 1 702 ? -64.115 11.948 27.810 1.00 84.56 702 ALA A N 1
ATOM 5428 C CA . ALA A 1 702 ? -65.079 11.896 26.708 1.00 84.56 702 ALA A CA 1
ATOM 5429 C C . ALA A 1 702 ? -66.394 11.161 27.059 1.00 84.56 702 ALA A C 1
ATOM 5431 O O . ALA A 1 702 ? -67.387 11.273 26.330 1.00 84.56 702 ALA A O 1
ATOM 5432 N N . TYR A 1 703 ? -66.434 10.414 28.166 1.00 79.69 703 TYR A N 1
ATOM 5433 C CA . TYR A 1 703 ? -67.569 9.568 28.547 1.00 79.69 703 TYR A CA 1
ATOM 5434 C C . TYR A 1 703 ? -68.911 10.323 28.681 1.00 79.69 703 TYR A C 1
ATOM 5436 O O . TYR A 1 703 ? -69.907 9.858 28.118 1.00 79.69 703 TYR A O 1
ATOM 5444 N N . PRO A 1 704 ? -68.990 11.513 29.320 1.00 78.62 704 PRO A N 1
ATOM 5445 C CA . PRO A 1 704 ? -70.256 12.242 29.454 1.00 78.62 704 PRO A CA 1
ATOM 5446 C C . PRO A 1 704 ? -70.869 12.681 28.118 1.00 78.62 704 PRO A C 1
ATOM 5448 O O . PRO A 1 704 ? -72.085 12.813 28.021 1.00 78.62 704 PRO A O 1
ATOM 5451 N N . GLN A 1 705 ? -70.046 12.900 27.087 1.00 79.06 705 GLN A N 1
ATOM 5452 C CA . GLN A 1 705 ? -70.512 13.311 25.758 1.00 79.06 705 GLN A CA 1
ATOM 5453 C C . GLN A 1 705 ? -70.915 12.117 24.881 1.00 79.06 705 GLN A C 1
ATOM 5455 O O . GLN A 1 705 ? -71.760 12.251 24.000 1.00 79.06 705 GLN A O 1
ATOM 5460 N N . THR A 1 706 ? -70.333 10.942 25.124 1.00 78.19 706 THR A N 1
ATOM 5461 C CA . THR A 1 706 ? -70.544 9.737 24.306 1.00 78.19 706 THR A CA 1
ATOM 5462 C C . THR A 1 706 ? -71.669 8.843 24.829 1.00 78.19 706 THR A C 1
ATOM 5464 O O . THR A 1 706 ? -72.361 8.200 24.039 1.00 78.19 706 THR A O 1
ATOM 5467 N N . LEU A 1 707 ? -71.914 8.825 26.144 1.00 75.06 707 LEU A N 1
ATOM 5468 C CA . LEU A 1 707 ? -72.926 7.960 26.754 1.00 75.06 707 LEU A CA 1
ATOM 5469 C C . LEU A 1 707 ? -74.379 8.312 26.373 1.00 75.06 707 LEU A C 1
ATOM 5471 O O . LEU A 1 707 ? -75.129 7.379 26.073 1.00 75.06 707 LEU A O 1
ATOM 5475 N N . PRO A 1 708 ? -74.827 9.587 26.373 1.00 80.50 708 PRO A N 1
ATOM 5476 C CA . PRO A 1 708 ? -76.207 9.917 26.013 1.00 80.50 708 PRO A CA 1
ATOM 5477 C C . PRO A 1 708 ? -76.620 9.438 24.608 1.00 80.50 708 PRO A C 1
ATOM 5479 O O . PRO A 1 708 ? -77.620 8.718 24.528 1.00 80.50 708 PRO A O 1
ATOM 5482 N N . PRO A 1 709 ? -75.862 9.714 23.522 1.00 78.62 709 PRO A N 1
ATOM 5483 C CA . PRO A 1 709 ? -76.236 9.231 22.193 1.00 78.62 709 PRO A CA 1
ATOM 5484 C C . PRO A 1 709 ? -76.170 7.700 22.083 1.00 78.62 709 PRO A C 1
ATOM 5486 O O . PRO A 1 709 ? -76.981 7.103 21.377 1.00 78.62 709 PRO A O 1
ATOM 5489 N N . LEU A 1 710 ? -75.272 7.030 22.818 1.00 76.50 710 LEU A N 1
ATOM 5490 C CA . LEU A 1 710 ? -75.242 5.563 22.882 1.00 76.50 710 LEU A CA 1
ATOM 5491 C C . LEU A 1 710 ? -76.472 4.983 23.592 1.00 76.50 710 LEU A C 1
ATOM 5493 O O . LEU A 1 710 ? -77.070 4.030 23.092 1.00 76.50 710 LEU A O 1
ATOM 5497 N N . LYS A 1 711 ? -76.892 5.566 24.722 1.00 78.50 711 LYS A N 1
ATOM 5498 C CA . LYS A 1 711 ? -78.127 5.167 25.418 1.00 78.50 711 LYS A CA 1
ATOM 5499 C C . LYS A 1 711 ? -79.348 5.366 24.529 1.00 78.50 711 LYS A C 1
ATOM 5501 O O . LYS A 1 711 ? -80.183 4.472 24.434 1.00 78.50 711 LYS A O 1
ATOM 5506 N N . GLU A 1 712 ? -79.434 6.499 23.840 1.00 83.25 712 GLU A N 1
ATOM 5507 C CA . GLU A 1 712 ? -80.510 6.770 22.888 1.00 83.25 712 GLU A CA 1
ATOM 5508 C C . GLU A 1 712 ? -80.501 5.775 21.717 1.00 83.25 712 GLU A C 1
ATOM 5510 O O . GLU A 1 712 ? -81.553 5.272 21.307 1.00 83.25 712 GLU A O 1
ATOM 5515 N N . ARG A 1 713 ? -79.314 5.398 21.224 1.00 82.56 713 ARG A N 1
ATOM 5516 C CA . ARG A 1 713 ? -79.172 4.370 20.189 1.00 82.56 713 ARG A CA 1
ATOM 5517 C C . ARG A 1 713 ? -79.622 2.990 20.669 1.00 82.56 713 ARG A C 1
ATOM 5519 O O . ARG A 1 713 ? -80.340 2.310 19.946 1.00 82.56 713 ARG A O 1
ATOM 5526 N N . ILE A 1 714 ? -79.260 2.582 21.883 1.00 80.38 714 ILE A N 1
ATOM 5527 C CA . ILE A 1 714 ? -79.714 1.308 22.463 1.00 80.38 714 ILE A CA 1
ATOM 5528 C C . ILE A 1 714 ? -81.231 1.323 22.669 1.00 80.38 714 ILE A C 1
ATOM 5530 O O . ILE A 1 714 ? -81.906 0.372 22.290 1.00 80.38 714 ILE A O 1
ATOM 5534 N N . LEU A 1 715 ? -81.788 2.411 23.206 1.00 84.62 715 LEU A N 1
ATOM 5535 C CA . LEU A 1 715 ? -83.232 2.548 23.408 1.00 84.62 715 LEU A CA 1
ATOM 5536 C C . LEU A 1 715 ? -84.007 2.578 22.088 1.00 84.62 715 LEU A C 1
ATOM 5538 O O . LEU A 1 715 ? -85.116 2.058 22.025 1.00 84.62 715 LEU A O 1
ATOM 5542 N N . SER A 1 716 ? -83.462 3.196 21.038 1.00 85.31 716 SER A N 1
ATOM 5543 C CA . SER A 1 716 ? -84.078 3.164 19.704 1.00 85.31 716 SER A CA 1
ATOM 5544 C C . SER A 1 716 ? -84.006 1.775 19.074 1.00 85.31 716 SER A C 1
ATOM 5546 O O . SER A 1 716 ? -84.998 1.342 18.501 1.00 85.31 716 SER A O 1
ATOM 5548 N N . LEU A 1 717 ? -82.900 1.042 19.238 1.00 82.81 717 LEU A N 1
ATOM 5549 C CA . LEU A 1 717 ? -82.804 -0.358 18.810 1.00 82.81 717 LEU A CA 1
ATOM 5550 C C . LEU A 1 717 ? -83.771 -1.261 19.582 1.00 82.81 717 LEU A C 1
ATOM 5552 O O . LEU A 1 717 ? -84.448 -2.083 18.976 1.00 82.81 717 LEU A O 1
ATOM 5556 N N . TYR A 1 718 ? -83.877 -1.086 20.900 1.00 82.06 718 TYR A N 1
ATOM 5557 C CA . TYR A 1 718 ? -84.807 -1.846 21.733 1.00 82.06 718 TYR A CA 1
ATOM 5558 C C . TYR A 1 718 ? -86.264 -1.578 21.341 1.00 82.06 718 TYR A C 1
ATOM 5560 O O . TYR A 1 718 ? -87.015 -2.527 21.129 1.00 82.06 718 TYR A O 1
ATOM 5568 N N . ARG A 1 719 ? -86.636 -0.301 21.159 1.00 87.44 719 ARG A N 1
ATOM 5569 C CA . ARG A 1 719 ? -87.955 0.087 20.636 1.00 87.44 719 ARG A CA 1
ATOM 5570 C C . ARG A 1 719 ? -88.205 -0.500 19.255 1.00 87.44 719 ARG A C 1
ATOM 5572 O O . ARG A 1 719 ? -89.244 -1.094 19.038 1.00 87.44 719 ARG A O 1
ATOM 5579 N N . HIS A 1 720 ? -87.238 -0.430 18.344 1.00 84.69 720 HIS A N 1
ATOM 5580 C CA . HIS A 1 720 ? -87.382 -1.037 17.021 1.00 84.69 720 HIS A CA 1
ATOM 5581 C C . HIS A 1 720 ? -87.618 -2.555 17.101 1.00 84.69 720 HIS A C 1
ATOM 5583 O O . HIS A 1 720 ? -88.501 -3.082 16.426 1.00 84.69 720 HIS A O 1
ATOM 5589 N N . CYS A 1 721 ? -86.896 -3.254 17.980 1.00 83.00 721 CYS A N 1
ATOM 5590 C CA . CYS A 1 721 ? -87.133 -4.671 18.228 1.00 83.00 721 CYS A CA 1
ATOM 5591 C C . CYS A 1 721 ? -88.528 -4.947 18.809 1.00 83.00 721 CYS A C 1
ATOM 5593 O O . CYS A 1 721 ? -89.174 -5.881 18.349 1.00 83.00 721 CYS A O 1
ATOM 5595 N N . GLN A 1 722 ? -89.002 -4.164 19.782 1.00 85.00 722 GLN A N 1
ATOM 5596 C CA . GLN A 1 722 ? -90.327 -4.350 20.392 1.00 85.00 722 GLN A CA 1
ATOM 5597 C C . GLN A 1 722 ? -91.489 -3.955 19.481 1.00 85.00 722 GLN A C 1
ATOM 5599 O O . GLN A 1 722 ? -92.491 -4.655 19.455 1.00 85.00 722 GLN A O 1
ATOM 5604 N N . ASP A 1 723 ? -91.363 -2.845 18.761 1.00 85.75 723 ASP A N 1
ATOM 5605 C CA . ASP A 1 723 ? -92.466 -2.234 18.017 1.00 85.75 723 ASP A CA 1
ATOM 5606 C C . ASP A 1 723 ? -92.554 -2.769 16.587 1.00 85.75 723 ASP A C 1
ATOM 5608 O O . ASP A 1 723 ? -93.611 -2.726 15.966 1.00 85.75 723 ASP A O 1
ATOM 5612 N N . THR A 1 724 ? -91.433 -3.234 16.028 1.00 82.38 724 THR A N 1
ATOM 5613 C CA . THR A 1 724 ? -91.360 -3.686 14.633 1.00 82.38 724 THR A CA 1
ATOM 5614 C C . THR A 1 724 ? -91.061 -5.173 14.552 1.00 82.38 724 THR A C 1
ATOM 5616 O O . THR A 1 724 ? -91.817 -5.922 13.944 1.00 82.38 724 THR A O 1
ATOM 5619 N N . THR A 1 725 ? -89.978 -5.629 15.179 1.00 78.06 725 THR A N 1
ATOM 5620 C CA . THR A 1 725 ? -89.504 -7.003 14.970 1.00 78.06 725 THR A CA 1
ATOM 5621 C C . THR A 1 725 ? -90.354 -8.037 15.709 1.00 78.06 725 THR A C 1
ATOM 5623 O O . THR A 1 725 ? -90.707 -9.055 15.122 1.00 78.06 725 THR A O 1
ATOM 5626 N N . LEU A 1 726 ? -90.707 -7.787 16.974 1.00 81.56 726 LEU A N 1
ATOM 5627 C CA . LEU A 1 726 ? -91.494 -8.706 17.801 1.00 81.56 726 LEU A CA 1
ATOM 5628 C C . LEU A 1 726 ? -92.924 -8.906 17.262 1.00 81.56 726 LEU A C 1
ATOM 5630 O O . LEU A 1 726 ? -93.329 -10.059 17.143 1.00 81.56 726 LEU A O 1
ATOM 5634 N N . PRO A 1 727 ? -93.664 -7.858 16.842 1.00 82.31 727 PRO A N 1
ATOM 5635 C CA . PRO A 1 727 ? -95.007 -8.020 16.299 1.00 82.31 727 PRO A CA 1
ATOM 5636 C C . PRO A 1 727 ? -94.992 -8.731 14.948 1.00 82.31 727 PRO A C 1
ATOM 5638 O O . PRO A 1 727 ? -95.857 -9.561 14.715 1.00 82.31 727 PRO A O 1
ATOM 5641 N N . ILE A 1 728 ? -93.986 -8.488 14.094 1.00 80.88 728 ILE A N 1
ATOM 5642 C CA . ILE A 1 728 ? -93.795 -9.263 12.855 1.00 80.88 728 ILE A CA 1
ATOM 5643 C C . ILE A 1 728 ? -93.539 -10.739 13.184 1.00 80.88 728 ILE A C 1
ATOM 5645 O O . ILE A 1 728 ? -94.052 -11.622 12.504 1.00 80.88 728 ILE A O 1
ATOM 5649 N N . LEU A 1 729 ? -92.761 -11.028 14.230 1.00 75.44 729 LEU A N 1
ATOM 5650 C CA . LEU A 1 729 ? -92.475 -12.398 14.652 1.00 75.44 729 LEU A CA 1
ATOM 5651 C C . LEU A 1 729 ? -93.723 -13.092 15.229 1.00 75.44 729 LEU A C 1
ATOM 5653 O O . LEU A 1 729 ? -93.958 -14.260 14.930 1.00 75.44 729 LEU A O 1
ATOM 5657 N N . GLU A 1 730 ? -94.552 -12.371 15.990 1.00 80.44 730 GLU A N 1
ATOM 5658 C CA . GLU A 1 730 ? -95.852 -12.844 16.485 1.00 80.44 730 GLU A CA 1
ATOM 5659 C C . GLU A 1 730 ? -96.890 -13.003 15.364 1.00 80.44 730 GLU A C 1
ATOM 5661 O O . GLU A 1 730 ? -97.673 -13.953 15.374 1.00 80.44 730 GLU A O 1
ATOM 5666 N N . GLU A 1 731 ? -96.905 -12.096 14.386 1.00 77.50 731 GLU A N 1
ATOM 5667 C CA . GLU A 1 731 ? -97.760 -12.170 13.202 1.00 77.50 731 GLU A CA 1
ATOM 5668 C C . GLU A 1 731 ? -97.355 -13.348 12.322 1.00 77.50 731 GLU A C 1
ATOM 5670 O O . GLU A 1 731 ? -98.225 -14.101 11.903 1.00 77.50 731 GLU A O 1
ATOM 5675 N N . LEU A 1 732 ? -96.057 -13.591 12.118 1.00 72.31 732 LEU A N 1
ATOM 5676 C CA . LEU A 1 732 ? -95.568 -14.806 11.468 1.00 72.31 732 LEU A CA 1
ATOM 5677 C C . LEU A 1 732 ? -95.949 -16.053 12.273 1.00 72.31 732 LEU A C 1
ATOM 5679 O O . LEU A 1 732 ? -96.424 -17.019 11.687 1.00 72.31 732 LEU A O 1
ATOM 5683 N N . GLN A 1 733 ? -95.820 -16.046 13.602 1.00 69.44 733 GLN A N 1
ATOM 5684 C CA . GLN A 1 733 ? -96.268 -17.173 14.431 1.00 69.44 733 GLN A CA 1
ATOM 5685 C C . GLN A 1 733 ? -97.780 -17.424 14.333 1.00 69.44 733 GLN A C 1
ATOM 5687 O O . GLN A 1 733 ? -98.179 -18.584 14.305 1.00 69.44 733 GLN A O 1
ATOM 5692 N N . ARG A 1 734 ? -98.621 -16.383 14.235 1.00 68.12 734 ARG A N 1
ATOM 5693 C CA . ARG A 1 734 ? -100.071 -16.521 13.986 1.00 68.12 734 ARG A CA 1
ATOM 5694 C C . ARG A 1 734 ? -100.399 -16.898 12.544 1.00 68.12 734 ARG A C 1
ATOM 5696 O O . ARG A 1 734 ? -101.314 -17.671 12.323 1.00 68.12 734 ARG A O 1
ATOM 5703 N N . ALA A 1 735 ? -99.685 -16.377 11.555 1.00 65.50 735 ALA A N 1
ATOM 5704 C CA . ALA A 1 735 ? -99.906 -16.712 10.149 1.00 65.50 735 ALA A CA 1
ATOM 5705 C C . ALA A 1 735 ? -99.497 -18.162 9.845 1.00 65.50 735 ALA A C 1
ATOM 5707 O O . ALA A 1 735 ? -100.079 -18.796 8.971 1.00 65.50 735 ALA A O 1
ATOM 5708 N N . TYR A 1 736 ? -98.526 -18.696 10.593 1.00 57.50 736 TYR A N 1
ATOM 5709 C CA . TYR A 1 736 ? -98.086 -20.091 10.525 1.00 57.50 736 TYR A CA 1
ATOM 5710 C C . TYR A 1 736 ? -98.713 -20.999 11.601 1.00 57.50 736 TYR A C 1
ATOM 5712 O O . TYR A 1 736 ? -98.327 -22.163 11.716 1.00 57.50 736 TYR A O 1
ATOM 5720 N N . ALA A 1 737 ? -99.706 -20.520 12.355 1.00 61.09 737 ALA A N 1
ATOM 5721 C CA . ALA A 1 737 ? -100.544 -21.353 13.217 1.00 61.09 737 ALA A CA 1
ATOM 5722 C C . ALA A 1 737 ? -102.014 -20.932 13.051 1.00 61.09 737 ALA A C 1
ATOM 5724 O O . ALA A 1 737 ? -102.351 -19.880 13.594 1.00 61.09 737 ALA A O 1
ATOM 5725 N N . PRO A 1 738 ? -102.913 -21.690 12.373 1.00 61.00 738 PRO A N 1
ATOM 5726 C CA . PRO A 1 738 ? -103.040 -23.164 12.378 1.00 61.00 738 PRO A CA 1
ATOM 5727 C C . PRO A 1 738 ? -103.452 -23.817 11.025 1.00 61.00 738 PRO A C 1
ATOM 5729 O O . PRO A 1 738 ? -104.226 -23.247 10.277 1.00 61.00 738 PRO A O 1
ATOM 5732 N N . GLU A 1 739 ? -103.000 -25.049 10.748 1.00 54.12 739 GLU A N 1
ATOM 5733 C CA . GLU A 1 739 ? -103.676 -26.029 9.845 1.00 54.12 739 GLU A CA 1
ATOM 5734 C C . GLU A 1 739 ? -102.941 -27.392 9.828 1.00 54.12 739 GLU A C 1
ATOM 5736 O O . GLU A 1 739 ? -103.543 -28.435 9.601 1.00 54.12 739 GLU A O 1
ATOM 5741 N N . VAL A 1 740 ? -101.648 -27.436 10.182 1.00 55.09 740 VAL A N 1
ATOM 5742 C CA . VAL A 1 740 ? -100.844 -28.684 10.199 1.00 55.09 740 VAL A CA 1
ATOM 5743 C C . VAL A 1 740 ? -101.109 -29.578 11.433 1.00 55.09 740 VAL A C 1
ATOM 5745 O O . VAL A 1 740 ? -100.602 -30.692 11.510 1.00 55.09 740 VAL A O 1
ATOM 5748 N N . LEU A 1 741 ? -101.927 -29.135 12.396 1.00 54.56 741 LEU A N 1
ATOM 5749 C CA . LEU A 1 741 ? -102.273 -29.904 13.607 1.00 54.56 741 LEU A CA 1
ATOM 5750 C C . LEU A 1 741 ? -103.689 -30.526 13.590 1.00 54.56 741 LEU A C 1
ATOM 5752 O O . LEU A 1 741 ? -104.048 -31.184 14.562 1.00 54.56 741 LEU A O 1
ATOM 5756 N N . GLU A 1 742 ? -104.465 -30.386 12.503 1.00 51.00 742 GLU A N 1
ATOM 5757 C CA . GLU A 1 742 ? -105.796 -31.018 12.328 1.00 51.00 742 GLU A CA 1
ATOM 5758 C C . GLU A 1 742 ? -105.854 -32.055 11.178 1.00 51.00 742 GLU A C 1
ATOM 5760 O O . GLU A 1 742 ? -106.902 -32.274 10.577 1.00 51.00 742 GLU A O 1
ATOM 5765 N N . LEU A 1 743 ? -104.749 -32.753 10.889 1.00 46.03 743 LEU A N 1
ATOM 5766 C CA . LEU A 1 743 ? -104.763 -33.982 10.078 1.00 46.03 743 LEU A CA 1
ATOM 5767 C C . LEU A 1 743 ? -104.429 -35.197 10.955 1.00 46.03 743 LEU A C 1
ATOM 5769 O O . LEU A 1 743 ? -103.271 -35.594 11.094 1.00 46.03 743 LEU A O 1
ATOM 5773 N N . VAL A 1 744 ? -105.487 -35.755 11.554 1.00 42.84 744 VAL A N 1
ATOM 5774 C CA . VAL A 1 744 ? -105.673 -37.213 11.667 1.00 42.84 744 VAL A CA 1
ATOM 5775 C C . VAL A 1 744 ? -106.192 -37.718 10.330 1.00 42.84 744 VAL A C 1
ATOM 5777 O O . VAL A 1 744 ? -107.082 -37.036 9.771 1.00 42.84 744 VAL A O 1
#